Protein AF-0000000084647950 (afdb_homodimer)

Radius of gyration: 24.85 Å; Cα contacts (8 Å, |Δi|>4): 1256; chains: 2; bounding box: 51×73×58 Å

Structure (mmCIF, N/CA/C/O backbone):
data_AF-0000000084647950-model_v1
#
loop_
_entity.id
_entity.type
_entity.pdbx_description
1 polymer 'Dihydrodipicolinate synthase'
#
loop_
_atom_site.group_PDB
_atom_site.id
_atom_site.type_symbol
_atom_site.label_atom_id
_atom_site.label_alt_id
_atom_site.label_comp_id
_atom_site.label_asym_id
_atom_site.label_entity_id
_atom_site.label_seq_id
_atom_site.pdbx_PDB_ins_code
_atom_site.Cartn_x
_atom_site.Cartn_y
_atom_site.Cartn_z
_atom_site.occupancy
_atom_site.B_iso_or_equiv
_atom_site.auth_seq_id
_atom_site.auth_comp_id
_atom_site.auth_asym_id
_atom_site.auth_atom_id
_atom_site.pdbx_PDB_model_num
ATOM 1 N N . MET A 1 1 ? 10.531 35.344 -6.648 1 64.31 1 MET A N 1
ATOM 2 C CA . MET A 1 1 ? 11.289 34.781 -5.535 1 64.31 1 MET A CA 1
ATOM 3 C C . MET A 1 1 ? 12.359 33.812 -6.043 1 64.31 1 MET A C 1
ATOM 5 O O . MET A 1 1 ? 12.094 32.969 -6.898 1 64.31 1 MET A O 1
ATOM 9 N N . SER A 1 2 ? 13.625 33.969 -5.508 1 75.69 2 SER A N 1
ATOM 10 C CA . SER A 1 2 ? 14.695 33.062 -5.922 1 75.69 2 SER A CA 1
ATOM 11 C C . SER A 1 2 ? 14.438 31.641 -5.441 1 75.69 2 SER A C 1
ATOM 13 O O . SER A 1 2 ? 13.609 31.422 -4.551 1 75.69 2 SER A O 1
ATOM 15 N N . LYS A 1 3 ? 14.93 30.734 -6.191 1 78.94 3 LYS A N 1
ATOM 16 C CA . LYS A 1 3 ? 14.844 29.344 -5.777 1 78.94 3 LYS A CA 1
ATOM 17 C C . LYS A 1 3 ? 15.258 29.172 -4.316 1 78.94 3 LYS A C 1
ATOM 19 O O . LYS A 1 3 ? 14.656 28.375 -3.586 1 78.94 3 LYS A O 1
ATOM 24 N N . GLN A 1 4 ? 16.219 29.828 -3.92 1 80.75 4 GLN A N 1
ATOM 25 C CA . GLN A 1 4 ? 16.734 29.75 -2.562 1 80.75 4 GLN A CA 1
ATOM 26 C C . GLN A 1 4 ? 15.75 30.312 -1.55 1 80.75 4 GLN A C 1
ATOM 28 O O . GLN A 1 4 ? 15.586 29.766 -0.458 1 80.75 4 GLN A O 1
ATOM 33 N N . GLU A 1 5 ? 15.164 31.391 -1.847 1 82.75 5 GLU A N 1
ATOM 34 C CA . GLU A 1 5 ? 14.172 31.984 -0.961 1 82.75 5 GLU A CA 1
ATOM 35 C C . GLU A 1 5 ? 12.945 31.094 -0.82 1 82.75 5 GLU A C 1
ATOM 37 O O . GLU A 1 5 ? 12.391 30.953 0.274 1 82.75 5 GLU A O 1
ATOM 42 N N . SER A 1 6 ? 12.609 30.484 -1.904 1 85.06 6 SER A N 1
ATOM 43 C CA . SER A 1 6 ? 11.469 29.578 -1.886 1 85.06 6 SER A CA 1
ATOM 44 C C . SER A 1 6 ? 11.758 28.359 -1.025 1 85.06 6 SER A C 1
ATOM 46 O O . SER A 1 6 ? 10.906 27.938 -0.239 1 85.06 6 SER A O 1
ATOM 48 N N . ARG A 1 7 ? 12.93 27.859 -1.16 1 91.25 7 ARG A N 1
ATOM 49 C CA . ARG A 1 7 ? 13.336 26.719 -0.361 1 91.25 7 ARG A CA 1
ATOM 50 C C . ARG A 1 7 ? 13.352 27.062 1.125 1 91.25 7 ARG A C 1
ATOM 52 O O . ARG A 1 7 ? 12.875 26.266 1.95 1 91.25 7 ARG A O 1
ATOM 59 N N . SER A 1 8 ? 13.859 28.188 1.46 1 93.19 8 SER A N 1
ATOM 60 C CA . SER A 1 8 ? 13.914 28.625 2.852 1 93.19 8 SER A CA 1
ATOM 61 C C . SER A 1 8 ? 12.516 28.781 3.438 1 93.19 8 SER A C 1
ATOM 63 O O . SER A 1 8 ? 12.273 28.422 4.59 1 93.19 8 SER A O 1
ATOM 65 N N . ARG A 1 9 ? 11.672 29.344 2.656 1 96 9 ARG A N 1
ATOM 66 C CA . ARG A 1 9 ? 10.281 29.5 3.086 1 96 9 ARG A CA 1
ATOM 67 C C . ARG A 1 9 ? 9.641 28.156 3.375 1 96 9 ARG A C 1
ATOM 69 O O . ARG A 1 9 ? 8.938 28 4.375 1 96 9 ARG A O 1
ATOM 76 N N . VAL A 1 10 ? 9.898 27.203 2.488 1 98 10 VAL A N 1
ATOM 77 C CA . VAL A 1 10 ? 9.359 25.859 2.652 1 98 10 VAL A CA 1
ATOM 78 C C . VAL A 1 10 ? 9.938 25.203 3.908 1 98 10 VAL A C 1
ATOM 80 O O . VAL A 1 10 ? 9.203 24.641 4.723 1 98 10 VAL A O 1
ATOM 83 N N . GLU A 1 11 ? 11.227 25.328 4.109 1 97.25 11 GLU A N 1
ATOM 84 C CA . GLU A 1 11 ? 11.891 24.734 5.262 1 97.25 11 GLU A CA 1
ATOM 85 C C . GLU A 1 11 ? 11.367 25.312 6.566 1 97.25 11 GLU A C 1
ATOM 87 O O . GLU A 1 11 ? 11.156 24.594 7.543 1 97.25 11 GLU A O 1
ATOM 92 N N . GLN A 1 12 ? 11.148 26.656 6.57 1 97.62 12 GLN A N 1
ATOM 93 C CA . GLN A 1 12 ? 10.602 27.312 7.75 1 97.62 12 GLN A CA 1
ATOM 94 C C . GLN A 1 12 ? 9.188 26.828 8.055 1 97.62 12 GLN A C 1
ATOM 96 O O . GLN A 1 12 ? 8.844 26.578 9.211 1 97.62 12 GLN A O 1
ATOM 101 N N . ALA A 1 13 ? 8.406 26.703 7.035 1 98.62 13 ALA A N 1
ATOM 102 C CA . ALA A 1 13 ? 7.035 26.219 7.207 1 98.62 13 ALA A CA 1
ATOM 103 C C . ALA A 1 13 ? 7.02 24.781 7.715 1 98.62 13 ALA A C 1
ATOM 105 O O . ALA A 1 13 ? 6.203 24.438 8.57 1 98.62 13 ALA A O 1
ATOM 106 N N . LEU A 1 14 ? 7.953 23.906 7.199 1 98.69 14 LEU A N 1
ATOM 107 C CA . LEU A 1 14 ? 8.016 22.5 7.562 1 98.69 14 LEU A CA 1
ATOM 108 C C . LEU A 1 14 ? 8.422 22.328 9.023 1 98.69 14 LEU A C 1
ATOM 110 O O . LEU A 1 14 ? 8.117 21.312 9.641 1 98.69 14 LEU A O 1
ATOM 114 N N . ALA A 1 15 ? 9.078 23.359 9.602 1 98.25 15 ALA A N 1
ATOM 115 C CA . ALA A 1 15 ? 9.477 23.312 11.008 1 98.25 15 ALA A CA 1
ATOM 116 C C . ALA A 1 15 ? 8.297 23.641 11.922 1 98.25 15 ALA A C 1
ATOM 118 O O . ALA A 1 15 ? 8.422 23.609 13.148 1 98.25 15 ALA A O 1
ATOM 119 N N . GLY A 1 16 ? 7.156 23.969 11.359 1 98.69 16 GLY A N 1
ATOM 120 C CA . GLY A 1 16 ? 5.926 24.234 12.086 1 98.69 16 GLY A CA 1
ATOM 121 C C . GLY A 1 16 ? 4.895 23.141 11.953 1 98.69 16 GLY A C 1
ATOM 122 O O . GLY A 1 16 ? 5.23 21.953 12.031 1 98.69 16 GLY A O 1
ATOM 123 N N . VAL A 1 17 ? 3.615 23.547 11.859 1 98.88 17 VAL A N 1
ATOM 124 C CA . VAL A 1 17 ? 2.514 22.594 11.758 1 98.88 17 VAL A CA 1
ATOM 125 C C . VAL A 1 17 ? 2.201 22.328 10.289 1 98.88 17 VAL A C 1
ATOM 127 O O . VAL A 1 17 ? 1.938 23.25 9.516 1 98.88 17 VAL A O 1
ATOM 130 N N . SER A 1 18 ? 2.346 21.109 9.891 1 98.94 18 SER A N 1
ATOM 131 C CA . SER A 1 18 ? 1.881 20.656 8.586 1 98.94 18 SER A CA 1
ATOM 132 C C . SER A 1 18 ? 0.507 20 8.688 1 98.94 18 SER A C 1
ATOM 134 O O . SER A 1 18 ? 0.389 18.859 9.141 1 98.94 18 SER A O 1
ATOM 136 N N . GLY A 1 19 ? -0.489 20.766 8.289 1 98.88 19 GLY A N 1
ATOM 137 C CA . GLY A 1 19 ? -1.856 20.281 8.375 1 98.88 19 GLY A CA 1
ATOM 138 C C . GLY A 1 19 ? -2.295 19.516 7.137 1 98.88 19 GLY A C 1
ATOM 139 O O . GLY A 1 19 ? -2.203 20.031 6.02 1 98.88 19 GLY A O 1
ATOM 140 N N . VAL A 1 20 ? -2.746 18.297 7.285 1 98.88 20 VAL A N 1
ATOM 141 C CA . VAL A 1 20 ? -3.266 17.484 6.191 1 98.88 20 VAL A CA 1
ATOM 142 C C . VAL A 1 20 ? -4.789 17.578 6.145 1 98.88 20 VAL A C 1
ATOM 144 O O . VAL A 1 20 ? -5.477 17.141 7.066 1 98.88 20 VAL A O 1
ATOM 147 N N . HIS A 1 21 ? -5.316 18.109 5.117 1 98.94 21 HIS A N 1
ATOM 148 C CA . HIS A 1 21 ? -6.762 18.312 5.059 1 98.94 21 HIS A CA 1
ATOM 149 C C . HIS A 1 21 ? -7.477 17.031 4.629 1 98.94 21 HIS A C 1
ATOM 151 O O . HIS A 1 21 ? -6.906 16.203 3.912 1 98.94 21 HIS A O 1
ATOM 157 N N . VAL A 1 22 ? -8.734 16.875 5.07 1 98.88 22 VAL A N 1
ATOM 158 C CA . VAL A 1 22 ? -9.602 15.781 4.617 1 98.88 22 VAL A CA 1
ATOM 159 C C . VAL A 1 22 ? -10.102 16.078 3.205 1 98.88 22 VAL A C 1
ATOM 161 O O . VAL A 1 22 ? -9.977 17.203 2.715 1 98.88 22 VAL A O 1
ATOM 164 N N . THR A 1 23 ? -10.625 15.117 2.537 1 98.81 23 THR A N 1
ATOM 165 C CA . THR A 1 23 ? -11.328 15.25 1.264 1 98.81 23 THR A CA 1
ATOM 166 C C . THR A 1 23 ? -12.828 15.047 1.445 1 98.81 23 THR A C 1
ATOM 168 O O . THR A 1 23 ? -13.273 13.93 1.733 1 98.81 23 THR A O 1
ATOM 171 N N . PRO A 1 24 ? -13.578 16.109 1.24 1 98.81 24 PRO A N 1
ATOM 172 C CA . PRO A 1 24 ? -15.039 15.969 1.352 1 98.81 24 PRO A CA 1
ATOM 173 C C . PRO A 1 24 ? -15.656 15.281 0.138 1 98.81 24 PRO A C 1
ATOM 175 O O . PRO A 1 24 ? -15.219 15.5 -0.993 1 98.81 24 PRO A O 1
ATOM 178 N N . TYR A 1 25 ? -16.641 14.469 0.427 1 98.38 25 TYR A N 1
ATOM 179 C CA . TYR A 1 25 ? -17.359 13.766 -0.632 1 98.38 25 TYR A CA 1
ATOM 180 C C . TYR A 1 25 ? -18.859 14.102 -0.597 1 98.38 25 TYR A C 1
ATOM 182 O O . TYR A 1 25 ? -19.422 14.32 0.475 1 98.38 25 TYR A O 1
ATOM 190 N N . GLN A 1 26 ? -19.422 14.086 -1.773 1 96.88 26 GLN A N 1
ATOM 191 C CA . GLN A 1 26 ? -20.859 14.18 -1.906 1 96.88 26 GLN A CA 1
ATOM 192 C C . GLN A 1 26 ? -21.531 12.828 -1.675 1 96.88 26 GLN A C 1
ATOM 194 O O . GLN A 1 26 ? -20.844 11.812 -1.524 1 96.88 26 GLN A O 1
ATOM 199 N N . GLU A 1 27 ? -22.828 12.867 -1.624 1 91.69 27 GLU A N 1
ATOM 200 C CA . GLU A 1 27 ? -23.594 11.641 -1.4 1 91.69 27 GLU A CA 1
ATOM 201 C C . GLU A 1 27 ? -23.328 10.617 -2.498 1 91.69 27 GLU A C 1
ATOM 203 O O . GLU A 1 27 ? -23.328 9.414 -2.244 1 91.69 27 GLU A O 1
ATOM 208 N N . ASN A 1 28 ? -23.047 11.109 -3.627 1 91.81 28 ASN A N 1
ATOM 209 C CA . ASN A 1 28 ? -22.828 10.211 -4.754 1 91.81 28 ASN A CA 1
ATOM 210 C C . ASN A 1 28 ? -21.391 9.695 -4.797 1 91.81 28 ASN A C 1
ATOM 212 O O . ASN A 1 28 ? -21.016 8.977 -5.723 1 91.81 28 ASN A O 1
ATOM 216 N N . GLY A 1 29 ? -20.578 10.141 -3.879 1 92.06 29 GLY A N 1
ATOM 217 C CA . GLY A 1 29 ? -19.219 9.625 -3.779 1 92.06 29 GLY A CA 1
ATOM 218 C C . GLY A 1 29 ? -18.188 10.492 -4.477 1 92.06 29 GLY A C 1
ATOM 219 O O . GLY A 1 29 ? -16.984 10.273 -4.34 1 92.06 29 GLY A O 1
ATOM 220 N N . GLN A 1 30 ? -18.688 11.484 -5.191 1 96.44 30 GLN A N 1
ATOM 221 C CA . GLN A 1 30 ? -17.766 12.391 -5.855 1 96.44 30 GLN A CA 1
ATOM 222 C C . GLN A 1 30 ? -17.188 13.406 -4.875 1 96.44 30 GLN A C 1
ATOM 224 O O . GLN A 1 30 ? -17.812 13.703 -3.852 1 96.44 30 GLN A O 1
ATOM 229 N N . ILE A 1 31 ? -16.062 13.93 -5.215 1 98.31 31 ILE A N 1
ATOM 230 C CA . ILE A 1 31 ? -15.461 14.945 -4.363 1 98.31 31 ILE A CA 1
ATOM 231 C C . ILE A 1 31 ? -16.359 16.188 -4.309 1 98.31 31 ILE A C 1
ATOM 233 O O . ILE A 1 31 ? -16.906 16.609 -5.332 1 98.31 31 ILE A O 1
ATOM 237 N N . ASN A 1 32 ? -16.609 16.703 -3.146 1 98.69 32 ASN A N 1
ATOM 238 C CA . ASN A 1 32 ? -17.297 17.969 -2.949 1 98.69 32 ASN A CA 1
ATOM 239 C C . ASN A 1 32 ? -16.328 19.156 -3.053 1 98.69 32 ASN A C 1
ATOM 241 O O . ASN A 1 32 ? -15.789 19.609 -2.043 1 98.69 32 ASN A O 1
ATOM 245 N N . HIS A 1 33 ? -16.219 19.703 -4.285 1 98.56 33 HIS A N 1
ATOM 246 C CA . HIS A 1 33 ? -15.172 20.672 -4.586 1 98.56 33 HIS A CA 1
ATOM 247 C C . HIS A 1 33 ? -15.359 21.938 -3.762 1 98.56 33 HIS A C 1
ATOM 249 O O . HIS A 1 33 ? -14.414 22.422 -3.133 1 98.56 33 HIS A O 1
ATOM 255 N N . PRO A 1 34 ? -16.594 22.5 -3.672 1 98.5 34 PRO A N 1
ATOM 256 C CA . PRO A 1 34 ? -16.766 23.719 -2.865 1 98.5 34 PRO A CA 1
ATOM 257 C C . PRO A 1 34 ? -16.422 23.5 -1.393 1 98.5 34 PRO A C 1
ATOM 259 O O . PRO A 1 34 ? -15.789 24.344 -0.765 1 98.5 34 PRO A O 1
ATOM 262 N N . LEU A 1 35 ? -16.828 22.359 -0.912 1 98.62 35 LEU A N 1
ATOM 263 C CA . LEU A 1 35 ? -16.562 22.094 0.496 1 98.62 35 LEU A CA 1
ATOM 264 C C . LEU A 1 35 ? -15.07 21.844 0.737 1 98.62 35 LEU A C 1
ATOM 266 O O . LEU A 1 35 ? -14.547 22.203 1.794 1 98.62 35 LEU A O 1
ATOM 270 N N . LEU A 1 36 ? -14.391 21.234 -0.202 1 98.81 36 LEU A N 1
ATOM 271 C CA . LEU A 1 36 ? -12.945 21.078 -0.098 1 98.81 36 LEU A CA 1
ATOM 272 C C . LEU A 1 36 ? -12.25 22.422 -0.035 1 98.81 36 LEU A C 1
ATOM 274 O O . LEU A 1 36 ? -11.344 22.625 0.776 1 98.81 36 LEU A O 1
ATOM 278 N N . SER A 1 37 ? -12.688 23.328 -0.913 1 98.81 37 SER A N 1
ATOM 279 C CA . SER A 1 37 ? -12.133 24.688 -0.896 1 98.81 37 SER A CA 1
ATOM 280 C C . SER A 1 37 ? -12.32 25.344 0.466 1 98.81 37 SER A C 1
ATOM 282 O O . SER A 1 37 ? -11.414 26 0.978 1 98.81 37 SER A O 1
ATOM 284 N N . LYS A 1 38 ? -13.477 25.156 1.037 1 98.69 38 LYS A N 1
ATOM 285 C CA . LYS A 1 38 ? -13.766 25.734 2.348 1 98.69 38 LYS A CA 1
ATOM 286 C C . LYS A 1 38 ? -12.875 25.125 3.424 1 98.69 38 LYS A C 1
ATOM 288 O O . LYS A 1 38 ? -12.375 25.844 4.301 1 98.69 38 LYS A O 1
ATOM 293 N N . VAL A 1 39 ? -12.695 23.797 3.387 1 98.81 39 VAL A N 1
ATOM 294 C CA . VAL A 1 39 ? -11.859 23.094 4.359 1 98.81 39 VAL A CA 1
ATOM 295 C C . VAL A 1 39 ? -10.438 23.641 4.316 1 98.81 39 VAL A C 1
ATOM 297 O O . VAL A 1 39 ? -9.859 23.969 5.355 1 98.81 39 VAL A O 1
ATOM 300 N N . VAL A 1 40 ? -9.898 23.781 3.121 1 98.88 40 VAL A N 1
ATOM 301 C CA . VAL A 1 40 ? -8.539 24.281 2.949 1 98.88 40 VAL A CA 1
ATOM 302 C C . VAL A 1 40 ? -8.453 25.719 3.416 1 98.88 40 VAL A C 1
ATOM 304 O O . VAL A 1 40 ? -7.504 26.109 4.109 1 98.88 40 VAL A O 1
ATOM 307 N N . ASP A 1 41 ? -9.422 26.516 3.037 1 98.75 41 ASP A N 1
ATOM 308 C CA . ASP A 1 41 ? -9.469 27.922 3.445 1 98.75 41 ASP A CA 1
ATOM 309 C C . ASP A 1 41 ? -9.492 28.047 4.965 1 98.75 41 ASP A C 1
ATOM 311 O O . ASP A 1 41 ? -8.805 28.906 5.531 1 98.75 41 ASP A O 1
ATOM 315 N N . ASP A 1 42 ? -10.312 27.234 5.629 1 98.5 42 ASP A N 1
ATOM 316 C CA . ASP A 1 42 ? -10.422 27.266 7.086 1 98.5 42 ASP A CA 1
ATOM 317 C C . ASP A 1 42 ? -9.078 26.938 7.742 1 98.5 42 ASP A C 1
ATOM 319 O O . ASP A 1 42 ? -8.68 27.578 8.711 1 98.5 42 ASP A O 1
ATOM 323 N N . ILE A 1 43 ? -8.398 25.922 7.234 1 98.69 43 ILE A N 1
ATOM 324 C CA . ILE A 1 43 ? -7.109 25.531 7.785 1 98.69 43 ILE A CA 1
ATOM 325 C C . ILE A 1 43 ? -6.094 26.656 7.578 1 98.69 43 ILE A C 1
ATOM 327 O O . ILE A 1 43 ? -5.344 26.984 8.492 1 98.69 43 ILE A O 1
ATOM 331 N N . ALA A 1 44 ? -6.109 27.219 6.398 1 98.62 44 ALA A N 1
ATOM 332 C CA . ALA A 1 44 ? -5.191 28.312 6.105 1 98.62 44 ALA A CA 1
ATOM 333 C C . ALA A 1 44 ? -5.449 29.516 7.023 1 98.62 44 ALA A C 1
ATOM 335 O O . ALA A 1 44 ? -4.508 30.141 7.508 1 98.62 44 ALA A O 1
ATOM 336 N N . GLN A 1 45 ? -6.688 29.797 7.246 1 97.94 45 GLN A N 1
ATOM 337 C CA . GLN A 1 45 ? -7.082 30.922 8.078 1 97.94 45 GLN A CA 1
ATOM 338 C C . GLN A 1 45 ? -6.602 30.734 9.516 1 97.94 45 GLN A C 1
ATOM 340 O O . GLN A 1 45 ? -6.379 31.719 10.234 1 97.94 45 GLN A O 1
ATOM 345 N N . SER A 1 46 ? -6.43 29.516 9.938 1 97.5 46 SER A N 1
ATOM 346 C CA . SER A 1 46 ? -6.039 29.203 11.312 1 97.5 46 SER A CA 1
ATOM 347 C C . SER A 1 46 ? -4.555 29.484 11.539 1 97.5 46 SER A C 1
ATOM 349 O O . SER A 1 46 ? -4.074 29.438 12.672 1 97.5 46 SER A O 1
ATOM 351 N N . GLY A 1 47 ? -3.791 29.734 10.469 1 98 47 GLY A N 1
ATOM 352 C CA . GLY A 1 47 ? -2.381 30.078 10.594 1 98 47 GLY A CA 1
ATOM 353 C C . GLY A 1 47 ? -1.47 28.859 10.461 1 98 47 GLY A C 1
ATOM 354 O O . GLY A 1 47 ? -0.272 28.953 10.742 1 98 47 GLY A O 1
ATOM 355 N N . VAL A 1 48 ? -2 27.766 10.047 1 98.56 48 VAL A N 1
ATOM 356 C CA . VAL A 1 48 ? -1.195 26.578 9.812 1 98.56 48 VAL A CA 1
ATOM 357 C C . VAL A 1 48 ? -0.068 26.891 8.828 1 98.56 48 VAL A C 1
ATOM 359 O O . VAL A 1 48 ? -0.267 27.641 7.871 1 98.56 48 VAL A O 1
ATOM 362 N N . HIS A 1 49 ? 1.106 26.375 9.047 1 98.88 49 HIS A N 1
ATOM 363 C CA . HIS A 1 49 ? 2.312 26.812 8.344 1 98.88 49 HIS A CA 1
ATOM 364 C C . HIS A 1 49 ? 2.414 26.156 6.969 1 98.88 49 HIS A C 1
ATOM 366 O O . HIS A 1 49 ? 2.836 26.797 6.008 1 98.88 49 HIS A O 1
ATOM 372 N N . ASN A 1 50 ? 2.084 24.922 6.867 1 98.88 50 ASN A N 1
ATOM 373 C CA . ASN A 1 50 ? 2.133 24.094 5.664 1 98.88 50 ASN A CA 1
ATOM 374 C C . ASN A 1 50 ? 0.853 23.281 5.488 1 98.88 50 ASN A C 1
ATOM 376 O O . ASN A 1 50 ? 0.444 22.562 6.395 1 98.88 50 ASN A O 1
ATOM 380 N N . ILE A 1 51 ? 0.16 23.484 4.41 1 98.94 51 ILE A N 1
ATOM 381 C CA . ILE A 1 51 ? -1.01 22.672 4.094 1 98.94 51 ILE A CA 1
ATOM 382 C C . ILE A 1 51 ? -0.608 21.531 3.174 1 98.94 51 ILE A C 1
ATOM 384 O O . ILE A 1 51 ? -0.088 21.75 2.078 1 98.94 51 ILE A O 1
ATOM 388 N N . VAL A 1 52 ? -0.811 20.312 3.654 1 98.94 52 VAL A N 1
ATOM 389 C CA . VAL A 1 52 ? -0.504 19.125 2.867 1 98.94 52 VAL A CA 1
ATOM 390 C C . VAL A 1 52 ? -1.761 18.641 2.145 1 98.94 52 VAL A C 1
ATOM 392 O O . VAL A 1 52 ? -2.75 18.281 2.783 1 98.94 52 VAL A O 1
ATOM 395 N N . THR A 1 53 ? -1.757 18.688 0.84 1 98.88 53 THR A N 1
ATOM 396 C CA . THR A 1 53 ? -2.818 18.141 -0.003 1 98.88 53 THR A CA 1
ATOM 397 C C . THR A 1 53 ? -2.396 16.812 -0.625 1 98.88 53 THR A C 1
ATOM 399 O O . THR A 1 53 ? -1.23 16.641 -0.976 1 98.88 53 THR A O 1
ATOM 402 N N . GLY A 1 54 ? -3.35 15.898 -0.644 1 98.31 54 GLY A N 1
ATOM 403 C CA . GLY A 1 54 ? -2.992 14.562 -1.089 1 98.31 54 GLY A CA 1
ATOM 404 C C . GLY A 1 54 ? -2.221 13.773 -0.047 1 98.31 54 GLY A C 1
ATOM 405 O O . GLY A 1 54 ? -1.287 13.039 -0.382 1 98.31 54 GLY A O 1
ATOM 406 N N . GLY A 1 55 ? -2.4 14.023 1.219 1 98.31 55 GLY A N 1
ATOM 407 C CA . GLY A 1 55 ? -1.862 13.203 2.295 1 98.31 55 GLY A CA 1
ATOM 408 C C . GLY A 1 55 ? -2.76 12.039 2.664 1 98.31 55 GLY A C 1
ATOM 409 O O . GLY A 1 55 ? -3.824 11.859 2.072 1 98.31 55 GLY A O 1
ATOM 410 N N . ASN A 1 56 ? -2.375 11.25 3.676 1 97.31 56 ASN A N 1
ATOM 411 C CA . ASN A 1 56 ? -3.16 10.078 4.062 1 97.31 56 ASN A CA 1
ATOM 412 C C . ASN A 1 56 ? -4.484 10.484 4.703 1 97.31 56 ASN A C 1
ATOM 414 O O . ASN A 1 56 ? -5.504 9.82 4.5 1 97.31 56 ASN A O 1
ATOM 418 N N . THR A 1 57 ? -4.484 11.57 5.543 1 98.25 57 THR A N 1
ATOM 419 C CA . THR A 1 57 ? -5.738 12.078 6.09 1 98.25 57 THR A CA 1
ATOM 420 C C . THR A 1 57 ? -6.672 12.531 4.969 1 98.25 57 THR A C 1
ATOM 422 O O . THR A 1 57 ? -7.895 12.555 5.141 1 98.25 57 THR A O 1
ATOM 425 N N . GLY A 1 58 ? -6.109 12.898 3.857 1 98.5 58 GLY A N 1
ATOM 426 C CA . GLY A 1 58 ? -6.875 13.258 2.676 1 98.5 58 GLY A CA 1
ATOM 427 C C . GLY A 1 58 ? -7.281 12.062 1.838 1 98.5 58 GLY A C 1
ATOM 428 O O . GLY A 1 58 ? -7.836 12.219 0.749 1 98.5 58 GLY A O 1
ATOM 429 N N . GLU A 1 59 ? -6.941 10.898 2.277 1 98 59 GLU A N 1
ATOM 430 C CA . GLU A 1 59 ? -7.363 9.648 1.643 1 98 59 GLU A CA 1
ATOM 431 C C . GLU A 1 59 ? -6.691 9.469 0.283 1 98 59 GLU A C 1
ATOM 433 O O . GLU A 1 59 ? -7.336 9.055 -0.683 1 98 59 GLU A O 1
ATOM 438 N N . PHE A 1 60 ? -5.445 9.695 0.183 1 98.44 60 PHE A N 1
ATOM 439 C CA . PHE A 1 60 ? -4.633 9.703 -1.028 1 98.44 60 PHE A CA 1
ATOM 440 C C . PHE A 1 60 ? -4.828 8.422 -1.823 1 98.44 60 PHE A C 1
ATOM 442 O O . PHE A 1 60 ? -5.082 8.461 -3.029 1 98.44 60 PHE A O 1
ATOM 449 N N . TYR A 1 61 ? -4.844 7.246 -1.241 1 97.5 61 TYR A N 1
ATOM 450 C CA . TYR A 1 61 ? -4.82 5.965 -1.943 1 97.5 61 TYR A CA 1
ATOM 451 C C . TYR A 1 61 ? -6.223 5.547 -2.363 1 97.5 61 TYR A C 1
ATOM 453 O O . TYR A 1 61 ? -6.387 4.625 -3.168 1 97.5 61 TYR A O 1
ATOM 461 N N . ALA A 1 62 ? -7.23 6.242 -1.839 1 96.75 62 ALA A N 1
ATOM 462 C CA . ALA A 1 62 ? -8.602 5.973 -2.26 1 96.75 62 ALA A CA 1
ATOM 463 C C . ALA A 1 62 ? -8.977 6.816 -3.475 1 96.75 62 ALA A C 1
ATOM 465 O O . ALA A 1 62 ? -10.055 6.637 -4.055 1 96.75 62 ALA A O 1
ATOM 466 N N . LEU A 1 63 ? -8.094 7.707 -3.891 1 97.94 63 LEU A N 1
ATOM 467 C CA . LEU A 1 63 ? -8.383 8.656 -4.961 1 97.94 63 LEU A CA 1
ATOM 468 C C . LEU A 1 63 ? -7.789 8.18 -6.281 1 97.94 63 LEU A C 1
ATOM 470 O O . LEU A 1 63 ? -6.754 7.504 -6.297 1 97.94 63 LEU A O 1
ATOM 474 N N . THR A 1 64 ? -8.438 8.547 -7.387 1 97.62 64 THR A N 1
ATOM 475 C CA . THR A 1 64 ? -7.84 8.375 -8.711 1 97.62 64 THR A CA 1
ATOM 476 C C . THR A 1 64 ? -6.805 9.461 -8.984 1 97.62 64 THR A C 1
ATOM 478 O O . THR A 1 64 ? -6.762 10.477 -8.281 1 97.62 64 THR A O 1
ATOM 481 N N . LEU A 1 65 ? -5.988 9.25 -10.016 1 98.31 65 LEU A N 1
ATOM 482 C CA . LEU A 1 65 ? -4.996 10.266 -10.367 1 98.31 65 LEU A CA 1
ATOM 483 C C . LEU A 1 65 ? -5.672 11.586 -10.727 1 98.31 65 LEU A C 1
ATOM 485 O O . LEU A 1 65 ? -5.227 12.648 -10.289 1 98.31 65 LEU A O 1
ATOM 489 N N . ASP A 1 66 ? -6.766 11.516 -11.453 1 98.25 66 ASP A N 1
ATOM 490 C CA . ASP A 1 66 ? -7.488 12.719 -11.852 1 98.25 66 ASP A CA 1
ATOM 491 C C . ASP A 1 66 ? -8.023 13.469 -10.633 1 98.25 66 ASP A C 1
ATOM 493 O O . ASP A 1 66 ? -7.984 14.703 -10.586 1 98.25 66 ASP A O 1
ATOM 497 N N . GLU A 1 67 ? -8.523 12.734 -9.711 1 98.62 67 GLU A N 1
ATOM 498 C CA . GLU A 1 67 ? -9.039 13.344 -8.492 1 98.62 67 GLU A CA 1
ATOM 499 C C . GLU A 1 67 ? -7.93 14.047 -7.715 1 98.62 67 GLU A C 1
ATOM 501 O O . GLU A 1 67 ? -8.125 15.156 -7.215 1 98.62 67 GLU A O 1
ATOM 506 N N . ILE A 1 68 ? -6.789 13.406 -7.641 1 98.81 68 ILE A N 1
ATOM 507 C CA . ILE A 1 68 ? -5.664 13.961 -6.898 1 98.81 68 ILE A CA 1
ATOM 508 C C . ILE A 1 68 ? -5.215 15.266 -7.543 1 98.81 68 ILE A C 1
ATOM 510 O O . ILE A 1 68 ? -4.977 16.266 -6.852 1 98.81 68 ILE A O 1
ATOM 514 N N . GLU A 1 69 ? -5.133 15.273 -8.852 1 98.81 69 GLU A N 1
ATOM 515 C CA . GLU A 1 69 ? -4.742 16.484 -9.578 1 98.81 69 GLU A CA 1
ATOM 516 C C . GLU A 1 69 ? -5.711 17.625 -9.305 1 98.81 69 GLU A C 1
ATOM 518 O O . GLU A 1 69 ? -5.289 18.766 -9.109 1 98.81 69 GLU A O 1
ATOM 523 N N . THR A 1 70 ? -6.965 17.281 -9.297 1 98.69 70 THR A N 1
ATOM 524 C CA . THR A 1 70 ? -7.996 18.281 -9.023 1 98.69 70 THR A CA 1
ATOM 525 C C . THR A 1 70 ? -7.84 18.844 -7.617 1 98.69 70 THR A C 1
ATOM 527 O O . THR A 1 70 ? -7.961 20.047 -7.414 1 98.69 70 THR A O 1
ATOM 530 N N . ILE A 1 71 ? -7.527 18.016 -6.695 1 98.81 71 ILE A N 1
ATOM 531 C CA . ILE A 1 71 ? -7.391 18.391 -5.293 1 98.81 71 ILE A CA 1
ATOM 532 C C . ILE A 1 71 ? -6.191 19.328 -5.129 1 98.81 71 ILE A C 1
ATOM 534 O O . ILE A 1 71 ? -6.238 20.281 -4.34 1 98.81 71 ILE A O 1
ATOM 538 N N . TYR A 1 72 ? -5.086 19.078 -5.879 1 98.88 72 TYR A N 1
ATOM 539 C CA . TYR A 1 72 ? -3.93 19.969 -5.84 1 98.88 72 TYR A CA 1
ATOM 540 C C . TYR A 1 72 ? -4.32 21.391 -6.223 1 98.88 72 TYR A C 1
ATOM 542 O O . TYR A 1 72 ? -4.004 22.344 -5.504 1 98.88 72 TYR A O 1
ATOM 550 N N . ARG A 1 73 ? -5.035 21.484 -7.355 1 98.88 73 ARG A N 1
ATOM 551 C CA . ARG A 1 73 ? -5.426 22.797 -7.875 1 98.88 73 ARG A CA 1
ATOM 552 C C . ARG A 1 73 ? -6.332 23.516 -6.887 1 98.88 73 ARG A C 1
ATOM 554 O O . ARG A 1 73 ? -6.129 24.703 -6.609 1 98.88 73 ARG A O 1
ATOM 561 N N . LEU A 1 74 ? -7.293 22.828 -6.332 1 98.88 74 LEU A N 1
ATOM 562 C CA . LEU A 1 74 ? -8.234 23.422 -5.391 1 98.88 74 LEU A CA 1
ATOM 563 C C . LEU A 1 74 ? -7.52 23.891 -4.125 1 98.88 74 LEU A C 1
ATOM 565 O O . LEU A 1 74 ? -7.852 24.938 -3.568 1 98.88 74 LEU A O 1
ATOM 569 N N . ALA A 1 75 ? -6.559 23.062 -3.672 1 98.88 75 ALA A N 1
ATOM 570 C CA . ALA A 1 75 ? -5.824 23.406 -2.459 1 98.88 75 ALA A CA 1
ATOM 571 C C . ALA A 1 75 ? -5.023 24.703 -2.648 1 98.88 75 ALA A C 1
ATOM 573 O O . ALA A 1 75 ? -5.055 25.594 -1.796 1 98.88 75 ALA A O 1
ATOM 574 N N . VAL A 1 76 ? -4.309 24.812 -3.771 1 98.88 76 VAL A N 1
ATOM 575 C CA . VAL A 1 76 ? -3.496 26 -4.051 1 98.88 76 VAL A CA 1
ATOM 576 C C . VAL A 1 76 ? -4.395 27.219 -4.18 1 98.88 76 VAL A C 1
ATOM 578 O O . VAL A 1 76 ? -4.129 28.266 -3.576 1 98.88 76 VAL A O 1
ATOM 581 N N . ASP A 1 77 ? -5.488 27.047 -4.926 1 98.75 77 ASP A N 1
ATOM 582 C CA . ASP A 1 77 ? -6.402 28.172 -5.176 1 98.75 77 ASP A CA 1
ATOM 583 C C . ASP A 1 77 ? -7.039 28.656 -3.875 1 98.75 77 ASP A C 1
ATOM 585 O O . ASP A 1 77 ? -7.188 29.859 -3.666 1 98.75 77 ASP A O 1
ATOM 589 N N . SER A 1 78 ? -7.438 27.75 -3.014 1 98.75 78 SER A N 1
ATOM 590 C CA . SER A 1 78 ? -8.172 28.078 -1.796 1 98.75 78 SER A CA 1
ATOM 591 C C . SER A 1 78 ? -7.246 28.656 -0.729 1 98.75 78 SER A C 1
ATOM 593 O O . SER A 1 78 ? -7.684 29.422 0.136 1 98.75 78 SER A O 1
ATOM 595 N N . ASN A 1 79 ? -6.02 28.219 -0.734 1 98.31 79 ASN A N 1
ATOM 596 C CA . ASN A 1 79 ? -5 28.672 0.209 1 98.31 79 ASN A CA 1
ATOM 597 C C . ASN A 1 79 ? -4.727 30.156 0.07 1 98.31 79 ASN A C 1
ATOM 599 O O . ASN A 1 79 ? -4.438 30.844 1.059 1 98.31 79 ASN A O 1
ATOM 603 N N . LYS A 1 80 ? -4.766 30.766 -1.171 1 96.5 80 LYS A N 1
ATOM 604 C CA . LYS A 1 80 ? -4.582 32.156 -1.512 1 96.5 80 LYS A CA 1
ATOM 605 C C . LYS A 1 80 ? -3.24 32.688 -1.004 1 96.5 80 LYS A C 1
ATOM 607 O O . LYS A 1 80 ? -3.156 33.812 -0.491 1 96.5 80 LYS A O 1
ATOM 612 N N . GLY A 1 81 ? -2.266 31.812 -0.94 1 96.94 81 GLY A N 1
ATOM 613 C CA . GLY A 1 81 ? -0.901 32.219 -0.645 1 96.94 81 GLY A CA 1
ATOM 614 C C . GLY A 1 81 ? -0.635 32.375 0.839 1 96.94 81 GLY A C 1
ATOM 615 O O . GLY A 1 81 ? 0.435 32.844 1.235 1 96.94 81 GLY A O 1
ATOM 616 N N . ARG A 1 82 ? -1.528 31.938 1.696 1 97.94 82 ARG A N 1
ATOM 617 C CA . ARG A 1 82 ? -1.41 32.156 3.133 1 97.94 82 ARG A CA 1
ATOM 618 C C . ARG A 1 82 ? -0.425 31.188 3.764 1 97.94 82 ARG A C 1
ATOM 620 O O . ARG A 1 82 ? 0.312 31.562 4.684 1 97.94 82 ARG A O 1
ATOM 627 N N . SER A 1 83 ? -0.435 29.969 3.375 1 98.56 83 SER A N 1
ATOM 628 C CA . SER A 1 83 ? 0.457 28.906 3.844 1 98.56 83 SER A CA 1
ATOM 629 C C . SER A 1 83 ? 1.261 28.312 2.695 1 98.56 83 SER A C 1
ATOM 631 O O . SER A 1 83 ? 0.911 28.5 1.526 1 98.56 83 SER A O 1
ATOM 633 N N . VAL A 1 84 ? 2.381 27.719 3.018 1 98.56 84 VAL A N 1
ATOM 634 C CA . VAL A 1 84 ? 3.016 26.812 2.064 1 98.56 84 VAL A CA 1
ATOM 635 C C . VAL A 1 84 ? 2.078 25.641 1.756 1 98.56 84 VAL A C 1
ATOM 637 O O . VAL A 1 84 ? 1.303 25.219 2.615 1 98.56 84 VAL A O 1
ATOM 640 N N . VAL A 1 85 ? 2.053 25.25 0.521 1 98.94 85 VAL A N 1
ATOM 641 C CA . VAL A 1 85 ? 1.259 24.094 0.137 1 98.94 85 VAL A CA 1
ATOM 642 C C . VAL A 1 85 ? 2.178 22.969 -0.351 1 98.94 85 VAL A C 1
ATOM 644 O O . VAL A 1 85 ? 3.01 23.188 -1.236 1 98.94 85 VAL A O 1
ATOM 647 N N . THR A 1 86 ? 2.135 21.812 0.246 1 98.94 86 THR A N 1
ATOM 648 C CA . THR A 1 86 ? 2.861 20.609 -0.138 1 98.94 86 THR A CA 1
ATOM 649 C C . THR A 1 86 ? 1.913 19.562 -0.732 1 98.94 86 THR A C 1
ATOM 651 O O . THR A 1 86 ? 0.873 19.266 -0.145 1 98.94 86 THR A O 1
ATOM 654 N N . ALA A 1 87 ? 2.25 19.016 -1.883 1 98.94 87 ALA A N 1
ATOM 655 C CA . ALA A 1 87 ? 1.449 17.984 -2.525 1 98.94 87 ALA A CA 1
ATOM 656 C C . ALA A 1 87 ? 2.043 16.609 -2.279 1 98.94 87 ALA A C 1
ATOM 658 O O . ALA A 1 87 ? 3.238 16.391 -2.492 1 98.94 87 ALA A O 1
ATOM 659 N N . GLY A 1 88 ? 1.175 15.688 -1.797 1 98.88 88 GLY A N 1
ATOM 660 C CA . GLY A 1 88 ? 1.592 14.289 -1.724 1 98.88 88 GLY A CA 1
ATOM 661 C C . GLY A 1 88 ? 1.62 13.609 -3.076 1 98.88 88 GLY A C 1
ATOM 662 O O . GLY A 1 88 ? 0.683 13.742 -3.865 1 98.88 88 GLY A O 1
ATOM 663 N N . VAL A 1 89 ? 2.686 12.938 -3.355 1 98.88 89 VAL A N 1
ATOM 664 C CA . VAL A 1 89 ? 2.814 12.133 -4.566 1 98.88 89 VAL A CA 1
ATOM 665 C C . VAL A 1 89 ? 3.271 10.719 -4.207 1 98.88 89 VAL A C 1
ATOM 667 O O . VAL A 1 89 ? 3.814 10.492 -3.123 1 98.88 89 VAL A O 1
ATOM 670 N N . GLY A 1 90 ? 3.01 9.758 -5.16 1 97.75 90 GLY A N 1
ATOM 671 C CA . GLY A 1 90 ? 3.432 8.414 -4.809 1 97.75 90 GLY A CA 1
ATOM 672 C C . GLY A 1 90 ? 2.879 7.352 -5.742 1 97.75 90 GLY A C 1
ATOM 673 O O . GLY A 1 90 ? 2.75 7.582 -6.945 1 97.75 90 GLY A O 1
ATOM 674 N N . ARG A 1 91 ? 2.611 6.145 -5.156 1 96.44 91 ARG A N 1
ATOM 675 C CA . ARG A 1 91 ? 2.215 4.977 -5.934 1 96.44 91 ARG A CA 1
ATOM 676 C C . ARG A 1 91 ? 3.367 4.477 -6.797 1 96.44 91 ARG A C 1
ATOM 678 O O . ARG A 1 91 ? 4.5 4.355 -6.324 1 96.44 91 ARG A O 1
ATOM 685 N N . SER A 1 92 ? 3.096 4.012 -8.062 1 95.38 92 SER A N 1
ATOM 686 C CA . SER A 1 92 ? 4.219 3.637 -8.914 1 95.38 92 SER A CA 1
ATOM 687 C C . SER A 1 92 ? 5.121 4.832 -9.203 1 95.38 92 SER A C 1
ATOM 689 O O . SER A 1 92 ? 4.699 5.98 -9.062 1 95.38 92 SER A O 1
ATOM 691 N N . GLN A 1 93 ? 6.367 4.531 -9.531 1 95.62 93 GLN A N 1
ATOM 692 C CA . GLN A 1 93 ? 7.262 5.641 -9.859 1 95.62 93 GLN A CA 1
ATOM 693 C C . GLN A 1 93 ? 6.699 6.477 -11.008 1 95.62 93 GLN A C 1
ATOM 695 O O . GLN A 1 93 ? 6.781 7.707 -10.984 1 95.62 93 GLN A O 1
ATOM 700 N N . ALA A 1 94 ? 6.137 5.805 -12.016 1 96.62 94 ALA A N 1
ATOM 701 C CA . ALA A 1 94 ? 5.535 6.52 -13.141 1 96.62 94 ALA A CA 1
ATOM 702 C C . ALA A 1 94 ? 4.391 7.414 -12.672 1 96.62 94 ALA A C 1
ATOM 704 O O . ALA A 1 94 ? 4.277 8.562 -13.102 1 96.62 94 ALA A O 1
ATOM 705 N N . ASP A 1 95 ? 3.529 6.887 -11.828 1 97.75 95 ASP A N 1
ATOM 706 C CA . ASP A 1 95 ? 2.422 7.672 -11.289 1 97.75 95 ASP A CA 1
ATOM 707 C C . ASP A 1 95 ? 2.934 8.828 -10.438 1 97.75 95 ASP A C 1
ATOM 709 O O . ASP A 1 95 ? 2.387 9.93 -10.484 1 97.75 95 ASP A O 1
ATOM 713 N N . ALA A 1 96 ? 3.965 8.555 -9.656 1 98.38 96 ALA A N 1
ATOM 714 C CA . ALA A 1 96 ? 4.547 9.594 -8.805 1 98.38 96 ALA A CA 1
ATOM 715 C C . ALA A 1 96 ? 5.109 10.734 -9.648 1 98.38 96 ALA A C 1
ATOM 717 O O . ALA A 1 96 ? 4.949 11.906 -9.297 1 98.38 96 ALA A O 1
ATOM 718 N N . ILE A 1 97 ? 5.797 10.352 -10.703 1 98.38 97 ILE A N 1
ATOM 719 C CA . ILE A 1 97 ? 6.363 11.352 -11.602 1 98.38 97 ILE A CA 1
ATOM 720 C C . ILE A 1 97 ? 5.238 12.156 -12.25 1 98.38 97 ILE A C 1
ATOM 722 O O . ILE A 1 97 ? 5.301 13.383 -12.305 1 98.38 97 ILE A O 1
ATOM 726 N N . HIS A 1 98 ? 4.203 11.461 -12.672 1 98.69 98 HIS A N 1
ATOM 727 C CA . HIS A 1 98 ? 3.037 12.125 -13.242 1 98.69 98 HIS A CA 1
ATOM 728 C C . HIS A 1 98 ? 2.432 13.117 -12.258 1 98.69 98 HIS A C 1
ATOM 730 O O . HIS A 1 98 ? 2.18 14.273 -12.609 1 98.69 98 HIS A O 1
ATOM 736 N N . LEU A 1 99 ? 2.258 12.711 -11.047 1 98.88 99 LEU A N 1
ATOM 737 C CA . LEU A 1 99 ? 1.657 13.555 -10.023 1 98.88 99 LEU A CA 1
ATOM 738 C C . LEU A 1 99 ? 2.59 14.703 -9.648 1 98.88 99 LEU A C 1
ATOM 740 O O . LEU A 1 99 ? 2.133 15.797 -9.32 1 98.88 99 LEU A O 1
ATOM 744 N N . THR A 1 100 ? 3.867 14.422 -9.719 1 98.88 100 THR A N 1
ATOM 745 C CA . THR A 1 100 ? 4.844 15.477 -9.469 1 98.88 100 THR A CA 1
ATOM 746 C C . THR A 1 100 ? 4.695 16.594 -10.484 1 98.88 100 THR A C 1
ATOM 748 O O . THR A 1 100 ? 4.664 17.781 -10.117 1 98.88 100 THR A O 1
ATOM 751 N N . HIS A 1 101 ? 4.574 16.219 -11.742 1 98.88 101 HIS A N 1
ATOM 752 C CA . HIS A 1 101 ? 4.383 17.219 -12.789 1 98.88 101 HIS A CA 1
ATOM 753 C C . HIS A 1 101 ? 3.061 17.969 -12.609 1 98.88 101 HIS A C 1
ATOM 755 O O . HIS A 1 101 ? 3.002 19.188 -12.781 1 98.88 101 HIS A O 1
ATOM 761 N N . ALA A 1 102 ? 2.025 17.25 -12.266 1 98.88 102 ALA A N 1
ATOM 762 C CA . ALA A 1 102 ? 0.719 17.859 -12.031 1 98.88 102 ALA A CA 1
ATOM 763 C C . ALA A 1 102 ? 0.769 18.828 -10.852 1 98.88 102 ALA A C 1
ATOM 765 O O . ALA A 1 102 ? 0.169 19.906 -10.891 1 98.88 102 ALA A O 1
ATOM 766 N N . ALA A 1 103 ? 1.468 18.422 -9.789 1 98.88 103 ALA A N 1
ATOM 767 C CA . ALA A 1 103 ? 1.619 19.25 -8.602 1 98.88 103 ALA A CA 1
ATOM 768 C C . ALA A 1 103 ? 2.352 20.547 -8.938 1 98.88 103 ALA A C 1
ATOM 770 O O . ALA A 1 103 ? 1.933 21.625 -8.516 1 98.88 103 ALA A O 1
ATOM 771 N N . GLN A 1 104 ? 3.414 20.391 -9.688 1 98.5 104 GLN A N 1
ATOM 772 C CA . GLN A 1 104 ? 4.176 21.562 -10.109 1 98.5 104 GLN A CA 1
ATOM 773 C C . GLN A 1 104 ? 3.312 22.516 -10.945 1 98.5 104 GLN A C 1
ATOM 775 O O . GLN A 1 104 ? 3.355 23.719 -10.75 1 98.5 104 GLN A O 1
ATOM 780 N N . ALA A 1 105 ? 2.562 21.953 -11.875 1 98.56 105 ALA A N 1
ATOM 781 C CA . ALA A 1 105 ? 1.681 22.734 -12.734 1 98.56 105 ALA A CA 1
ATOM 782 C C . ALA A 1 105 ? 0.61 23.453 -11.906 1 98.56 105 ALA A C 1
ATOM 784 O O . ALA A 1 105 ? 0.197 24.562 -12.242 1 98.56 105 ALA A O 1
ATOM 785 N N . ALA A 1 106 ? 0.181 22.844 -10.797 1 98.69 106 ALA A N 1
ATOM 786 C CA . ALA A 1 106 ? -0.852 23.406 -9.93 1 98.69 106 ALA A CA 1
ATOM 787 C C . ALA A 1 106 ? -0.293 24.547 -9.094 1 98.69 106 ALA A C 1
ATOM 789 O O . ALA A 1 106 ? -1.053 25.328 -8.516 1 98.69 106 ALA A O 1
ATOM 790 N N . GLY A 1 107 ? 1.069 24.625 -8.93 1 98.5 107 GLY A N 1
ATOM 791 C CA . GLY A 1 107 ? 1.704 25.734 -8.242 1 98.5 107 GLY A CA 1
ATOM 792 C C . GLY A 1 107 ? 1.98 25.453 -6.777 1 98.5 107 GLY A C 1
ATOM 793 O O . GLY A 1 107 ? 2.029 26.375 -5.953 1 98.5 107 GLY A O 1
ATOM 794 N N . VAL A 1 108 ? 2.178 24.203 -6.418 1 98.75 108 VAL A N 1
ATOM 795 C CA . VAL A 1 108 ? 2.502 23.891 -5.031 1 98.75 108 VAL A CA 1
ATOM 796 C C . VAL A 1 108 ? 3.926 24.344 -4.715 1 98.75 108 VAL A C 1
ATOM 798 O O . VAL A 1 108 ? 4.707 24.625 -5.625 1 98.75 108 VAL A O 1
ATOM 801 N N . ASP A 1 109 ? 4.234 24.422 -3.424 1 98.69 109 ASP A N 1
ATOM 802 C CA . ASP A 1 109 ? 5.535 24.906 -2.982 1 98.69 109 ASP A CA 1
ATOM 803 C C . ASP A 1 109 ? 6.52 23.75 -2.785 1 98.69 109 ASP A C 1
ATOM 805 O O . ASP A 1 109 ? 7.734 23.953 -2.805 1 98.69 109 ASP A O 1
ATOM 809 N N . ALA A 1 110 ? 6.027 22.531 -2.598 1 98.88 110 ALA A N 1
ATOM 810 C CA . ALA A 1 110 ? 6.836 21.344 -2.326 1 98.88 110 ALA A CA 1
ATOM 811 C C . ALA A 1 110 ? 6.051 20.078 -2.621 1 98.88 110 ALA A C 1
ATOM 813 O O . ALA A 1 110 ? 4.84 20.125 -2.846 1 98.88 110 ALA A O 1
ATOM 814 N N . ILE A 1 111 ? 6.77 18.984 -2.688 1 98.88 111 ILE A N 1
ATOM 815 C CA . ILE A 1 111 ? 6.094 17.688 -2.781 1 98.88 111 ILE A CA 1
ATOM 816 C C . ILE A 1 111 ? 6.543 16.781 -1.638 1 98.88 111 ILE A C 1
ATOM 818 O O . ILE A 1 111 ? 7.672 16.906 -1.154 1 98.88 111 ILE A O 1
ATOM 822 N N . MET A 1 112 ? 5.648 16.031 -1.16 1 98.94 112 MET A N 1
ATOM 823 C CA . MET A 1 112 ? 5.918 14.938 -0.229 1 98.94 112 MET A CA 1
ATOM 824 C C . MET A 1 112 ? 5.785 13.586 -0.923 1 98.94 112 MET A C 1
ATOM 826 O O . MET A 1 112 ? 4.723 13.258 -1.451 1 98.94 112 MET A O 1
ATOM 830 N N . VAL A 1 113 ? 6.82 12.844 -0.962 1 98.69 113 VAL A N 1
ATOM 831 C CA . VAL A 1 113 ? 6.797 11.539 -1.616 1 98.69 113 VAL A CA 1
ATOM 832 C C . VAL A 1 113 ? 6.371 10.461 -0.616 1 98.69 113 VAL A C 1
ATOM 834 O O . VAL A 1 113 ? 7.117 10.133 0.307 1 98.69 113 VAL A O 1
ATOM 837 N N . HIS A 1 114 ? 5.176 9.922 -0.84 1 98.12 114 HIS A N 1
ATOM 838 C CA . HIS A 1 114 ? 4.668 8.844 -0.004 1 98.12 114 HIS A CA 1
ATOM 839 C C . HIS A 1 114 ? 5.582 7.625 -0.062 1 98.12 114 HIS A C 1
ATOM 841 O O . HIS A 1 114 ? 6.141 7.312 -1.116 1 98.12 114 HIS A O 1
ATOM 847 N N . GLN A 1 115 ? 5.676 6.961 1.096 1 93.81 115 GLN A N 1
ATOM 848 C CA . GLN A 1 115 ? 6.27 5.633 1.037 1 93.81 115 GLN A CA 1
ATOM 849 C C . GLN A 1 115 ? 5.48 4.715 0.107 1 93.81 115 GLN A C 1
ATOM 851 O O . GLN A 1 115 ? 4.254 4.637 0.198 1 93.81 115 GLN A O 1
ATOM 856 N N . PRO A 1 116 ? 6.172 4.059 -0.772 1 91.69 116 PRO A N 1
ATOM 857 C CA . PRO A 1 116 ? 5.449 3.219 -1.733 1 91.69 116 PRO A CA 1
ATOM 858 C C . PRO A 1 116 ? 4.656 2.1 -1.062 1 91.69 116 PRO A C 1
ATOM 860 O O . PRO A 1 116 ? 5.137 1.485 -0.106 1 91.69 116 PRO A O 1
ATOM 863 N N . PRO A 1 117 ? 3.426 1.776 -1.593 1 84.44 117 PRO A N 1
ATOM 864 C CA . PRO A 1 117 ? 2.527 0.771 -1.021 1 84.44 117 PRO A CA 1
ATOM 865 C C . PRO A 1 117 ? 2.898 -0.652 -1.428 1 84.44 117 PRO A C 1
ATOM 867 O O . PRO A 1 117 ? 2.195 -1.603 -1.073 1 84.44 117 PRO A O 1
ATOM 870 N N . ASP A 1 118 ? 3.918 -0.83 -2.072 1 90.75 118 ASP A N 1
ATOM 871 C CA . ASP A 1 118 ? 4.34 -2.107 -2.639 1 90.75 118 ASP A CA 1
ATOM 872 C C . ASP A 1 118 ? 4.738 -3.09 -1.541 1 90.75 118 ASP A C 1
ATOM 874 O O . ASP A 1 118 ? 5.539 -2.76 -0.664 1 90.75 118 ASP A O 1
ATOM 878 N N . PRO A 1 119 ? 4.137 -4.324 -1.6 1 90.88 119 PRO A N 1
ATOM 879 C CA . PRO A 1 119 ? 4.48 -5.305 -0.569 1 90.88 119 PRO A CA 1
ATOM 880 C C . PRO A 1 119 ? 5.945 -5.738 -0.631 1 90.88 119 PRO A C 1
ATOM 882 O O . PRO A 1 119 ? 6.461 -6.328 0.322 1 90.88 119 PRO A O 1
ATOM 885 N N . PHE A 1 120 ? 6.586 -5.473 -1.761 1 92.81 120 PHE A N 1
ATOM 886 C CA . PHE A 1 120 ? 7.973 -5.898 -1.914 1 92.81 120 PHE A CA 1
ATOM 887 C C . PHE A 1 120 ? 8.906 -4.695 -1.944 1 92.81 120 PHE A C 1
ATOM 889 O O . PHE A 1 120 ? 10.008 -4.77 -2.49 1 92.81 120 PHE A O 1
ATOM 896 N N . ALA A 1 121 ? 8.383 -3.635 -1.35 1 92.81 121 ALA A N 1
ATOM 897 C CA . ALA A 1 121 ? 9.242 -2.455 -1.241 1 92.81 121 ALA A CA 1
ATOM 898 C C . ALA A 1 121 ? 10.406 -2.709 -0.29 1 92.81 121 ALA A C 1
ATOM 900 O O . ALA A 1 121 ? 10.211 -3.193 0.827 1 92.81 121 ALA A O 1
ATOM 901 N N . SER A 1 122 ? 11.562 -2.428 -0.756 1 92.62 122 SER A N 1
ATOM 902 C CA . SER A 1 122 ? 12.766 -2.582 0.051 1 92.62 122 SER A CA 1
ATOM 903 C C . SER A 1 122 ? 13.25 -1.238 0.591 1 92.62 122 SER A C 1
ATOM 905 O O . SER A 1 122 ? 13.195 -0.227 -0.113 1 92.62 122 SER A O 1
ATOM 907 N N . PRO A 1 123 ? 13.789 -1.27 1.847 1 88.94 123 PRO A N 1
ATOM 908 C CA . PRO A 1 123 ? 14.336 -0.022 2.379 1 88.94 123 PRO A CA 1
ATOM 909 C C . PRO A 1 123 ? 15.438 0.56 1.493 1 88.94 123 PRO A C 1
ATOM 911 O O . PRO A 1 123 ? 15.484 1.774 1.28 1 88.94 123 PRO A O 1
ATOM 914 N N . ARG A 1 124 ? 16.203 -0.37 0.937 1 84.31 124 ARG A N 1
ATOM 915 C CA . ARG A 1 124 ? 17.359 0.132 0.184 1 84.31 124 ARG A CA 1
ATOM 916 C C . ARG A 1 124 ? 16.906 0.8 -1.111 1 84.31 124 ARG A C 1
ATOM 918 O O . ARG A 1 124 ? 17.609 1.646 -1.657 1 84.31 124 ARG A O 1
ATOM 925 N N . MET A 1 125 ? 15.68 0.456 -1.557 1 88.88 125 MET A N 1
ATOM 926 C CA . MET A 1 125 ? 15.266 0.971 -2.857 1 88.88 125 MET A CA 1
ATOM 927 C C . MET A 1 125 ? 14.453 2.254 -2.701 1 88.88 125 MET A C 1
ATOM 929 O O . MET A 1 125 ? 14.109 2.898 -3.691 1 88.88 125 MET A O 1
ATOM 933 N N . LEU A 1 126 ? 14.203 2.637 -1.49 1 89.94 126 LEU A N 1
ATOM 934 C CA . LEU A 1 126 ? 13.5 3.895 -1.246 1 89.94 126 LEU A CA 1
ATOM 935 C C . LEU A 1 126 ? 14.266 5.066 -1.854 1 89.94 126 LEU A C 1
ATOM 937 O O . LEU A 1 126 ? 13.664 5.961 -2.455 1 89.94 126 LEU A O 1
ATOM 941 N N . THR A 1 127 ? 15.594 5.059 -1.734 1 91.31 127 THR A N 1
ATOM 942 C CA . THR A 1 127 ? 16.422 6.141 -2.25 1 91.31 127 THR A CA 1
ATOM 943 C C . THR A 1 127 ? 16.312 6.227 -3.77 1 91.31 127 THR A C 1
ATOM 945 O O . THR A 1 127 ? 16.172 7.32 -4.324 1 91.31 127 THR A O 1
ATOM 948 N N . SER A 1 128 ? 16.375 5.02 -4.406 1 92.69 128 SER A N 1
ATOM 949 C CA . SER A 1 128 ? 16.25 5.016 -5.863 1 92.69 128 SER A CA 1
ATOM 950 C C . SER A 1 128 ? 14.883 5.516 -6.305 1 92.69 128 SER A C 1
ATOM 952 O O . SER A 1 128 ? 14.766 6.234 -7.297 1 92.69 128 SER A O 1
ATOM 954 N N . TYR A 1 129 ? 13.875 5.125 -5.617 1 96.44 129 TYR A N 1
ATOM 955 C CA . TYR A 1 129 ? 12.516 5.57 -5.887 1 96.44 129 TYR A CA 1
ATOM 956 C C . TYR A 1 129 ? 12.398 7.086 -5.773 1 96.44 129 TYR A C 1
ATOM 958 O O . TYR A 1 129 ? 11.914 7.75 -6.691 1 96.44 129 TYR A O 1
ATOM 966 N N . ILE A 1 130 ? 12.953 7.688 -4.742 1 97.56 130 ILE A N 1
ATOM 967 C CA . ILE A 1 130 ? 12.859 9.117 -4.48 1 97.56 130 ILE A CA 1
ATOM 968 C C . ILE A 1 130 ? 13.758 9.883 -5.449 1 97.56 130 ILE A C 1
ATOM 970 O O . ILE A 1 130 ? 13.383 10.945 -5.953 1 97.56 130 ILE A O 1
ATOM 974 N N . ARG A 1 131 ? 14.938 9.312 -5.723 1 96.56 131 ARG A N 1
ATOM 975 C CA . ARG A 1 131 ? 15.844 9.953 -6.672 1 96.56 131 ARG A CA 1
ATOM 976 C C . ARG A 1 131 ? 15.188 10.094 -8.039 1 96.56 131 ARG A C 1
ATOM 978 O O . ARG A 1 131 ? 15.297 11.141 -8.68 1 96.56 131 ARG A O 1
ATOM 985 N N . GLY A 1 132 ? 14.531 8.984 -8.516 1 96.5 132 GLY A N 1
ATOM 986 C CA . GLY A 1 132 ? 13.844 9.031 -9.789 1 96.5 132 GLY A CA 1
ATOM 987 C C . GLY A 1 132 ? 12.797 10.133 -9.867 1 96.5 132 GLY A C 1
ATOM 988 O O . GLY A 1 132 ? 12.602 10.742 -10.922 1 96.5 132 GLY A O 1
ATOM 989 N N . ILE A 1 133 ? 12.125 10.398 -8.781 1 98.19 133 ILE A N 1
ATOM 990 C CA . ILE A 1 133 ? 11.117 11.453 -8.703 1 98.19 133 ILE A CA 1
ATOM 991 C C . ILE A 1 133 ? 11.797 12.812 -8.602 1 98.19 133 ILE A C 1
ATOM 993 O O . ILE A 1 133 ? 11.391 13.773 -9.266 1 98.19 133 ILE A O 1
ATOM 997 N N . ALA A 1 134 ? 12.891 12.891 -7.828 1 98.06 134 ALA A N 1
ATOM 998 C CA . ALA A 1 134 ? 13.617 14.125 -7.578 1 98.06 134 ALA A CA 1
ATOM 999 C C . ALA A 1 134 ? 14.195 14.695 -8.875 1 98.06 134 ALA A C 1
ATOM 1001 O O . ALA A 1 134 ? 14.281 15.914 -9.047 1 98.06 134 ALA A O 1
ATOM 1002 N N . ASP A 1 135 ? 14.555 13.836 -9.766 1 97.81 135 ASP A N 1
ATOM 1003 C CA . ASP A 1 135 ? 15.148 14.227 -11.039 1 97.81 135 ASP A CA 1
ATOM 1004 C C . ASP A 1 135 ? 14.125 14.938 -11.93 1 97.81 135 ASP A C 1
ATOM 1006 O O . ASP A 1 135 ? 14.492 15.586 -12.914 1 97.81 135 ASP A O 1
ATOM 1010 N N . GLU A 1 136 ? 12.844 14.922 -11.562 1 98.12 136 GLU A N 1
ATOM 1011 C CA . GLU A 1 136 ? 11.781 15.406 -12.438 1 98.12 136 GLU A CA 1
ATOM 1012 C C . GLU A 1 136 ? 11.289 16.781 -12 1 98.12 136 GLU A C 1
ATOM 1014 O O . GLU A 1 136 ? 10.367 17.328 -12.602 1 98.12 136 GLU A O 1
ATOM 1019 N N . THR A 1 137 ? 11.914 17.391 -10.953 1 98.12 137 THR A N 1
ATOM 1020 C CA . THR A 1 137 ? 11.422 18.672 -10.438 1 98.12 137 THR A CA 1
ATOM 1021 C C . THR A 1 137 ? 12.508 19.391 -9.641 1 98.12 137 THR A C 1
ATOM 1023 O O . THR A 1 137 ? 13.477 18.766 -9.203 1 98.12 137 THR A O 1
ATOM 1026 N N . ASP A 1 138 ? 12.336 20.641 -9.5 1 96.75 138 ASP A N 1
ATOM 1027 C CA . ASP A 1 138 ? 13.227 21.438 -8.648 1 96.75 138 ASP A CA 1
ATOM 1028 C C . ASP A 1 138 ? 12.547 21.781 -7.324 1 96.75 138 ASP A C 1
ATOM 1030 O O . ASP A 1 138 ? 13.156 22.406 -6.457 1 96.75 138 ASP A O 1
ATOM 1034 N N . LEU A 1 139 ? 11.328 21.359 -7.195 1 98.19 139 LEU A N 1
ATOM 1035 C CA . LEU A 1 139 ? 10.617 21.656 -5.953 1 98.19 139 LEU A CA 1
ATOM 1036 C C . LEU A 1 139 ? 11.297 20.953 -4.773 1 98.19 139 LEU A C 1
ATOM 1038 O O . LEU A 1 139 ? 11.836 19.859 -4.922 1 98.19 139 LEU A O 1
ATOM 1042 N N . PRO A 1 140 ? 11.25 21.625 -3.611 1 98.62 140 PRO A N 1
ATOM 1043 C CA . PRO A 1 140 ? 11.672 20.906 -2.404 1 98.62 140 PRO A CA 1
ATOM 1044 C C . PRO A 1 140 ? 10.891 19.625 -2.186 1 98.62 140 PRO A C 1
ATOM 1046 O O . PRO A 1 140 ? 9.688 19.562 -2.447 1 98.62 140 PRO A O 1
ATOM 1049 N N . ILE A 1 141 ? 11.609 18.562 -1.694 1 98.62 141 ILE A N 1
ATOM 1050 C CA . ILE A 1 141 ? 11 17.25 -1.517 1 98.62 141 ILE A CA 1
ATOM 1051 C C . ILE A 1 141 ? 11.078 16.844 -0.048 1 98.62 141 ILE A C 1
ATOM 1053 O O . ILE A 1 141 ? 12.133 16.969 0.583 1 98.62 141 ILE A O 1
ATOM 1057 N N . ILE A 1 142 ? 9.93 16.484 0.487 1 98.81 142 ILE A N 1
ATOM 1058 C CA . ILE A 1 142 ? 9.836 15.812 1.775 1 98.81 142 ILE A CA 1
ATOM 1059 C C . ILE A 1 142 ? 9.703 14.305 1.558 1 98.81 142 ILE A C 1
ATOM 1061 O O . ILE A 1 142 ? 8.797 13.844 0.864 1 98.81 142 ILE A O 1
ATOM 1065 N N . ALA A 1 143 ? 10.609 13.523 2.084 1 98.25 143 ALA A N 1
ATOM 1066 C CA . ALA A 1 143 ? 10.523 12.062 2.002 1 98.25 143 ALA A CA 1
ATOM 1067 C C . ALA A 1 143 ? 9.727 11.492 3.172 1 98.25 143 ALA A C 1
ATOM 1069 O O . ALA A 1 143 ? 10.094 11.688 4.332 1 98.25 143 ALA A O 1
ATOM 1070 N N . TYR A 1 144 ? 8.664 10.891 2.891 1 97.94 144 TYR A N 1
ATOM 1071 C CA . TYR A 1 144 ? 7.84 10.242 3.904 1 97.94 144 TYR A CA 1
ATOM 1072 C C . TYR A 1 144 ? 8.391 8.859 4.254 1 97.94 144 TYR A C 1
ATOM 1074 O O . TYR A 1 144 ? 8.336 7.941 3.434 1 97.94 144 TYR A O 1
ATOM 1082 N N . ALA A 1 145 ? 8.938 8.711 5.473 1 96.62 145 ALA A N 1
ATOM 1083 C CA . ALA A 1 145 ? 9.57 7.48 5.922 1 96.62 145 ALA A CA 1
ATOM 1084 C C . ALA A 1 145 ? 8.742 6.797 7.004 1 96.62 145 ALA A C 1
ATOM 1086 O O . ALA A 1 145 ? 8.602 7.32 8.109 1 96.62 145 ALA A O 1
ATOM 1087 N N . ARG A 1 146 ? 8.273 5.605 6.68 1 94.94 146 ARG A N 1
ATOM 1088 C CA . ARG A 1 146 ? 7.414 4.922 7.641 1 94.94 146 ARG A CA 1
ATOM 1089 C C . ARG A 1 146 ? 7.82 3.459 7.797 1 94.94 146 ARG A C 1
ATOM 1091 O O . ARG A 1 146 ? 7.262 2.74 8.625 1 94.94 146 ARG A O 1
ATOM 1098 N N . ASN A 1 147 ? 8.805 2.969 7.016 1 94.44 147 ASN A N 1
ATOM 1099 C CA . ASN A 1 147 ? 9.297 1.6 7.109 1 94.44 147 ASN A CA 1
ATOM 1100 C C . ASN A 1 147 ? 10.289 1.437 8.258 1 94.44 147 ASN A C 1
ATOM 1102 O O . ASN A 1 147 ? 11.352 2.059 8.266 1 94.44 147 ASN A O 1
ATOM 1106 N N . PRO A 1 148 ? 10.008 0.575 9.203 1 93.69 148 PRO A N 1
ATOM 1107 C CA . PRO A 1 148 ? 10.898 0.429 10.352 1 93.69 148 PRO A CA 1
ATOM 1108 C C . PRO A 1 148 ? 12.25 -0.179 9.984 1 93.69 148 PRO A C 1
ATOM 1110 O O . PRO A 1 148 ? 13.172 -0.176 10.797 1 93.69 148 PRO A O 1
ATOM 1113 N N . GLY A 1 149 ? 12.383 -0.656 8.734 1 93.5 149 GLY A N 1
ATOM 1114 C CA . GLY A 1 149 ? 13.633 -1.252 8.289 1 93.5 149 GLY A CA 1
ATOM 1115 C C . GLY A 1 149 ? 14.641 -0.23 7.789 1 93.5 149 GLY A C 1
ATOM 1116 O O . GLY A 1 149 ? 15.789 -0.568 7.516 1 93.5 149 GLY A O 1
ATOM 1117 N N . LEU A 1 150 ? 14.211 0.967 7.68 1 95.06 150 LEU A N 1
ATOM 1118 C CA . LEU A 1 150 ? 15.109 2.023 7.234 1 95.06 150 LEU A CA 1
ATOM 1119 C C . LEU A 1 150 ? 16.219 2.268 8.258 1 95.06 150 LEU A C 1
ATOM 1121 O O . LEU A 1 150 ? 15.961 2.252 9.469 1 95.06 150 LEU A O 1
ATOM 1125 N N . THR A 1 151 ? 17.453 2.486 7.781 1 93.81 151 THR A N 1
ATOM 1126 C CA . THR A 1 151 ? 18.641 2.668 8.609 1 93.81 151 THR A CA 1
ATOM 1127 C C . THR A 1 151 ? 19.25 4.051 8.391 1 93.81 151 THR A C 1
ATOM 1129 O O . THR A 1 151 ? 18.891 4.75 7.441 1 93.81 151 THR A O 1
ATOM 1132 N N . PRO A 1 152 ? 20.188 4.441 9.258 1 95.5 152 PRO A N 1
ATOM 1133 C CA . PRO A 1 152 ? 20.875 5.723 9.078 1 95.5 152 PRO A CA 1
ATOM 1134 C C . PRO A 1 152 ? 21.531 5.863 7.703 1 95.5 152 PRO A C 1
ATOM 1136 O O . PRO A 1 152 ? 21.516 6.949 7.121 1 95.5 152 PRO A O 1
ATOM 1139 N N . ASP A 1 153 ? 21.969 4.773 7.156 1 94.56 153 ASP A N 1
ATOM 1140 C CA . ASP A 1 153 ? 22.625 4.809 5.852 1 94.56 153 ASP A CA 1
ATOM 1141 C C . ASP A 1 153 ? 21.641 5.211 4.758 1 94.56 153 ASP A C 1
ATOM 1143 O O . ASP A 1 153 ? 22 5.91 3.811 1 94.56 153 ASP A O 1
ATOM 1147 N N . ASP A 1 154 ? 20.406 4.73 4.84 1 94.75 154 ASP A N 1
ATOM 1148 C CA . ASP A 1 154 ? 19.375 5.105 3.875 1 94.75 154 ASP A CA 1
ATOM 1149 C C . ASP A 1 154 ? 19.141 6.617 3.879 1 94.75 154 ASP A C 1
ATOM 1151 O O . ASP A 1 154 ? 19.031 7.234 2.818 1 94.75 154 ASP A O 1
ATOM 1155 N N . PHE A 1 155 ? 19.141 7.215 5.008 1 96.56 155 PHE A N 1
ATOM 1156 C CA . PHE A 1 155 ? 18.859 8.641 5.137 1 96.56 155 PHE A CA 1
ATOM 1157 C C . PHE A 1 155 ? 20.078 9.469 4.742 1 96.56 155 PHE A C 1
ATOM 1159 O O . PHE A 1 155 ? 19.938 10.57 4.207 1 96.56 155 PHE A O 1
ATOM 1166 N N . ALA A 1 156 ? 21.297 8.922 5.016 1 95.31 156 ALA A N 1
ATOM 1167 C CA . ALA A 1 156 ? 22.5 9.578 4.52 1 95.31 156 ALA A CA 1
ATOM 1168 C C . ALA A 1 156 ? 22.484 9.688 2.996 1 95.31 156 ALA A C 1
ATOM 1170 O O . ALA A 1 156 ? 22.859 10.719 2.434 1 95.31 156 ALA A O 1
ATOM 1171 N N . THR A 1 157 ? 22.016 8.641 2.363 1 94.75 157 THR A N 1
ATOM 1172 C CA . THR A 1 157 ? 21.891 8.641 0.91 1 94.75 157 THR A CA 1
ATOM 1173 C C . THR A 1 157 ? 20.844 9.648 0.457 1 94.75 157 THR A C 1
ATOM 1175 O O . THR A 1 157 ? 21.031 10.352 -0.534 1 94.75 157 THR A O 1
ATOM 1178 N N . LEU A 1 158 ? 19.719 9.703 1.132 1 95.88 158 LEU A N 1
ATOM 1179 C CA . LEU A 1 158 ? 18.672 10.656 0.801 1 95.88 158 LEU A CA 1
ATOM 1180 C C . LEU A 1 158 ? 19.172 12.086 0.939 1 95.88 158 LEU A C 1
ATOM 1182 O O . LEU A 1 158 ? 18.766 12.969 0.168 1 95.88 158 LEU A O 1
ATOM 1186 N N . ALA A 1 159 ? 20.047 12.336 1.903 1 95.69 159 ALA A N 1
ATOM 1187 C CA . ALA A 1 159 ? 20.578 13.672 2.18 1 95.69 159 ALA A CA 1
ATOM 1188 C C . ALA A 1 159 ? 21.422 14.18 1.009 1 95.69 159 ALA A C 1
ATOM 1190 O O . ALA A 1 159 ? 21.625 15.383 0.867 1 95.69 159 ALA A O 1
ATOM 1191 N N . ASP A 1 160 ? 21.859 13.234 0.177 1 94.31 160 ASP A N 1
ATOM 1192 C CA . ASP A 1 160 ? 22.719 13.594 -0.954 1 94.31 160 ASP A CA 1
ATOM 1193 C C . ASP A 1 160 ? 21.875 14.055 -2.146 1 94.31 160 ASP A C 1
ATOM 1195 O O . ASP A 1 160 ? 22.422 14.57 -3.127 1 94.31 160 ASP A O 1
ATOM 1199 N N . ILE A 1 161 ? 20.594 13.859 -2.086 1 95.62 161 ILE A N 1
ATOM 1200 C CA . ILE A 1 161 ? 19.719 14.352 -3.145 1 95.62 161 ILE A CA 1
ATOM 1201 C C . ILE A 1 161 ? 19.391 15.82 -2.904 1 95.62 161 ILE A C 1
ATOM 1203 O O . ILE A 1 161 ? 18.719 16.172 -1.922 1 95.62 161 ILE A O 1
ATOM 1207 N N . ASP A 1 162 ? 19.703 16.719 -3.736 1 93.62 162 ASP A N 1
ATOM 1208 C CA . ASP A 1 162 ? 19.766 18.156 -3.529 1 93.62 162 ASP A CA 1
ATOM 1209 C C . ASP A 1 162 ? 18.406 18.703 -3.117 1 93.62 162 ASP A C 1
ATOM 1211 O O . ASP A 1 162 ? 18.312 19.562 -2.227 1 93.62 162 ASP A O 1
ATOM 1215 N N . ASN A 1 163 ? 17.391 18.188 -3.707 1 96.44 163 ASN A N 1
ATOM 1216 C CA . ASN A 1 163 ? 16.109 18.828 -3.449 1 96.44 163 ASN A CA 1
ATOM 1217 C C . ASN A 1 163 ? 15.297 18.078 -2.396 1 96.44 163 ASN A C 1
ATOM 1219 O O . ASN A 1 163 ? 14.156 18.438 -2.102 1 96.44 163 ASN A O 1
ATOM 1223 N N . VAL A 1 164 ? 15.867 17.047 -1.794 1 97.62 164 VAL A N 1
ATOM 1224 C CA . VAL A 1 164 ? 15.281 16.484 -0.587 1 97.62 164 VAL A CA 1
ATOM 1225 C C . VAL A 1 164 ? 15.633 17.344 0.621 1 97.62 164 VAL A C 1
ATOM 1227 O O . VAL A 1 164 ? 16.797 17.422 1.008 1 97.62 164 VAL A O 1
ATOM 1230 N N . VAL A 1 165 ? 14.609 17.953 1.234 1 98.06 165 VAL A N 1
ATOM 1231 C CA . VAL A 1 165 ? 14.914 18.984 2.232 1 98.06 165 VAL A CA 1
ATOM 1232 C C . VAL A 1 165 ? 14.461 18.5 3.611 1 98.06 165 VAL A C 1
ATOM 1234 O O . VAL A 1 165 ? 14.852 19.078 4.633 1 98.06 165 VAL A O 1
ATOM 1237 N N . ALA A 1 166 ? 13.633 17.484 3.65 1 98.62 166 ALA A N 1
ATOM 1238 C CA . ALA A 1 166 ? 13.102 17.031 4.938 1 98.62 166 ALA A CA 1
ATOM 1239 C C . ALA A 1 166 ? 12.695 15.562 4.879 1 98.62 166 ALA A C 1
ATOM 1241 O O . ALA A 1 166 ? 12.477 15.016 3.797 1 98.62 166 ALA A O 1
ATOM 1242 N N . ILE A 1 167 ? 12.648 14.977 6.074 1 98.44 167 ILE A N 1
ATOM 1243 C CA . ILE A 1 167 ? 12.109 13.641 6.293 1 98.44 167 ILE A CA 1
ATOM 1244 C C . ILE A 1 167 ? 10.859 13.734 7.168 1 98.44 167 ILE A C 1
ATOM 1246 O O . ILE A 1 167 ? 10.906 14.25 8.281 1 98.44 167 ILE A O 1
ATOM 1250 N N . LYS A 1 168 ? 9.719 13.398 6.633 1 98.62 168 LYS A N 1
ATOM 1251 C CA . LYS A 1 168 ? 8.594 13.055 7.496 1 98.62 168 LYS A CA 1
ATOM 1252 C C . LYS A 1 168 ? 8.773 11.664 8.102 1 98.62 168 LYS A C 1
ATOM 1254 O O . LYS A 1 168 ? 8.531 10.656 7.434 1 98.62 168 LYS A O 1
ATOM 1259 N N . TYR A 1 169 ? 9.242 11.641 9.312 1 98.44 169 TYR A N 1
ATOM 1260 C CA . TYR A 1 169 ? 9.57 10.391 9.984 1 98.44 169 TYR A CA 1
ATOM 1261 C C . TYR A 1 169 ? 8.367 9.844 10.742 1 98.44 169 TYR A C 1
ATOM 1263 O O . TYR A 1 169 ? 7.895 10.461 11.695 1 98.44 169 TYR A O 1
ATOM 1271 N N . ALA A 1 170 ? 7.883 8.711 10.312 1 97.62 170 ALA A N 1
ATOM 1272 C CA . ALA A 1 170 ? 6.633 8.188 10.859 1 97.62 170 ALA A CA 1
ATOM 1273 C C . ALA A 1 170 ? 6.816 6.766 11.391 1 97.62 170 ALA A C 1
ATOM 1275 O O . ALA A 1 170 ? 5.938 5.918 11.234 1 97.62 170 ALA A O 1
ATOM 1276 N N . VAL A 1 171 ? 7.992 6.441 11.898 1 96.56 171 VAL A N 1
ATOM 1277 C CA . VAL A 1 171 ? 8.266 5.23 12.656 1 96.56 171 VAL A CA 1
ATOM 1278 C C . VAL A 1 171 ? 8.211 5.535 14.156 1 96.56 171 VAL A C 1
ATOM 1280 O O . VAL A 1 171 ? 8.883 6.453 14.633 1 96.56 171 VAL A O 1
ATOM 1283 N N . PRO A 1 172 ? 7.406 4.852 14.898 1 96.5 172 PRO A N 1
ATOM 1284 C CA . PRO A 1 172 ? 7.297 5.133 16.328 1 96.5 172 PRO A CA 1
ATOM 1285 C C . PRO A 1 172 ? 8.508 4.645 17.125 1 96.5 172 PRO A C 1
ATOM 1287 O O . PRO A 1 172 ? 8.375 3.801 18.016 1 96.5 172 PRO A O 1
ATOM 1290 N N . ASP A 1 173 ? 9.641 5.172 16.828 1 96.69 173 ASP A N 1
ATOM 1291 C CA . ASP A 1 173 ? 10.922 4.828 17.422 1 96.69 173 ASP A CA 1
ATOM 1292 C C . ASP A 1 173 ? 11.836 6.051 17.516 1 96.69 173 ASP A C 1
ATOM 1294 O O . ASP A 1 173 ? 12.719 6.234 16.688 1 96.69 173 ASP A O 1
ATOM 1298 N N . PRO A 1 174 ? 11.625 6.809 18.594 1 96 174 PRO A N 1
ATOM 1299 C CA . PRO A 1 174 ? 12.414 8.039 18.734 1 96 174 PRO A CA 1
ATOM 1300 C C . PRO A 1 174 ? 13.914 7.773 18.812 1 96 174 PRO A C 1
ATOM 1302 O O . PRO A 1 174 ? 14.719 8.609 18.391 1 96 174 PRO A O 1
ATOM 1305 N N . LEU A 1 175 ? 14.336 6.605 19.406 1 95.56 175 LEU A N 1
ATOM 1306 C CA . LEU A 1 175 ? 15.758 6.289 19.5 1 95.56 175 LEU A CA 1
ATOM 1307 C C . LEU A 1 175 ? 16.359 6.07 18.109 1 95.56 175 LEU A C 1
ATOM 1309 O O . LEU A 1 175 ? 17.453 6.539 17.828 1 95.56 175 LEU A O 1
ATOM 1313 N N . ARG A 1 176 ? 15.578 5.359 17.281 1 96.69 176 ARG A N 1
ATOM 1314 C CA . ARG A 1 176 ? 16.031 5.176 15.906 1 96.69 176 ARG A CA 1
ATOM 1315 C C . ARG A 1 176 ? 16.094 6.512 15.164 1 96.69 176 ARG A C 1
ATOM 1317 O O . ARG A 1 176 ? 17.031 6.758 14.406 1 96.69 176 ARG A O 1
ATOM 1324 N N . MET A 1 177 ? 15.141 7.363 15.328 1 97.31 177 MET A N 1
ATOM 1325 C CA . MET A 1 177 ? 15.18 8.688 14.711 1 97.31 177 MET A CA 1
ATOM 1326 C C . MET A 1 177 ? 16.438 9.438 15.125 1 97.31 177 MET A C 1
ATOM 1328 O O . MET A 1 177 ? 17.109 10.047 14.289 1 97.31 177 MET A O 1
ATOM 1332 N N . ALA A 1 178 ? 16.766 9.336 16.438 1 96.75 178 ALA A N 1
ATOM 1333 C CA . ALA A 1 178 ? 17.953 10.016 16.953 1 96.75 178 ALA A CA 1
ATOM 1334 C C . ALA A 1 178 ? 19.219 9.516 16.266 1 96.75 178 ALA A C 1
ATOM 1336 O O . ALA A 1 178 ? 20.109 10.297 15.938 1 96.75 178 ALA A O 1
ATOM 1337 N N . GLU A 1 179 ? 19.312 8.211 16.125 1 96.81 179 GLU A N 1
ATOM 1338 C CA . GLU A 1 179 ? 20.438 7.617 15.406 1 96.81 179 GLU A CA 1
ATOM 1339 C C . GLU A 1 179 ? 20.547 8.156 13.984 1 96.81 179 GLU A C 1
ATOM 1341 O O . GLU A 1 179 ? 21.641 8.469 13.508 1 96.81 179 GLU A O 1
ATOM 1346 N N . CYS A 1 180 ? 19.391 8.266 13.336 1 96.81 180 CYS A N 1
ATOM 1347 C CA . CYS A 1 180 ? 19.344 8.75 11.969 1 96.81 180 CYS A CA 1
ATOM 1348 C C . CYS A 1 180 ? 19.734 10.219 11.898 1 96.81 180 CYS A C 1
ATOM 1350 O O . CYS A 1 180 ? 20.469 10.625 10.984 1 96.81 180 CYS A O 1
ATOM 1352 N N . ILE A 1 181 ? 19.297 11.039 12.797 1 96.81 181 ILE A N 1
ATOM 1353 C CA . ILE A 1 181 ? 19.641 12.453 12.859 1 96.81 181 ILE A CA 1
ATOM 1354 C C . ILE A 1 181 ? 21.156 12.602 13.039 1 96.81 181 ILE A C 1
ATOM 1356 O O . ILE A 1 181 ? 21.797 13.391 12.344 1 96.81 181 ILE A O 1
ATOM 1360 N N . ARG A 1 182 ? 21.719 11.781 13.953 1 95.31 182 ARG A N 1
ATOM 1361 C CA . ARG A 1 182 ? 23.156 11.828 14.188 1 95.31 182 ARG A CA 1
ATOM 1362 C C . ARG A 1 182 ? 23.938 11.492 12.914 1 95.31 182 ARG A C 1
ATOM 1364 O O . ARG A 1 182 ? 24.938 12.133 12.602 1 95.31 182 ARG A O 1
ATOM 1371 N N . ALA A 1 183 ? 23.438 10.547 12.164 1 95.12 183 ALA A N 1
ATOM 1372 C CA . ALA A 1 183 ? 24.125 10.062 10.969 1 95.12 183 ALA A CA 1
ATOM 1373 C C . ALA A 1 183 ? 24.047 11.086 9.844 1 95.12 183 ALA A C 1
ATOM 1375 O O . ALA A 1 183 ? 24.828 11.023 8.883 1 95.12 183 ALA A O 1
ATOM 1376 N N . THR A 1 184 ? 23.094 12.031 9.938 1 95.56 184 THR A N 1
ATOM 1377 C CA . THR A 1 184 ? 22.906 13 8.875 1 95.56 184 THR A CA 1
ATOM 1378 C C . THR A 1 184 ? 23.234 14.414 9.359 1 95.56 184 THR A C 1
ATOM 1380 O O . THR A 1 184 ? 22.812 15.398 8.75 1 95.56 184 THR A O 1
ATOM 1383 N N . GLN A 1 185 ? 23.828 14.672 10.484 1 92 185 GLN A N 1
ATOM 1384 C CA . GLN A 1 185 ? 24.141 15.953 11.109 1 92 185 GLN A CA 1
ATOM 1385 C C . GLN A 1 185 ? 24.859 16.875 10.141 1 92 185 GLN A C 1
ATOM 1387 O O . GLN A 1 185 ? 24.719 18.094 10.203 1 92 185 GLN A O 1
ATOM 1392 N N . GLY A 1 186 ? 25.516 16.5 9.172 1 90.06 186 GLY A N 1
ATOM 1393 C CA . GLY A 1 186 ? 26.234 17.328 8.203 1 90.06 186 GLY A CA 1
ATOM 1394 C C . GLY A 1 186 ? 25.359 17.75 7.035 1 90.06 186 GLY A C 1
ATOM 1395 O O . GLY A 1 186 ? 25.766 18.594 6.238 1 90.06 186 GLY A O 1
ATOM 1396 N N . SER A 1 187 ? 24.125 17.312 7.105 1 91.81 187 SER A N 1
ATOM 1397 C CA . SER A 1 187 ? 23.219 17.672 6.016 1 91.81 187 SER A CA 1
ATOM 1398 C C . SER A 1 187 ? 22.219 18.719 6.453 1 91.81 187 SER A C 1
ATOM 1400 O O . SER A 1 187 ? 22.219 19.141 7.613 1 91.81 187 SER A O 1
ATOM 1402 N N . SER A 1 188 ? 21.469 19.25 5.562 1 90.62 188 SER A N 1
ATOM 1403 C CA . SER A 1 188 ? 20.453 20.266 5.844 1 90.62 188 SER A CA 1
ATOM 1404 C C . SER A 1 188 ? 19.078 19.625 6 1 90.62 188 SER A C 1
ATOM 1406 O O . SER A 1 188 ? 18.047 20.312 6 1 90.62 188 SER A O 1
ATOM 1408 N N . LEU A 1 189 ? 19.031 18.312 6.152 1 96 189 LEU A N 1
ATOM 1409 C CA . LEU A 1 189 ? 17.766 17.609 6.234 1 96 189 LEU A CA 1
ATOM 1410 C C . LEU A 1 189 ? 17 18 7.5 1 96 189 LEU A C 1
ATOM 1412 O O . LEU A 1 189 ? 17.547 17.938 8.602 1 96 189 LEU A O 1
ATOM 1416 N N . LEU A 1 190 ? 15.812 18.469 7.344 1 97.75 190 LEU A N 1
ATOM 1417 C CA . LEU A 1 190 ? 14.898 18.672 8.461 1 97.75 190 LEU A CA 1
ATOM 1418 C C . LEU A 1 190 ? 14.156 17.391 8.812 1 97.75 190 LEU A C 1
ATOM 1420 O O . LEU A 1 190 ? 13.719 16.656 7.918 1 97.75 190 LEU A O 1
ATOM 1424 N N . TRP A 1 191 ? 14.062 17.078 10.094 1 98.25 191 TRP A N 1
ATOM 1425 C CA . TRP A 1 191 ? 13.336 15.898 10.57 1 98.25 191 TRP A CA 1
ATOM 1426 C C . TRP A 1 191 ? 12 16.312 11.18 1 98.25 191 TRP A C 1
ATOM 1428 O O . TRP A 1 191 ? 11.961 17.047 12.164 1 98.25 191 TRP A O 1
ATOM 1438 N N . ILE A 1 192 ? 10.945 15.859 10.562 1 98.69 192 ILE A N 1
ATOM 1439 C CA . ILE A 1 192 ? 9.586 16.219 10.938 1 98.69 192 ILE A CA 1
ATOM 1440 C C . ILE A 1 192 ? 8.891 15.016 11.578 1 98.69 192 ILE A C 1
ATOM 1442 O O . ILE A 1 192 ? 9 13.891 11.078 1 98.69 192 ILE A O 1
ATOM 1446 N N . CYS A 1 193 ? 8.164 15.25 12.719 1 98.69 193 CYS A N 1
ATOM 1447 C CA . CYS A 1 193 ? 7.34 14.195 13.297 1 98.69 193 CYS A CA 1
ATOM 1448 C C . CYS A 1 193 ? 6.152 13.875 12.398 1 98.69 193 CYS A C 1
ATOM 1450 O O . CYS A 1 193 ? 5.27 14.711 12.203 1 98.69 193 CYS A O 1
ATOM 1452 N N . GLY A 1 194 ? 6.176 12.68 11.891 1 98.38 194 GLY A N 1
ATOM 1453 C CA . GLY A 1 194 ? 5.121 12.273 10.977 1 98.38 194 GLY A CA 1
ATOM 1454 C C . GLY A 1 194 ? 4.016 11.484 11.648 1 98.38 194 GLY A C 1
ATOM 1455 O O . GLY A 1 194 ? 3.193 10.859 10.977 1 98.38 194 GLY A O 1
ATOM 1456 N N . LEU A 1 195 ? 3.936 11.477 13.008 1 97.31 195 LEU A N 1
ATOM 1457 C CA . LEU A 1 195 ? 3.006 10.625 13.742 1 97.31 195 LEU A CA 1
ATOM 1458 C C . LEU A 1 195 ? 1.997 11.469 14.516 1 97.31 195 LEU A C 1
ATOM 1460 O O . LEU A 1 195 ? 1.432 11.008 15.508 1 97.31 195 LEU A O 1
ATOM 1464 N N . ALA A 1 196 ? 1.854 12.766 14.133 1 96.94 196 ALA A N 1
ATOM 1465 C CA . ALA A 1 196 ? 0.868 13.68 14.703 1 96.94 196 ALA A CA 1
ATOM 1466 C C . ALA A 1 196 ? 1.313 14.18 16.078 1 96.94 196 ALA A C 1
ATOM 1468 O O . ALA A 1 196 ? 2.484 14.039 16.438 1 96.94 196 ALA A O 1
ATOM 1469 N N . GLU A 1 197 ? 0.442 14.828 16.781 1 97.56 197 GLU A N 1
ATOM 1470 C CA . GLU A 1 197 ? 0.743 15.57 18 1 97.56 197 GLU A CA 1
ATOM 1471 C C . GLU A 1 197 ? 1.295 14.648 19.078 1 97.56 197 GLU A C 1
ATOM 1473 O O . GLU A 1 197 ? 2.264 14.992 19.766 1 97.56 197 GLU A O 1
ATOM 1478 N N . SER A 1 198 ? 0.811 13.453 19.203 1 95.5 198 SER A N 1
ATOM 1479 C CA . SER A 1 198 ? 1.094 12.578 20.328 1 95.5 198 SER A CA 1
ATOM 1480 C C . SER A 1 198 ? 2.562 12.172 20.359 1 95.5 198 SER A C 1
ATOM 1482 O O . SER A 1 198 ? 3.127 11.938 21.422 1 95.5 198 SER A O 1
ATOM 1484 N N . TRP A 1 199 ? 3.203 12.141 19.203 1 97 199 TRP A N 1
ATOM 1485 C CA . TRP A 1 199 ? 4.582 11.672 19.125 1 97 199 TRP A CA 1
ATOM 1486 C C . TRP A 1 199 ? 5.555 12.844 19.016 1 97 199 TRP A C 1
ATOM 1488 O O . TRP A 1 199 ? 6.77 12.648 19.047 1 97 199 TRP A O 1
ATOM 1498 N N . ALA A 1 200 ? 5.023 14.062 18.969 1 97.75 200 ALA A N 1
ATOM 1499 C CA . ALA A 1 200 ? 5.891 15.219 18.75 1 97.75 200 ALA A CA 1
ATOM 1500 C C . ALA A 1 200 ? 6.809 15.445 19.953 1 97.75 200 ALA A C 1
ATOM 1502 O O . ALA A 1 200 ? 7.977 15.805 19.781 1 97.75 200 ALA A O 1
ATOM 1503 N N . LEU A 1 201 ? 6.359 15.133 21.203 1 96.19 201 LEU A N 1
ATOM 1504 C CA . LEU A 1 201 ? 7.148 15.398 22.406 1 96.19 201 LEU A CA 1
ATOM 1505 C C . LEU A 1 201 ? 8.461 14.617 22.375 1 96.19 201 LEU A C 1
ATOM 1507 O O . LEU A 1 201 ? 9.539 15.211 22.422 1 96.19 201 LEU A O 1
ATOM 1511 N N . PRO A 1 202 ? 8.391 13.312 22.219 1 95.69 202 PRO A N 1
ATOM 1512 C CA . PRO A 1 202 ? 9.656 12.57 22.203 1 95.69 202 PRO A CA 1
ATOM 1513 C C . PRO A 1 202 ? 10.5 12.852 20.969 1 95.69 202 PRO A C 1
ATOM 1515 O O . PRO A 1 202 ? 11.734 12.812 21.031 1 95.69 202 PRO A O 1
ATOM 1518 N N . PHE A 1 203 ? 9.922 13.164 19.828 1 97.81 203 PHE A N 1
ATOM 1519 C CA . PHE A 1 203 ? 10.672 13.445 18.625 1 97.81 203 PHE A CA 1
ATOM 1520 C C . PHE A 1 203 ? 11.375 14.797 18.719 1 97.81 203 PHE A C 1
ATOM 1522 O O . PHE A 1 203 ? 12.539 14.93 18.328 1 97.81 203 PHE A O 1
ATOM 1529 N N . TYR A 1 204 ? 10.688 15.812 19.359 1 96.81 204 TYR A N 1
ATOM 1530 C CA . TYR A 1 204 ? 11.297 17.125 19.578 1 96.81 204 TYR A CA 1
ATOM 1531 C C . TYR A 1 204 ? 12.484 17.016 20.531 1 96.81 204 TYR A C 1
ATOM 1533 O O . TYR A 1 204 ? 13.477 17.734 20.359 1 96.81 204 TYR A O 1
ATOM 1541 N N . ALA A 1 205 ? 12.336 16.141 21.484 1 94.62 205 ALA A N 1
ATOM 1542 C CA . ALA A 1 205 ? 13.414 15.961 22.453 1 94.62 205 ALA A CA 1
ATOM 1543 C C . ALA A 1 205 ? 14.711 15.539 21.766 1 94.62 205 ALA A C 1
ATOM 1545 O O . ALA A 1 205 ? 15.797 15.875 22.219 1 94.62 205 ALA A O 1
ATOM 1546 N N . TYR A 1 206 ? 14.562 14.844 20.609 1 94.88 206 TYR A N 1
ATOM 1547 C CA . TYR A 1 206 ? 15.75 14.336 19.938 1 94.88 206 TYR A CA 1
ATOM 1548 C C . TYR A 1 206 ? 16.109 15.195 18.734 1 94.88 206 TYR A C 1
ATOM 1550 O O . TYR A 1 206 ? 17 14.852 17.953 1 94.88 206 TYR A O 1
ATOM 1558 N N . GLY A 1 207 ? 15.344 16.266 18.531 1 94.12 207 GLY A N 1
ATOM 1559 C CA . GLY A 1 207 ? 15.836 17.234 17.578 1 94.12 207 GLY A CA 1
ATOM 1560 C C . GLY A 1 207 ? 14.914 17.422 16.391 1 94.12 207 GLY A C 1
ATOM 1561 O O . GLY A 1 207 ? 15.133 18.297 15.555 1 94.12 207 GLY A O 1
ATOM 1562 N N . ALA A 1 208 ? 13.852 16.672 16.281 1 96.81 208 ALA A N 1
ATOM 1563 C CA . ALA A 1 208 ? 12.867 16.938 15.242 1 96.81 208 ALA A CA 1
ATOM 1564 C C . ALA A 1 208 ? 12.219 18.312 15.438 1 96.81 208 ALA A C 1
ATOM 1566 O O . ALA A 1 208 ? 12.18 18.828 16.547 1 96.81 208 ALA A O 1
ATOM 1567 N N . ARG A 1 209 ? 11.836 18.906 14.344 1 97.06 209 ARG A N 1
ATOM 1568 C CA . ARG A 1 209 ? 11.055 20.141 14.352 1 97.06 209 ARG A CA 1
ATOM 1569 C C . ARG A 1 209 ? 9.867 20.031 13.406 1 97.06 209 ARG A C 1
ATOM 1571 O O . ARG A 1 209 ? 9.984 19.5 12.297 1 97.06 209 ARG A O 1
ATOM 1578 N N . GLY A 1 210 ? 8.742 20.547 13.867 1 98.38 210 GLY A N 1
ATOM 1579 C CA . GLY A 1 210 ? 7.496 20.422 13.125 1 98.38 210 GLY A CA 1
ATOM 1580 C C . GLY A 1 210 ? 6.848 19.062 13.266 1 98.38 210 GLY A C 1
ATOM 1581 O O . GLY A 1 210 ? 7.473 18.109 13.75 1 98.38 210 GLY A O 1
ATOM 1582 N N . PHE A 1 211 ? 5.621 18.969 12.977 1 98.81 211 PHE A N 1
ATOM 1583 C CA . PHE A 1 211 ? 4.867 17.734 12.984 1 98.81 211 PHE A CA 1
ATOM 1584 C C . PHE A 1 211 ? 3.648 17.828 12.078 1 98.81 211 PHE A C 1
ATOM 1586 O O . PHE A 1 211 ? 3.227 18.922 11.711 1 98.81 211 PHE A O 1
ATOM 1593 N N . THR A 1 212 ? 3.189 16.719 11.602 1 98.69 212 THR A N 1
ATOM 1594 C CA . THR A 1 212 ? 1.979 16.656 10.797 1 98.69 212 THR A CA 1
ATOM 1595 C C . THR A 1 212 ? 0.74 16.547 11.68 1 98.69 212 THR A C 1
ATOM 1597 O O . THR A 1 212 ? 0.802 15.984 12.773 1 98.69 212 THR A O 1
ATOM 1600 N N . SER A 1 213 ? -0.385 17.062 11.18 1 98.75 213 SER A N 1
ATOM 1601 C CA . SER A 1 213 ? -1.589 17.062 12.008 1 98.75 213 SER A CA 1
ATOM 1602 C C . SER A 1 213 ? -2.838 16.828 11.164 1 98.75 213 SER A C 1
ATOM 1604 O O . SER A 1 213 ? -3.039 17.5 10.148 1 98.75 213 SER A O 1
ATOM 1606 N N . GLY A 1 214 ? -3.611 15.844 11.539 1 98.5 214 GLY A N 1
ATOM 1607 C CA . GLY A 1 214 ? -4.988 15.727 11.086 1 98.5 214 GLY A CA 1
ATOM 1608 C C . GLY A 1 214 ? -5.969 16.469 11.977 1 98.5 214 GLY A C 1
ATOM 1609 O O . GLY A 1 214 ? -7.059 16.844 11.531 1 98.5 214 GLY A O 1
ATOM 1610 N N . LEU A 1 215 ? -5.598 16.75 13.195 1 98.56 215 LEU A N 1
ATOM 1611 C CA . LEU A 1 215 ? -6.426 17.422 14.188 1 98.56 215 LEU A CA 1
ATOM 1612 C C . LEU A 1 215 ? -6.77 18.844 13.742 1 98.56 215 LEU A C 1
ATOM 1614 O O . LEU A 1 215 ? -7.809 19.375 14.125 1 98.56 215 LEU A O 1
ATOM 1618 N N . VAL A 1 216 ? -5.984 19.422 12.875 1 98.44 216 VAL A N 1
ATOM 1619 C CA . VAL A 1 216 ? -6.172 20.797 12.43 1 98.44 216 VAL A CA 1
ATOM 1620 C C . VAL A 1 216 ? -7.523 20.938 11.742 1 98.44 216 VAL A C 1
ATOM 1622 O O . VAL A 1 216 ? -8.078 22.031 11.664 1 98.44 216 VAL A O 1
ATOM 1625 N N . ASN A 1 217 ? -8.055 19.828 11.141 1 98.75 217 ASN A N 1
ATOM 1626 C CA . ASN A 1 217 ? -9.367 19.859 10.5 1 98.75 217 ASN A CA 1
ATOM 1627 C C . ASN A 1 217 ? -10.477 20.109 11.516 1 98.75 217 ASN A C 1
ATOM 1629 O O . ASN A 1 217 ? -11.531 20.656 11.172 1 98.75 217 ASN A O 1
ATOM 1633 N N . VAL A 1 218 ? -10.242 19.688 12.766 1 98.5 218 VAL A N 1
ATOM 1634 C CA . VAL A 1 218 ? -11.242 19.688 13.828 1 98.5 218 VAL A CA 1
ATOM 1635 C C . VAL A 1 218 ? -11 20.844 14.789 1 98.5 218 VAL A C 1
ATOM 1637 O O . VAL A 1 218 ? -11.93 21.562 15.164 1 98.5 218 VAL A O 1
ATOM 1640 N N . ASN A 1 219 ? -9.766 21.016 15.164 1 97.88 219 ASN A N 1
ATOM 1641 C CA . ASN A 1 219 ? -9.383 22.031 16.141 1 97.88 219 ASN A CA 1
ATOM 1642 C C . ASN A 1 219 ? -7.961 22.516 15.914 1 97.88 219 ASN A C 1
ATOM 1644 O O . ASN A 1 219 ? -7.043 22.172 16.656 1 97.88 219 ASN A O 1
ATOM 1648 N N . ALA A 1 220 ? -7.84 23.438 14.992 1 97.88 220 ALA A N 1
ATOM 1649 C CA . ALA A 1 220 ? -6.531 24 14.656 1 97.88 220 ALA A CA 1
ATOM 1650 C C . ALA A 1 220 ? -5.965 24.797 15.82 1 97.88 220 ALA A C 1
ATOM 1652 O O . ALA A 1 220 ? -4.75 24.859 16.016 1 97.88 220 ALA A O 1
ATOM 1653 N N . GLY A 1 221 ? -6.848 25.375 16.562 1 96.62 221 GLY A N 1
ATOM 1654 C CA . GLY A 1 221 ? -6.41 26.141 17.719 1 96.62 221 GLY A CA 1
ATOM 1655 C C . GLY A 1 221 ? -5.598 25.328 18.703 1 96.62 221 GLY A C 1
ATOM 1656 O O . GLY A 1 221 ? -4.539 25.781 19.156 1 96.62 221 GLY A O 1
ATOM 1657 N N . LEU A 1 222 ? -6.086 24.156 19.047 1 97.06 222 LEU A N 1
ATOM 1658 C CA . LEU A 1 222 ? -5.375 23.266 19.969 1 97.06 222 LEU A CA 1
ATOM 1659 C C . LEU A 1 222 ? -4.02 22.875 19.406 1 97.06 222 LEU A C 1
ATOM 1661 O O . LEU A 1 222 ? -3.02 22.844 20.125 1 97.06 222 LEU A O 1
ATOM 1665 N N . THR A 1 223 ? -3.994 22.562 18.125 1 98.19 223 THR A N 1
ATOM 1666 C CA . THR A 1 223 ? -2.758 22.156 17.469 1 98.19 223 THR A CA 1
ATOM 1667 C C . THR A 1 223 ? -1.74 23.297 17.484 1 98.19 223 THR A C 1
ATOM 1669 O O . THR A 1 223 ? -0.566 23.078 17.781 1 98.19 223 THR A O 1
ATOM 1672 N N . MET A 1 224 ? -2.203 24.5 17.172 1 98.06 224 MET A N 1
ATOM 1673 C CA . MET A 1 224 ? -1.312 25.656 17.125 1 98.06 224 MET A CA 1
ATOM 1674 C C . MET A 1 224 ? -0.811 26.016 18.516 1 98.06 224 MET A C 1
ATOM 1676 O O . MET A 1 224 ? 0.343 26.422 18.688 1 98.06 224 MET A O 1
ATOM 1680 N N . GLN A 1 225 ? -1.684 25.875 19.5 1 97.69 225 GLN A N 1
ATOM 1681 C CA . GLN A 1 225 ? -1.262 26.094 20.875 1 97.69 225 GLN A CA 1
ATOM 1682 C C . GLN A 1 225 ? -0.182 25.094 21.297 1 97.69 225 GLN A C 1
ATOM 1684 O O . GLN A 1 225 ? 0.799 25.469 21.938 1 97.69 225 GLN A O 1
ATOM 1689 N N . PHE A 1 226 ? -0.385 23.875 20.938 1 98.31 226 PHE A N 1
ATOM 1690 C CA . PHE A 1 226 ? 0.587 22.828 21.234 1 98.31 226 PHE A CA 1
ATOM 1691 C C . PHE A 1 226 ? 1.927 23.141 20.562 1 98.31 226 PHE A C 1
ATOM 1693 O O . PHE A 1 226 ? 2.977 23.031 21.203 1 98.31 226 PHE A O 1
ATOM 1700 N N . HIS A 1 227 ? 1.888 23.531 19.297 1 98.44 227 HIS A N 1
ATOM 1701 C CA . HIS A 1 227 ? 3.113 23.875 18.594 1 98.44 227 HIS A CA 1
ATOM 1702 C C . HIS A 1 227 ? 3.85 25.016 19.281 1 98.44 227 HIS A C 1
ATOM 1704 O O . HIS A 1 227 ? 5.07 24.953 19.453 1 98.44 227 HIS A O 1
ATOM 1710 N N . ARG A 1 228 ? 3.104 26.031 19.719 1 97.88 228 ARG A N 1
ATOM 1711 C CA . ARG A 1 228 ? 3.713 27.156 20.422 1 97.88 228 ARG A CA 1
ATOM 1712 C C . ARG A 1 228 ? 4.371 26.703 21.719 1 97.88 228 ARG A C 1
ATOM 1714 O O . ARG A 1 228 ? 5.461 27.172 22.062 1 97.88 228 ARG A O 1
ATOM 1721 N N . ALA A 1 229 ? 3.654 25.812 22.406 1 97.75 229 ALA A N 1
ATOM 1722 C CA . ALA A 1 229 ? 4.211 25.281 23.656 1 97.75 229 ALA A CA 1
ATOM 1723 C C . ALA A 1 229 ? 5.523 24.547 23.391 1 97.75 229 ALA A C 1
ATOM 1725 O O . ALA A 1 229 ? 6.484 24.688 24.156 1 97.75 229 ALA A O 1
ATOM 1726 N N . LEU A 1 230 ? 5.613 23.75 22.312 1 97.31 230 LEU A N 1
ATOM 1727 C CA . LEU A 1 230 ? 6.82 23 21.953 1 97.31 230 LEU A CA 1
ATOM 1728 C C . LEU A 1 230 ? 7.961 23.969 21.609 1 97.31 230 LEU A C 1
ATOM 1730 O O . LEU A 1 230 ? 9.078 23.797 22.109 1 97.31 230 LEU A O 1
ATOM 1734 N N . GLU A 1 231 ? 7.641 24.984 20.812 1 96.69 231 GLU A N 1
ATOM 1735 C CA . GLU A 1 231 ? 8.664 25.922 20.328 1 96.69 231 GLU A CA 1
ATOM 1736 C C . GLU A 1 231 ? 9.211 26.766 21.469 1 96.69 231 GLU A C 1
ATOM 1738 O O . GLU A 1 231 ? 10.391 27.125 21.469 1 96.69 231 GLU A O 1
ATOM 1743 N N . SER A 1 232 ? 8.359 27.016 22.422 1 96.44 232 SER A N 1
ATOM 1744 C CA . SER A 1 232 ? 8.758 27.828 23.578 1 96.44 232 SER A CA 1
ATOM 1745 C C . SER A 1 232 ? 9.273 26.953 24.719 1 96.44 232 SER A C 1
ATOM 1747 O O . SER A 1 232 ? 9.5 27.453 25.828 1 96.44 232 SER A O 1
ATOM 1749 N N . GLN A 1 233 ? 9.289 25.656 24.5 1 95 233 GLN A N 1
ATOM 1750 C CA . GLN A 1 233 ? 9.805 24.672 25.453 1 95 233 GLN A CA 1
ATOM 1751 C C . GLN A 1 233 ? 8.984 24.672 26.75 1 95 233 GLN A C 1
ATOM 1753 O O . GLN A 1 233 ? 9.531 24.531 27.844 1 95 233 GLN A O 1
ATOM 1758 N N . ARG A 1 234 ? 7.797 25.047 26.641 1 97 234 ARG A N 1
ATOM 1759 C CA . ARG A 1 234 ? 6.863 24.922 27.75 1 97 234 ARG A CA 1
ATOM 1760 C C . ARG A 1 234 ? 6.332 23.484 27.844 1 97 234 ARG A C 1
ATOM 1762 O O . ARG A 1 234 ? 5.156 23.234 27.562 1 97 234 ARG A O 1
ATOM 1769 N N . TRP A 1 235 ? 7.102 22.594 28.344 1 95 235 TRP A N 1
ATOM 1770 C CA . TRP A 1 235 ? 6.895 21.156 28.266 1 95 235 TRP A CA 1
ATOM 1771 C C . TRP A 1 235 ? 5.68 20.734 29.094 1 95 235 TRP A C 1
ATOM 1773 O O . TRP A 1 235 ? 4.945 19.828 28.719 1 95 235 TRP A O 1
ATOM 1783 N N . GLU A 1 236 ? 5.492 21.375 30.25 1 96.44 236 GLU A N 1
ATOM 1784 C CA . GLU A 1 236 ? 4.324 21.047 31.062 1 96.44 236 GLU A CA 1
ATOM 1785 C C . GLU A 1 236 ? 3.029 21.375 30.328 1 96.44 236 GLU A C 1
ATOM 1787 O O . GLU A 1 236 ? 2.102 20.562 30.312 1 96.44 236 GLU A O 1
ATOM 1792 N N . GLU A 1 237 ? 3.002 22.531 29.75 1 96.81 237 GLU A N 1
ATOM 1793 C CA . GLU A 1 237 ? 1.842 22.922 28.953 1 96.81 237 GLU A CA 1
ATOM 1794 C C . GLU A 1 237 ? 1.639 21.953 27.781 1 96.81 237 GLU A C 1
ATOM 1796 O O . GLU A 1 237 ? 0.511 21.547 27.5 1 96.81 237 GLU A O 1
ATOM 1801 N N . ALA A 1 238 ? 2.711 21.609 27.109 1 97.44 238 ALA A N 1
ATOM 1802 C CA . ALA A 1 238 ? 2.639 20.672 25.984 1 97.44 238 ALA A CA 1
ATOM 1803 C C . ALA A 1 238 ? 2.051 19.328 26.422 1 97.44 238 ALA A C 1
ATOM 1805 O O . ALA A 1 238 ? 1.195 18.781 25.734 1 97.44 238 ALA A O 1
ATOM 1806 N N . ARG A 1 239 ? 2.494 18.859 27.625 1 97.44 239 ARG A N 1
ATOM 1807 C CA . ARG A 1 239 ? 1.984 17.578 28.125 1 97.44 239 ARG A CA 1
ATOM 1808 C C . ARG A 1 239 ? 0.494 17.672 28.438 1 97.44 239 ARG A C 1
ATOM 1810 O O . ARG A 1 239 ? -0.262 16.75 28.172 1 97.44 239 ARG A O 1
ATOM 1817 N N . GLN A 1 240 ? 0.061 18.75 28.953 1 96.44 240 GLN A N 1
ATOM 1818 C CA . GLN A 1 240 ? -1.349 18.953 29.266 1 96.44 240 GLN A CA 1
ATOM 1819 C C . GLN A 1 240 ? -2.205 18.953 28.016 1 96.44 240 GLN A C 1
ATOM 1821 O O . GLN A 1 240 ? -3.303 18.391 28 1 96.44 240 GLN A O 1
ATOM 1826 N N . LEU A 1 241 ? -1.7 19.594 27.031 1 97 241 LEU A N 1
ATOM 1827 C CA . LEU A 1 241 ? -2.428 19.641 25.766 1 97 241 LEU A CA 1
ATOM 1828 C C . LEU A 1 241 ? -2.518 18.25 25.125 1 97 241 LEU A C 1
ATOM 1830 O O . LEU A 1 241 ? -3.553 17.891 24.562 1 97 241 LEU A O 1
ATOM 1834 N N . ILE A 1 242 ? -1.434 17.453 25.219 1 97.19 242 ILE A N 1
ATOM 1835 C CA . ILE A 1 242 ? -1.445 16.078 24.719 1 97.19 242 ILE A CA 1
ATOM 1836 C C . ILE A 1 242 ? -2.459 15.25 25.5 1 97.19 242 ILE A C 1
ATOM 1838 O O . ILE A 1 242 ? -3.197 14.453 24.906 1 97.19 242 ILE A O 1
ATOM 1842 N N . ASP A 1 243 ? -2.504 15.477 26.828 1 96.38 243 ASP A N 1
ATOM 1843 C CA . ASP A 1 243 ? -3.482 14.773 27.656 1 96.38 243 ASP A CA 1
ATOM 1844 C C . ASP A 1 243 ? -4.906 15.125 27.234 1 96.38 243 ASP A C 1
ATOM 1846 O O . ASP A 1 243 ? -5.789 14.266 27.219 1 96.38 243 ASP A O 1
ATOM 1850 N N . LEU A 1 244 ? -5.105 16.328 26.891 1 96.12 244 LEU A N 1
ATOM 1851 C CA . LEU A 1 244 ? -6.418 16.828 26.5 1 96.12 244 LEU A CA 1
ATOM 1852 C C . LEU A 1 244 ? -6.898 16.156 25.219 1 96.12 244 LEU A C 1
ATOM 1854 O O . LEU A 1 244 ? -8.094 15.875 25.062 1 96.12 244 LEU A O 1
ATOM 1858 N N . ILE A 1 245 ? -5.945 15.82 24.297 1 97.44 245 ILE A N 1
ATOM 1859 C CA . ILE A 1 245 ? -6.367 15.289 23.016 1 97.44 245 ILE A CA 1
ATOM 1860 C C . ILE A 1 245 ? -6.168 13.773 23 1 97.44 245 ILE A C 1
ATOM 1862 O O . ILE A 1 245 ? -6.418 13.125 21.984 1 97.44 245 ILE A O 1
ATOM 1866 N N . ALA A 1 246 ? -5.781 13.148 24.078 1 97.62 246 ALA A N 1
ATOM 1867 C CA . ALA A 1 246 ? -5.328 11.758 24.125 1 97.62 246 ALA A CA 1
ATOM 1868 C C . ALA A 1 246 ? -6.438 10.805 23.688 1 97.62 246 ALA A C 1
ATOM 1870 O O . ALA A 1 246 ? -6.199 9.883 22.906 1 97.62 246 ALA A O 1
ATOM 1871 N N . GLU A 1 247 ? -7.637 11 24.141 1 97.5 247 GLU A N 1
ATOM 1872 C CA . GLU A 1 247 ? -8.742 10.094 23.828 1 97.5 247 GLU A CA 1
ATOM 1873 C C . GLU A 1 247 ? -9.109 10.188 22.344 1 97.5 247 GLU A C 1
ATOM 1875 O O . GLU A 1 247 ? -9.469 9.18 21.734 1 97.5 247 GLU A O 1
ATOM 1880 N N . PHE A 1 248 ? -9.094 11.398 21.859 1 98.12 248 PHE A N 1
ATOM 1881 C CA . PHE A 1 248 ? -9.336 11.602 20.422 1 98.12 248 PHE A CA 1
ATOM 1882 C C . PHE A 1 248 ? -8.328 10.836 19.594 1 98.12 248 PHE A C 1
ATOM 1884 O O . PHE A 1 248 ? -8.695 10.125 18.656 1 98.12 248 PHE A O 1
ATOM 1891 N N . GLU A 1 249 ? -7.043 10.945 19.953 1 97.5 249 GLU A N 1
ATOM 1892 C CA . GLU A 1 249 ? -5.973 10.266 19.234 1 97.5 249 GLU A CA 1
ATOM 1893 C C . GLU A 1 249 ? -6.082 8.75 19.375 1 97.5 249 GLU A C 1
ATOM 1895 O O . GLU A 1 249 ? -5.77 8.008 18.438 1 97.5 249 GLU A O 1
ATOM 1900 N N . GLU A 1 250 ? -6.484 8.297 20.516 1 96.88 250 GLU A N 1
ATOM 1901 C CA . GLU A 1 250 ? -6.691 6.867 20.734 1 96.88 250 GLU A CA 1
ATOM 1902 C C . GLU A 1 250 ? -7.77 6.324 19.797 1 96.88 250 GLU A C 1
ATOM 1904 O O . GLU A 1 250 ? -7.609 5.25 19.219 1 96.88 250 GLU A O 1
ATOM 1909 N N . MET A 1 251 ? -8.859 7.059 19.625 1 97.75 251 MET A N 1
ATOM 1910 C CA . MET A 1 251 ? -9.945 6.637 18.734 1 97.75 251 MET A CA 1
ATOM 1911 C C . MET A 1 251 ? -9.461 6.527 17.297 1 97.75 251 MET A C 1
ATOM 1913 O O . MET A 1 251 ? -9.914 5.664 16.547 1 97.75 251 MET A O 1
ATOM 1917 N N . ARG A 1 252 ? -8.531 7.383 16.938 1 97.38 252 ARG A N 1
ATOM 1918 C CA . ARG A 1 252 ? -8.008 7.406 15.57 1 97.38 252 ARG A CA 1
ATOM 1919 C C . ARG A 1 252 ? -7.168 6.168 15.289 1 97.38 252 ARG A C 1
ATOM 1921 O O . ARG A 1 252 ? -6.867 5.871 14.125 1 97.38 252 ARG A O 1
ATOM 1928 N N . THR A 1 253 ? -6.773 5.375 16.312 1 96.12 253 THR A N 1
ATOM 1929 C CA . THR A 1 253 ? -5.906 4.219 16.109 1 96.12 253 THR A CA 1
ATOM 1930 C C . THR A 1 253 ? -6.723 2.93 16.094 1 96.12 253 THR A C 1
ATOM 1932 O O . THR A 1 253 ? -6.18 1.847 15.867 1 96.12 253 THR A O 1
ATOM 1935 N N . LEU A 1 254 ? -8.031 3.043 16.359 1 94.75 254 LEU A N 1
ATOM 1936 C CA . LEU A 1 254 ? -8.859 1.844 16.391 1 94.75 254 LEU A CA 1
ATOM 1937 C C . LEU A 1 254 ? -8.891 1.154 15.039 1 94.75 254 LEU A C 1
ATOM 1939 O O . LEU A 1 254 ? -8.703 1.803 14 1 94.75 254 LEU A O 1
ATOM 1943 N N . GLU A 1 255 ? -9.109 -0.197 15.07 1 93.56 255 GLU A N 1
ATOM 1944 C CA . GLU A 1 255 ? -9.219 -1.044 13.883 1 93.56 255 GLU A CA 1
ATOM 1945 C C . GLU A 1 255 ? -8 -0.902 12.984 1 93.56 255 GLU A C 1
ATOM 1947 O O . GLU A 1 255 ? -8.133 -0.687 11.781 1 93.56 255 GLU A O 1
ATOM 1952 N N . GLN A 1 256 ? -6.805 -1.002 13.594 1 92.44 256 GLN A N 1
ATOM 1953 C CA . GLN A 1 256 ? -5.535 -0.892 12.883 1 92.44 256 GLN A CA 1
ATOM 1954 C C . GLN A 1 256 ? -5.441 0.428 12.125 1 92.44 256 GLN A C 1
ATOM 1956 O O . GLN A 1 256 ? -5.102 0.447 10.938 1 92.44 256 GLN A O 1
ATOM 1961 N N . ASN A 1 257 ? -5.844 1.553 12.797 1 94.31 257 ASN A N 1
ATOM 1962 C CA . ASN A 1 257 ? -5.859 2.916 12.281 1 94.31 257 ASN A CA 1
ATOM 1963 C C . ASN A 1 257 ? -6.949 3.102 11.227 1 94.31 257 ASN A C 1
ATOM 1965 O O . ASN A 1 257 ? -6.969 4.109 10.516 1 94.31 257 ASN A O 1
ATOM 1969 N N . GLY A 1 258 ? -7.809 2.109 11.125 1 95.38 258 GLY A N 1
ATOM 1970 C CA . GLY A 1 258 ? -8.883 2.18 10.156 1 95.38 258 GLY A CA 1
ATOM 1971 C C . GLY A 1 258 ? -9.836 3.338 10.398 1 95.38 258 GLY A C 1
ATOM 1972 O O . GLY A 1 258 ? -10.508 3.799 9.469 1 95.38 258 GLY A O 1
ATOM 1973 N N . THR A 1 259 ? -9.898 3.824 11.625 1 97.25 259 THR A N 1
ATOM 1974 C CA . THR A 1 259 ? -10.812 4.902 11.977 1 97.25 259 THR A CA 1
ATOM 1975 C C . THR A 1 259 ? -10.102 6.25 11.938 1 97.25 259 THR A C 1
ATOM 1977 O O . THR A 1 259 ? -10.664 7.27 12.344 1 97.25 259 THR A O 1
ATOM 1980 N N . ASN A 1 260 ? -8.852 6.285 11.461 1 97.94 260 ASN A N 1
ATOM 1981 C CA . ASN A 1 260 ? -8.023 7.484 11.555 1 97.94 260 ASN A CA 1
ATOM 1982 C C . ASN A 1 260 ? -8.711 8.688 10.922 1 97.94 260 ASN A C 1
ATOM 1984 O O . ASN A 1 260 ? -8.914 9.711 11.578 1 97.94 260 ASN A O 1
ATOM 1988 N N . VAL A 1 261 ? -9.18 8.516 9.703 1 98.44 261 VAL A N 1
ATOM 1989 C CA . VAL A 1 261 ? -9.82 9.609 8.977 1 98.44 261 VAL A CA 1
ATOM 1990 C C . VAL A 1 261 ? -11.281 9.734 9.414 1 98.44 261 VAL A C 1
ATOM 1992 O O . VAL A 1 261 ? -11.82 10.844 9.492 1 98.44 261 VAL A O 1
ATOM 1995 N N . THR A 1 262 ? -11.859 8.617 9.773 1 98.44 262 THR A N 1
ATOM 1996 C CA . THR A 1 262 ? -13.266 8.555 10.156 1 98.44 262 THR A CA 1
ATOM 1997 C C . THR A 1 262 ? -13.531 9.43 11.383 1 98.44 262 THR A C 1
ATOM 1999 O O . THR A 1 262 ? -14.523 10.164 11.422 1 98.44 262 THR A O 1
ATOM 2002 N N . VAL A 1 263 ? -12.656 9.328 12.344 1 98.75 263 VAL A N 1
ATOM 2003 C CA . VAL A 1 263 ? -12.805 10.094 13.578 1 98.75 263 VAL A CA 1
ATOM 2004 C C . VAL A 1 263 ? -12.734 11.586 13.266 1 98.75 263 VAL A C 1
ATOM 2006 O O . VAL A 1 263 ? -13.516 12.383 13.797 1 98.75 263 VAL A O 1
ATOM 2009 N N . VAL A 1 264 ? -11.844 12 12.406 1 98.81 264 VAL A N 1
ATOM 2010 C CA . VAL A 1 264 ? -11.688 13.398 12.016 1 98.81 264 VAL A CA 1
ATOM 2011 C C . VAL A 1 264 ? -12.961 13.883 11.32 1 98.81 264 VAL A C 1
ATOM 2013 O O . VAL A 1 264 ? -13.531 14.906 11.703 1 98.81 264 VAL A O 1
ATOM 2016 N N . LYS A 1 265 ? -13.43 13.117 10.328 1 98.62 265 LYS A N 1
ATOM 2017 C CA . LYS A 1 265 ? -14.602 13.523 9.547 1 98.62 265 LYS A CA 1
ATOM 2018 C C . LYS A 1 265 ? -15.859 13.523 10.406 1 98.62 265 LYS A C 1
ATOM 2020 O O . LYS A 1 265 ? -16.719 14.391 10.266 1 98.62 265 LYS A O 1
ATOM 2025 N N . GLU A 1 266 ? -15.969 12.539 11.305 1 98.56 266 GLU A N 1
ATOM 2026 C CA . GLU A 1 266 ? -17.125 12.5 12.203 1 98.56 266 GLU A CA 1
ATOM 2027 C C . GLU A 1 266 ? -17.094 13.672 13.18 1 98.56 266 GLU A C 1
ATOM 2029 O O . GLU A 1 266 ? -18.141 14.219 13.523 1 98.56 266 GLU A O 1
ATOM 2034 N N . ALA A 1 267 ? -15.93 13.984 13.672 1 98.75 267 ALA A N 1
ATOM 2035 C CA . ALA A 1 267 ? -15.805 15.156 14.539 1 98.75 267 ALA A CA 1
ATOM 2036 C C . ALA A 1 267 ? -16.266 16.422 13.812 1 98.75 267 ALA A C 1
ATOM 2038 O O . ALA A 1 267 ? -16.984 17.234 14.383 1 98.75 267 ALA A O 1
ATOM 2039 N N . MET A 1 268 ? -15.828 16.578 12.555 1 98.56 268 MET A N 1
ATOM 2040 C CA . MET A 1 268 ? -16.234 17.734 11.758 1 98.56 268 MET A CA 1
ATOM 2041 C C . MET A 1 268 ? -17.75 17.75 11.586 1 98.56 268 MET A C 1
ATOM 2043 O O . MET A 1 268 ? -18.375 18.812 11.711 1 98.56 268 MET A O 1
ATOM 2047 N N . ARG A 1 269 ? -18.312 16.594 11.328 1 97.75 269 ARG A N 1
ATOM 2048 C CA . ARG A 1 269 ? -19.75 16.5 11.188 1 97.75 269 ARG A CA 1
ATOM 2049 C C . ARG A 1 269 ? -20.453 16.938 12.469 1 97.75 269 ARG A C 1
ATOM 2051 O O . ARG A 1 269 ? -21.406 17.719 12.43 1 97.75 269 ARG A O 1
ATOM 2058 N N . LEU A 1 270 ? -20 16.438 13.578 1 97.19 270 LEU A N 1
ATOM 2059 C CA . LEU A 1 270 ? -20.594 16.75 14.883 1 97.19 270 LEU A CA 1
ATOM 2060 C C . LEU A 1 270 ? -20.469 18.234 15.195 1 97.19 270 LEU A C 1
ATOM 2062 O O . LEU A 1 270 ? -21.266 18.781 15.961 1 97.19 270 LEU A O 1
ATOM 2066 N N . GLN A 1 271 ? -19.484 18.891 14.539 1 96.75 271 GLN A N 1
ATOM 2067 C CA . GLN A 1 271 ? -19.281 20.312 14.758 1 96.75 271 GLN A CA 1
ATOM 2068 C C . GLN A 1 271 ? -19.984 21.141 13.688 1 96.75 271 GLN A C 1
ATOM 2070 O O . GLN A 1 271 ? -19.812 22.359 13.617 1 96.75 271 GLN A O 1
ATOM 2075 N N . GLY A 1 272 ? -20.719 20.484 12.828 1 96.31 272 GLY A N 1
ATOM 2076 C CA . GLY A 1 272 ? -21.594 21.203 11.914 1 96.31 272 GLY A CA 1
ATOM 2077 C C . GLY A 1 272 ? -21.062 21.234 10.484 1 96.31 272 GLY A C 1
ATOM 2078 O O . GLY A 1 272 ? -21.641 21.891 9.617 1 96.31 272 GLY A O 1
ATOM 2079 N N . SER A 1 273 ? -19.984 20.562 10.219 1 97 273 SER A N 1
ATOM 2080 C CA . SER A 1 273 ? -19.422 20.469 8.875 1 97 273 SER A CA 1
ATOM 2081 C C . SER A 1 273 ? -19.375 19.031 8.383 1 97 273 SER A C 1
ATOM 2083 O O . SER A 1 273 ? -18.344 18.375 8.508 1 97 273 SER A O 1
ATOM 2085 N N . ASP A 1 274 ? -20.453 18.641 7.738 1 97.31 274 ASP A N 1
ATOM 2086 C CA . ASP A 1 274 ? -20.516 17.266 7.227 1 97.31 274 ASP A CA 1
ATOM 2087 C C . ASP A 1 274 ? -19.719 17.125 5.93 1 97.31 274 ASP A C 1
ATOM 2089 O O . ASP A 1 274 ? -20.188 17.531 4.863 1 97.31 274 ASP A O 1
ATOM 2093 N N . VAL A 1 275 ? -18.578 16.484 6.012 1 98.5 275 VAL A N 1
ATOM 2094 C CA . VAL A 1 275 ? -17.672 16.375 4.871 1 98.5 275 VAL A CA 1
ATOM 2095 C C . VAL A 1 275 ? -17.844 15.008 4.211 1 98.5 275 VAL A C 1
ATOM 2097 O O . VAL A 1 275 ? -17.016 14.594 3.4 1 98.5 275 VAL A O 1
ATOM 2100 N N . GLY A 1 276 ? -18.906 14.266 4.562 1 97.69 276 GLY A N 1
ATOM 2101 C CA . GLY A 1 276 ? -19.188 12.984 3.941 1 97.69 276 GLY A CA 1
ATOM 2102 C C . GLY A 1 276 ? -18.406 11.836 4.547 1 97.69 276 GLY A C 1
ATOM 2103 O O . GLY A 1 276 ? -17.562 12.055 5.426 1 97.69 276 GLY A O 1
ATOM 2104 N N . PRO A 1 277 ? -18.672 10.602 4.133 1 96.19 277 PRO A N 1
ATOM 2105 C CA . PRO A 1 277 ? -18.016 9.414 4.691 1 96.19 277 PRO A CA 1
ATOM 2106 C C . PRO A 1 277 ? -16.594 9.211 4.176 1 96.19 277 PRO A C 1
ATOM 2108 O O . PRO A 1 277 ? -16.172 9.906 3.25 1 96.19 277 PRO A O 1
ATOM 2111 N N . VAL A 1 278 ? -15.867 8.352 4.883 1 96.75 278 VAL A N 1
ATOM 2112 C CA . VAL A 1 278 ? -14.578 7.887 4.383 1 96.75 278 VAL A CA 1
ATOM 2113 C C . VAL A 1 278 ? -14.789 6.852 3.283 1 96.75 278 VAL A C 1
ATOM 2115 O O . VAL A 1 278 ? -15.656 5.984 3.395 1 96.75 278 VAL A O 1
ATOM 2118 N N . ARG A 1 279 ? -14.047 6.922 2.186 1 95.38 279 ARG A N 1
ATOM 2119 C CA . ARG A 1 279 ? -14.117 5.938 1.11 1 95.38 279 ARG A CA 1
ATOM 2120 C C . ARG A 1 279 ? -13.484 4.613 1.538 1 95.38 279 ARG A C 1
ATOM 2122 O O . ARG A 1 279 ? -12.539 4.598 2.326 1 95.38 279 ARG A O 1
ATOM 2129 N N . PRO A 1 280 ? -14.031 3.518 0.987 1 92.12 280 PRO A N 1
ATOM 2130 C CA . PRO A 1 280 ? -13.289 2.268 1.167 1 92.12 280 PRO A CA 1
ATOM 2131 C C . PRO A 1 280 ? -11.859 2.342 0.626 1 92.12 280 PRO A C 1
ATOM 2133 O O . PRO A 1 280 ? -11.609 3.047 -0.354 1 92.12 280 PRO A O 1
ATOM 2136 N N . PRO A 1 281 ? -10.945 1.743 1.482 1 91.75 281 PRO A N 1
ATOM 2137 C CA . PRO A 1 281 ? -11.133 0.691 2.484 1 91.75 281 PRO A CA 1
ATOM 2138 C C . PRO A 1 281 ? -11.109 1.228 3.914 1 91.75 281 PRO A C 1
ATOM 2140 O O . PRO A 1 281 ? -10.977 0.452 4.863 1 91.75 281 PRO A O 1
ATOM 2143 N N . GLY A 1 282 ? -11.133 2.572 4.121 1 92.75 282 GLY A N 1
ATOM 2144 C CA . GLY A 1 282 ? -11.281 3.111 5.461 1 92.75 282 GLY A CA 1
ATOM 2145 C C . GLY A 1 282 ? -12.664 2.902 6.039 1 92.75 282 GLY A C 1
ATOM 2146 O O . GLY A 1 282 ? -13.617 2.652 5.297 1 92.75 282 GLY A O 1
ATOM 2147 N N . VAL A 1 283 ? -12.758 3.004 7.355 1 94.69 283 VAL A N 1
ATOM 2148 C CA . VAL A 1 283 ? -14.055 2.891 8.008 1 94.69 283 VAL A CA 1
ATOM 2149 C C . VAL A 1 283 ? -14.945 4.059 7.59 1 94.69 283 VAL A C 1
ATOM 2151 O O . VAL A 1 283 ? -14.578 5.223 7.766 1 94.69 283 VAL A O 1
ATOM 2154 N N . ASP A 1 284 ? -16.078 3.729 7.07 1 93.81 284 ASP A N 1
ATOM 2155 C CA . ASP A 1 284 ? -16.938 4.758 6.484 1 93.81 284 ASP A CA 1
ATOM 2156 C C . ASP A 1 284 ? -17.5 5.684 7.559 1 93.81 284 ASP A C 1
ATOM 2158 O O . ASP A 1 284 ? -17.438 6.906 7.426 1 93.81 284 ASP A O 1
ATOM 2162 N N . ARG A 1 285 ? -18.047 5.062 8.633 1 94.31 285 ARG A N 1
ATOM 2163 C CA . ARG A 1 285 ? -18.625 5.805 9.742 1 94.31 285 ARG A CA 1
ATOM 2164 C C . ARG A 1 285 ? -18.359 5.102 11.07 1 94.31 285 ARG A C 1
ATOM 2166 O O . ARG A 1 285 ? -18.188 3.881 11.109 1 94.31 285 ARG A O 1
ATOM 2173 N N . LEU A 1 286 ? -18.312 5.859 12.117 1 95.88 286 LEU A N 1
ATOM 2174 C CA . LEU A 1 286 ? -18.172 5.301 13.461 1 95.88 286 LEU A CA 1
ATOM 2175 C C . LEU A 1 286 ? -19.469 4.625 13.898 1 95.88 286 LEU A C 1
ATOM 2177 O O . LEU A 1 286 ? -20.562 5.012 13.469 1 95.88 286 LEU A O 1
ATOM 2181 N N . HIS A 1 287 ? -19.281 3.633 14.727 1 93.56 287 HIS A N 1
ATOM 2182 C CA . HIS A 1 287 ? -20.469 3.09 15.391 1 93.56 287 HIS A CA 1
ATOM 2183 C C . HIS A 1 287 ? -21.078 4.105 16.359 1 93.56 287 HIS A C 1
ATOM 2185 O O . HIS A 1 287 ? -20.391 5.047 16.781 1 93.56 287 HIS A O 1
ATOM 2191 N N . ALA A 1 288 ? -22.312 3.902 16.75 1 94.94 288 ALA A N 1
ATOM 2192 C CA . ALA A 1 288 ? -23.062 4.855 17.562 1 94.94 288 ALA A CA 1
ATOM 2193 C C . ALA A 1 288 ? -22.328 5.117 18.891 1 94.94 288 ALA A C 1
ATOM 2195 O O . ALA A 1 288 ? -22.234 6.262 19.328 1 94.94 288 ALA A O 1
ATOM 2196 N N . SER A 1 289 ? -21.828 4.102 19.516 1 96 289 SER A N 1
ATOM 2197 C CA . SER A 1 289 ? -21.141 4.246 20.781 1 96 289 SER A CA 1
ATOM 2198 C C . SER A 1 289 ? -19.859 5.066 20.625 1 96 289 SER A C 1
ATOM 2200 O O . SER A 1 289 ? -19.547 5.898 21.484 1 96 289 SER A O 1
ATOM 2202 N N . GLN A 1 290 ? -19.141 4.832 19.547 1 96.12 290 GLN A N 1
ATOM 2203 C CA . GLN A 1 290 ? -17.922 5.59 19.281 1 96.12 290 GLN A CA 1
ATOM 2204 C C . GLN A 1 290 ? -18.25 7.051 18.969 1 96.12 290 GLN A C 1
ATOM 2206 O O . GLN A 1 290 ? -17.531 7.949 19.406 1 96.12 290 GLN A O 1
ATOM 2211 N N . ALA A 1 291 ? -19.328 7.25 18.234 1 96.81 291 ALA A N 1
ATOM 2212 C CA . ALA A 1 291 ? -19.75 8.609 17.922 1 96.81 291 ALA A CA 1
ATOM 2213 C C . ALA A 1 291 ? -20.109 9.375 19.203 1 96.81 291 ALA A C 1
ATOM 2215 O O . ALA A 1 291 ? -19.828 10.57 19.328 1 96.81 291 ALA A O 1
ATOM 2216 N N . GLN A 1 292 ? -20.734 8.695 20.109 1 97.56 292 GLN A N 1
ATOM 2217 C CA . GLN A 1 292 ? -21.094 9.312 21.375 1 97.56 292 GLN A CA 1
ATOM 2218 C C . GLN A 1 292 ? -19.844 9.68 22.172 1 97.56 292 GLN A C 1
ATOM 2220 O O . GLN A 1 292 ? -19.766 10.758 22.766 1 97.56 292 GLN A O 1
ATOM 2225 N N . SER A 1 293 ? -18.953 8.758 22.188 1 97.69 293 SER A N 1
ATOM 2226 C CA . SER A 1 293 ? -17.688 9.039 22.859 1 97.69 293 SER A CA 1
ATOM 2227 C C . SER A 1 293 ? -17 10.25 22.25 1 97.69 293 SER A C 1
ATOM 2229 O O . SER A 1 293 ? -16.469 11.094 22.969 1 97.69 293 SER A O 1
ATOM 2231 N N . LEU A 1 294 ? -16.984 10.305 20.969 1 98.38 294 LEU A N 1
ATOM 2232 C CA . LEU A 1 294 ? -16.375 11.414 20.25 1 98.38 294 LEU A CA 1
ATOM 2233 C C . LEU A 1 294 ? -17.062 12.734 20.609 1 98.38 294 LEU A C 1
ATOM 2235 O O . LEU A 1 294 ? -16.406 13.75 20.812 1 98.38 294 LEU A O 1
ATOM 2239 N N . ASN A 1 295 ? -18.359 12.695 20.656 1 97.81 295 ASN A N 1
ATOM 2240 C CA . ASN A 1 295 ? -19.125 13.883 21.016 1 97.81 295 ASN A CA 1
ATOM 2241 C C . ASN A 1 295 ? -18.75 14.383 22.406 1 97.81 295 ASN A C 1
ATOM 2243 O O . ASN A 1 295 ? -18.641 15.594 22.625 1 97.81 295 ASN A O 1
ATOM 2247 N N . ASN A 1 296 ? -18.547 13.484 23.328 1 97.31 296 ASN A N 1
ATOM 2248 C CA . ASN A 1 296 ? -18.141 13.852 24.688 1 97.31 296 ASN A CA 1
ATOM 2249 C C . ASN A 1 296 ? -16.766 14.508 24.688 1 97.31 296 ASN A C 1
ATOM 2251 O O . ASN A 1 296 ? -16.531 15.461 25.438 1 97.31 296 ASN A O 1
ATOM 2255 N N . ILE A 1 297 ? -15.867 13.984 23.891 1 97.31 297 ILE A N 1
ATOM 2256 C CA . ILE A 1 297 ? -14.523 14.547 23.781 1 97.31 297 ILE A CA 1
ATOM 2257 C C . ILE A 1 297 ? -14.609 15.984 23.266 1 97.31 297 ILE A C 1
ATOM 2259 O O . ILE A 1 297 ? -14.008 16.891 23.859 1 97.31 297 ILE A O 1
ATOM 2263 N N . LEU A 1 298 ? -15.406 16.219 22.234 1 97.56 298 LEU A N 1
ATOM 2264 C CA . LEU A 1 298 ? -15.539 17.531 21.609 1 97.56 298 LEU A CA 1
ATOM 2265 C C . LEU A 1 298 ? -16.156 18.547 22.578 1 97.56 298 LEU A C 1
ATOM 2267 O O . LEU A 1 298 ? -15.734 19.703 22.641 1 97.56 298 LEU A O 1
ATOM 2271 N N . LYS A 1 299 ? -17.141 18.094 23.359 1 95.94 299 LYS A N 1
ATOM 2272 C CA . LYS A 1 299 ? -17.75 18.953 24.359 1 95.94 299 LYS A CA 1
ATOM 2273 C C . LYS A 1 299 ? -16.75 19.344 25.453 1 95.94 299 LYS A C 1
ATOM 2275 O O . LYS A 1 299 ? -16.781 20.469 25.953 1 95.94 299 LYS A O 1
ATOM 2280 N N . GLY A 1 300 ? -15.945 18.375 25.75 1 94.19 300 GLY A N 1
ATOM 2281 C CA . GLY A 1 300 ? -14.891 18.641 26.719 1 94.19 300 GLY A CA 1
ATOM 2282 C C . GLY A 1 300 ? -13.922 19.719 26.25 1 94.19 300 GLY A C 1
ATOM 2283 O O . GLY A 1 300 ? -13.484 20.562 27.047 1 94.19 300 GLY A O 1
ATOM 2284 N N . TRP A 1 301 ? -13.539 19.719 24.969 1 94.44 301 TRP A N 1
ATOM 2285 C CA . TRP A 1 301 ? -12.641 20.734 24.422 1 94.44 301 TRP A CA 1
ATOM 2286 C C . TRP A 1 301 ? -13.281 22.109 24.469 1 94.44 301 TRP A C 1
ATOM 2288 O O . TRP A 1 301 ? -12.594 23.109 24.703 1 94.44 301 TRP A O 1
ATOM 2298 N N . ALA A 1 302 ? -14.578 22.188 24.266 1 88.12 302 ALA A N 1
ATOM 2299 C CA . ALA A 1 302 ? -15.297 23.453 24.219 1 88.12 302 ALA A CA 1
ATOM 2300 C C . ALA A 1 302 ? -15.375 24.094 25.594 1 88.12 302 ALA A C 1
ATOM 2302 O O . ALA A 1 302 ? -15.43 25.312 25.719 1 88.12 302 ALA A O 1
ATOM 2303 N N . SER A 1 303 ? -15.359 23.266 26.594 1 82.94 303 SER A N 1
ATOM 2304 C CA . SER A 1 303 ? -15.508 23.734 27.969 1 82.94 303 SER A CA 1
ATOM 2305 C C . SER A 1 303 ? -14.164 24.141 28.562 1 82.94 303 SER A C 1
ATOM 2307 O O . SER A 1 303 ? -14.109 24.75 29.625 1 82.94 303 SER A O 1
ATOM 2309 N N . THR A 1 304 ? -13.133 23.672 27.922 1 70.19 304 THR A N 1
ATOM 2310 C CA . THR A 1 304 ? -11.805 24.016 28.438 1 70.19 304 THR A CA 1
ATOM 2311 C C . THR A 1 304 ? -11.375 25.391 27.953 1 70.19 304 THR A C 1
ATOM 2313 O O . THR A 1 304 ? -11.344 25.672 26.75 1 70.19 304 THR A O 1
ATOM 2316 N N . PRO A 1 305 ? -11.328 26.422 28.844 1 56.75 305 PRO A N 1
ATOM 2317 C CA . PRO A 1 305 ? -10.914 27.781 28.484 1 56.75 305 PRO A CA 1
ATOM 2318 C C . PRO A 1 305 ? -9.57 27.812 27.75 1 56.75 305 PRO A C 1
ATOM 2320 O O . PRO A 1 305 ? -8.688 27.016 28.047 1 56.75 305 PRO A O 1
ATOM 2323 N N . ALA A 1 306 ? -9.562 28.5 26.438 1 51.06 306 ALA A N 1
ATOM 2324 C CA . ALA A 1 306 ? -8.328 28.734 25.688 1 51.06 306 ALA A CA 1
ATOM 2325 C C . ALA A 1 306 ? -7.277 29.422 26.547 1 51.06 306 ALA A C 1
ATOM 2327 O O . ALA A 1 306 ? -7.613 30.203 27.438 1 51.06 306 ALA A O 1
ATOM 2328 N N . MET B 1 1 ? -20.219 -21.781 -23.109 1 63.66 1 MET B N 1
ATOM 2329 C CA . MET B 1 1 ? -20.125 -22.359 -21.766 1 63.66 1 MET B CA 1
ATOM 2330 C C . MET B 1 1 ? -21.047 -21.625 -20.797 1 63.66 1 MET B C 1
ATOM 2332 O O . MET B 1 1 ? -21.062 -20.391 -20.766 1 63.66 1 MET B O 1
ATOM 2336 N N . SER B 1 2 ? -21.859 -22.391 -20 1 75.31 2 SER B N 1
ATOM 2337 C CA . SER B 1 2 ? -22.75 -21.75 -19.031 1 75.31 2 SER B CA 1
ATOM 2338 C C . SER B 1 2 ? -21.938 -21.078 -17.922 1 75.31 2 SER B C 1
ATOM 2340 O O . SER B 1 2 ? -20.75 -21.344 -17.75 1 75.31 2 SER B O 1
ATOM 2342 N N . LYS B 1 3 ? -22.531 -20.047 -17.406 1 78.12 3 LYS B N 1
ATOM 2343 C CA . LYS B 1 3 ? -21.922 -19.391 -16.25 1 78.12 3 LYS B CA 1
ATOM 2344 C C . LYS B 1 3 ? -21.484 -20.391 -15.203 1 78.12 3 LYS B C 1
ATOM 2346 O O . LYS B 1 3 ? -20.422 -20.25 -14.586 1 78.12 3 LYS B O 1
ATOM 2351 N N . GLN B 1 4 ? -22.219 -21.344 -15 1 80.75 4 GLN B N 1
ATOM 2352 C CA . GLN B 1 4 ? -21.953 -22.375 -13.992 1 80.75 4 GLN B CA 1
ATOM 2353 C C . GLN B 1 4 ? -20.75 -23.234 -14.391 1 80.75 4 GLN B C 1
ATOM 2355 O O . GLN B 1 4 ? -19.938 -23.594 -13.547 1 80.75 4 GLN B O 1
ATOM 2360 N N . GLU B 1 5 ? -20.672 -23.609 -15.586 1 82.69 5 GLU B N 1
ATOM 2361 C CA . GLU B 1 5 ? -19.547 -24.406 -16.078 1 82.69 5 GLU B CA 1
ATOM 2362 C C . GLU B 1 5 ? -18.25 -23.609 -16 1 82.69 5 GLU B C 1
ATOM 2364 O O . GLU B 1 5 ? -17.203 -24.156 -15.633 1 82.69 5 GLU B O 1
ATOM 2369 N N . SER B 1 6 ? -18.375 -22.359 -16.281 1 84.75 6 SER B N 1
ATOM 2370 C CA . SER B 1 6 ? -17.203 -21.5 -16.203 1 84.75 6 SER B CA 1
ATOM 2371 C C . SER B 1 6 ? -16.719 -21.344 -14.773 1 84.75 6 SER B C 1
ATOM 2373 O O . SER B 1 6 ? -15.508 -21.422 -14.508 1 84.75 6 SER B O 1
ATOM 2375 N N . ARG B 1 7 ? -17.641 -21.219 -13.898 1 91.12 7 ARG B N 1
ATOM 2376 C CA . ARG B 1 7 ? -17.297 -21.109 -12.484 1 91.12 7 ARG B CA 1
ATOM 2377 C C . ARG B 1 7 ? -16.641 -22.375 -11.977 1 91.12 7 ARG B C 1
ATOM 2379 O O . ARG B 1 7 ? -15.641 -22.328 -11.258 1 91.12 7 ARG B O 1
ATOM 2386 N N . SER B 1 8 ? -17.156 -23.5 -12.352 1 93.19 8 SER B N 1
ATOM 2387 C CA . SER B 1 8 ? -16.594 -24.781 -11.93 1 93.19 8 SER B CA 1
ATOM 2388 C C . SER B 1 8 ? -15.18 -24.969 -12.461 1 93.19 8 SER B C 1
ATOM 2390 O O . SER B 1 8 ? -14.312 -25.469 -11.75 1 93.19 8 SER B O 1
ATOM 2392 N N . ARG B 1 9 ? -15.008 -24.594 -13.672 1 96 9 ARG B N 1
ATOM 2393 C CA . ARG B 1 9 ? -13.68 -24.672 -14.273 1 96 9 ARG B CA 1
ATOM 2394 C C . ARG B 1 9 ? -12.68 -23.828 -13.508 1 96 9 ARG B C 1
ATOM 2396 O O . ARG B 1 9 ? -11.555 -24.25 -13.25 1 96 9 ARG B O 1
ATOM 2403 N N . VAL B 1 10 ? -13.109 -22.609 -13.141 1 98 10 VAL B N 1
ATOM 2404 C CA . VAL B 1 10 ? -12.258 -21.703 -12.391 1 98 10 VAL B CA 1
ATOM 2405 C C . VAL B 1 10 ? -11.953 -22.297 -11.016 1 98 10 VAL B C 1
ATOM 2407 O O . VAL B 1 10 ? -10.797 -22.312 -10.586 1 98 10 VAL B O 1
ATOM 2410 N N . GLU B 1 11 ? -12.945 -22.812 -10.352 1 97.25 11 GLU B N 1
ATOM 2411 C CA . GLU B 1 11 ? -12.773 -23.391 -9.016 1 97.25 11 GLU B CA 1
ATOM 2412 C C . GLU B 1 11 ? -11.82 -24.578 -9.047 1 97.25 11 GLU B C 1
ATOM 2414 O O . GLU B 1 11 ? -10.977 -24.734 -8.156 1 97.25 11 GLU B O 1
ATOM 2419 N N . GLN B 1 12 ? -11.953 -25.422 -10.094 1 97.62 12 GLN B N 1
ATOM 2420 C CA . GLN B 1 12 ? -11.055 -26.562 -10.25 1 97.62 12 GLN B CA 1
ATOM 2421 C C . GLN B 1 12 ? -9.617 -26.109 -10.469 1 97.62 12 GLN B C 1
ATOM 2423 O O . GLN B 1 12 ? -8.688 -26.672 -9.891 1 97.62 12 GLN B O 1
ATOM 2428 N N . ALA B 1 13 ? -9.453 -25.125 -11.289 1 98.62 13 ALA B N 1
ATOM 2429 C CA . ALA B 1 13 ? -8.117 -24.594 -11.555 1 98.62 13 ALA B CA 1
ATOM 2430 C C . ALA B 1 13 ? -7.508 -23.984 -10.289 1 98.62 13 ALA B C 1
ATOM 2432 O O . ALA B 1 13 ? -6.312 -24.156 -10.031 1 98.62 13 ALA B O 1
ATOM 2433 N N . LEU B 1 14 ? -8.336 -23.266 -9.453 1 98.69 14 LEU B N 1
ATOM 2434 C CA . LEU B 1 14 ? -7.863 -22.594 -8.25 1 98.69 14 LEU B CA 1
ATOM 2435 C C . LEU B 1 14 ? -7.422 -23.609 -7.195 1 98.69 14 LEU B C 1
ATOM 2437 O O . LEU B 1 14 ? -6.609 -23.281 -6.324 1 98.69 14 LEU B O 1
ATOM 2441 N N . ALA B 1 15 ? -7.914 -24.859 -7.301 1 98.25 15 ALA B N 1
ATOM 2442 C CA . ALA B 1 15 ? -7.516 -25.906 -6.371 1 98.25 15 ALA B CA 1
ATOM 2443 C C . ALA B 1 15 ? -6.156 -26.484 -6.75 1 98.25 15 ALA B C 1
ATOM 2445 O O . ALA B 1 15 ? -5.621 -27.344 -6.043 1 98.25 15 ALA B O 1
ATOM 2446 N N . GLY B 1 16 ? -5.578 -26.047 -7.836 1 98.69 16 GLY B N 1
ATOM 2447 C CA . GLY B 1 16 ? -4.258 -26.438 -8.289 1 98.69 16 GLY B CA 1
ATOM 2448 C C . GLY B 1 16 ? -3.211 -25.359 -8.102 1 98.69 16 GLY B C 1
ATOM 2449 O O . GLY B 1 16 ? -3.166 -24.703 -7.059 1 98.69 16 GLY B O 1
ATOM 2450 N N . VAL B 1 17 ? -2.295 -25.266 -9.086 1 98.88 17 VAL B N 1
ATOM 2451 C CA . VAL B 1 17 ? -1.208 -24.297 -9.031 1 98.88 17 VAL B CA 1
ATOM 2452 C C . VAL B 1 17 ? -1.63 -23 -9.727 1 98.88 17 VAL B C 1
ATOM 2454 O O . VAL B 1 17 ? -2.027 -23.031 -10.891 1 98.88 17 VAL B O 1
ATOM 2457 N N . SER B 1 18 ? -1.658 -21.953 -9 1 98.94 18 SER B N 1
ATOM 2458 C CA . SER B 1 18 ? -1.824 -20.609 -9.562 1 98.94 18 SER B CA 1
ATOM 2459 C C . SER B 1 18 ? -0.478 -19.922 -9.742 1 98.94 18 SER B C 1
ATOM 2461 O O . SER B 1 18 ? 0.123 -19.453 -8.773 1 98.94 18 SER B O 1
ATOM 2463 N N . GLY B 1 19 ? -0.034 -19.922 -10.992 1 98.88 19 GLY B N 1
ATOM 2464 C CA . GLY B 1 19 ? 1.257 -19.328 -11.305 1 98.88 19 GLY B CA 1
ATOM 2465 C C . GLY B 1 19 ? 1.175 -17.844 -11.609 1 98.88 19 GLY B C 1
ATOM 2466 O O . GLY B 1 19 ? 0.416 -17.422 -12.484 1 98.88 19 GLY B O 1
ATOM 2467 N N . VAL B 1 20 ? 1.912 -17.016 -10.891 1 98.88 20 VAL B N 1
ATOM 2468 C CA . VAL B 1 20 ? 1.98 -15.578 -11.133 1 98.88 20 VAL B CA 1
ATOM 2469 C C . VAL B 1 20 ? 3.191 -15.25 -12 1 98.88 20 VAL B C 1
ATOM 2471 O O . VAL B 1 20 ? 4.336 -15.445 -11.578 1 98.88 20 VAL B O 1
ATOM 2474 N N . HIS B 1 21 ? 2.992 -14.758 -13.141 1 98.94 21 HIS B N 1
ATOM 2475 C CA . HIS B 1 21 ? 4.109 -14.508 -14.039 1 98.94 21 HIS B CA 1
ATOM 2476 C C . HIS B 1 21 ? 4.789 -13.18 -13.719 1 98.94 21 HIS B C 1
ATOM 2478 O O . HIS B 1 21 ? 4.152 -12.258 -13.203 1 98.94 21 HIS B O 1
ATOM 2484 N N . VAL B 1 22 ? 6.094 -13.078 -14.023 1 98.88 22 VAL B N 1
ATOM 2485 C CA . VAL B 1 22 ? 6.836 -11.828 -13.922 1 98.88 22 VAL B CA 1
ATOM 2486 C C . VAL B 1 22 ? 6.465 -10.906 -15.086 1 98.88 22 VAL B C 1
ATOM 2488 O O . VAL B 1 22 ? 5.836 -11.344 -16.047 1 98.88 22 VAL B O 1
ATOM 2491 N N . THR B 1 23 ? 6.785 -9.672 -15.008 1 98.81 23 THR B N 1
ATOM 2492 C CA . THR B 1 23 ? 6.688 -8.695 -16.094 1 98.81 23 THR B CA 1
ATOM 2493 C C . THR B 1 23 ? 8.078 -8.336 -16.625 1 98.81 23 THR B C 1
ATOM 2495 O O . THR B 1 23 ? 8.859 -7.684 -15.922 1 98.81 23 THR B O 1
ATOM 2498 N N . PRO B 1 24 ? 8.352 -8.719 -17.844 1 98.81 24 PRO B N 1
ATOM 2499 C CA . PRO B 1 24 ? 9.641 -8.359 -18.438 1 98.81 24 PRO B CA 1
ATOM 2500 C C . PRO B 1 24 ? 9.711 -6.898 -18.875 1 98.81 24 PRO B C 1
ATOM 2502 O O . PRO B 1 24 ? 8.719 -6.355 -19.359 1 98.81 24 PRO B O 1
ATOM 2505 N N . TYR B 1 25 ? 10.867 -6.328 -18.656 1 98.38 25 TYR B N 1
ATOM 2506 C CA . TYR B 1 25 ? 11.086 -4.941 -19.047 1 98.38 25 TYR B CA 1
ATOM 2507 C C . TYR B 1 25 ? 12.258 -4.832 -20.016 1 98.38 25 TYR B C 1
ATOM 2509 O O . TYR B 1 25 ? 13.219 -5.598 -19.922 1 98.38 25 TYR B O 1
ATOM 2517 N N . GLN B 1 26 ? 12.133 -3.85 -20.875 1 96.75 26 GLN B N 1
ATOM 2518 C CA . GLN B 1 26 ? 13.25 -3.471 -21.734 1 96.75 26 GLN B CA 1
ATOM 2519 C C . GLN B 1 26 ? 14.234 -2.568 -21 1 96.75 26 GLN B C 1
ATOM 2521 O O . GLN B 1 26 ? 13.977 -2.158 -19.859 1 96.75 26 GLN B O 1
ATOM 2526 N N . GLU B 1 27 ? 15.32 -2.32 -21.672 1 91.44 27 GLU B N 1
ATOM 2527 C CA . GLU B 1 27 ? 16.359 -1.472 -21.078 1 91.44 27 GLU B CA 1
ATOM 2528 C C . GLU B 1 27 ? 15.812 -0.079 -20.766 1 91.44 27 GLU B C 1
ATOM 2530 O O . GLU B 1 27 ? 16.234 0.552 -19.797 1 91.44 27 GLU B O 1
ATOM 2535 N N . ASN B 1 28 ? 14.898 0.316 -21.531 1 91.56 28 ASN B N 1
ATOM 2536 C CA . ASN B 1 28 ? 14.352 1.658 -21.359 1 91.56 28 ASN B CA 1
ATOM 2537 C C . ASN B 1 28 ? 13.266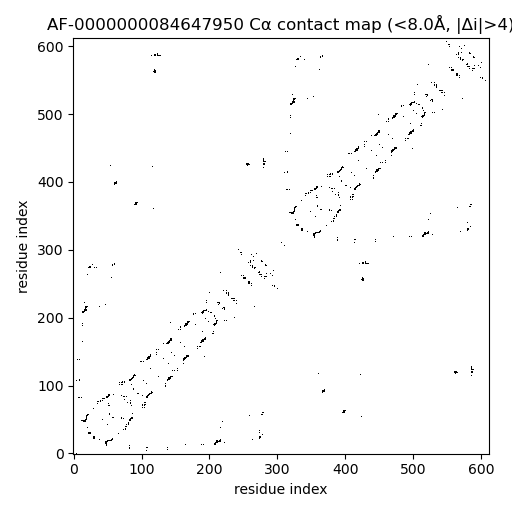 1.687 -20.297 1 91.56 28 ASN B C 1
ATOM 2539 O O . ASN B 1 28 ? 12.648 2.727 -20.047 1 91.56 28 ASN B O 1
ATOM 2543 N N . GLY B 1 29 ? 12.953 0.549 -19.734 1 91.81 29 GLY B N 1
ATOM 2544 C CA . GLY B 1 29 ? 12 0.499 -18.625 1 91.81 29 GLY B CA 1
ATOM 2545 C C . GLY B 1 29 ? 10.586 0.158 -19.078 1 91.81 29 GLY B C 1
ATOM 2546 O O . GLY B 1 29 ? 9.711 -0.08 -18.25 1 91.81 29 GLY B O 1
ATOM 2547 N N . GLN B 1 30 ? 10.406 0.11 -20.375 1 96.38 30 GLN B N 1
ATOM 2548 C CA . GLN B 1 30 ? 9.078 -0.25 -20.875 1 96.38 30 GLN B CA 1
ATOM 2549 C C . GLN B 1 30 ? 8.867 -1.76 -20.812 1 96.38 30 GLN B C 1
ATOM 2551 O O . GLN B 1 30 ? 9.828 -2.531 -20.828 1 96.38 30 GLN B O 1
ATOM 2556 N N . ILE B 1 31 ? 7.641 -2.139 -20.797 1 98.31 31 ILE B N 1
ATOM 2557 C CA . ILE B 1 31 ? 7.328 -3.562 -20.781 1 98.31 31 ILE B CA 1
ATOM 2558 C C . ILE B 1 31 ? 7.812 -4.207 -22.078 1 98.31 31 ILE B C 1
ATOM 2560 O O . ILE B 1 31 ? 7.645 -3.645 -23.156 1 98.31 31 ILE B O 1
ATOM 2564 N N . ASN B 1 32 ? 8.477 -5.316 -22 1 98.69 32 ASN B N 1
ATOM 2565 C CA . ASN B 1 32 ? 8.844 -6.141 -23.141 1 98.69 32 ASN B CA 1
ATOM 2566 C C . ASN B 1 32 ? 7.715 -7.086 -23.531 1 98.69 32 ASN B C 1
ATOM 2568 O O . ASN B 1 32 ? 7.668 -8.227 -23.078 1 98.69 32 ASN B O 1
ATOM 2572 N N . HIS B 1 33 ? 6.883 -6.617 -24.469 1 98.56 33 HIS B N 1
ATOM 2573 C CA . HIS B 1 33 ? 5.633 -7.309 -24.781 1 98.56 33 HIS B CA 1
ATOM 2574 C C . HIS B 1 33 ? 5.898 -8.695 -25.359 1 98.56 33 HIS B C 1
ATOM 2576 O O . HIS B 1 33 ? 5.316 -9.68 -24.891 1 98.56 33 HIS B O 1
ATOM 2582 N N . PRO B 1 34 ? 6.832 -8.836 -26.328 1 98.44 34 PRO B N 1
ATOM 2583 C CA . PRO B 1 34 ? 7.09 -10.172 -26.859 1 98.44 34 PRO B CA 1
ATOM 2584 C C . PRO B 1 34 ? 7.609 -11.141 -25.797 1 98.44 34 PRO B C 1
ATOM 2586 O O . PRO B 1 34 ? 7.203 -12.305 -25.766 1 98.44 34 PRO B O 1
ATOM 2589 N N . LEU B 1 35 ? 8.453 -10.633 -24.969 1 98.62 35 LEU B N 1
ATOM 2590 C CA . LEU B 1 35 ? 9.016 -11.492 -23.938 1 98.62 35 LEU B CA 1
ATOM 2591 C C . LEU B 1 35 ? 7.961 -11.859 -22.891 1 98.62 35 LEU B C 1
ATOM 2593 O O . LEU B 1 35 ? 7.977 -12.969 -22.344 1 98.62 35 LEU B O 1
ATOM 2597 N N . LEU B 1 36 ? 7.062 -10.945 -22.578 1 98.81 36 LEU B N 1
ATOM 2598 C CA . LEU B 1 36 ? 5.957 -11.258 -21.688 1 98.81 36 LEU B CA 1
ATOM 2599 C C . LEU B 1 36 ? 5.086 -12.375 -22.25 1 98.81 36 LEU B C 1
ATOM 2601 O O . LEU B 1 36 ? 4.699 -13.297 -21.531 1 98.81 36 LEU B O 1
ATOM 2605 N N . SER B 1 37 ? 4.789 -12.25 -23.547 1 98.81 37 SER B N 1
ATOM 2606 C CA . SER B 1 37 ? 4.016 -13.297 -24.203 1 98.81 37 SER B CA 1
ATOM 2607 C C . SER B 1 37 ? 4.711 -14.656 -24.094 1 98.81 37 SER B C 1
ATOM 2609 O O . SER B 1 37 ? 4.059 -15.672 -23.844 1 98.81 37 SER B O 1
ATOM 2611 N N . LYS B 1 38 ? 6 -14.664 -24.266 1 98.69 38 LYS B N 1
ATOM 2612 C CA . LYS B 1 38 ? 6.766 -15.906 -24.172 1 98.69 38 LYS B CA 1
ATOM 2613 C C . LYS B 1 38 ? 6.719 -16.469 -22.75 1 98.69 38 LYS B C 1
ATOM 2615 O O . LYS B 1 38 ? 6.578 -17.672 -22.562 1 98.69 38 LYS B O 1
ATOM 2620 N N . VAL B 1 39 ? 6.871 -15.586 -21.734 1 98.81 39 VAL B N 1
ATOM 2621 C CA . VAL B 1 39 ? 6.84 -16 -20.344 1 98.81 39 VAL B CA 1
ATOM 2622 C C . VAL B 1 39 ? 5.508 -16.688 -20.031 1 98.81 39 VAL B C 1
ATOM 2624 O O . VAL B 1 39 ? 5.477 -17.766 -19.453 1 98.81 39 VAL B O 1
ATOM 2627 N N . VAL B 1 40 ? 4.418 -16.062 -20.453 1 98.88 40 VAL B N 1
ATOM 2628 C CA . VAL B 1 40 ? 3.084 -16.594 -20.188 1 98.88 40 VAL B CA 1
ATOM 2629 C C . VAL B 1 40 ? 2.902 -17.922 -20.938 1 98.88 40 VAL B C 1
ATOM 2631 O O . VAL B 1 40 ? 2.381 -18.891 -20.375 1 98.88 40 VAL B O 1
ATOM 2634 N N . ASP B 1 41 ? 3.332 -17.953 -22.172 1 98.75 41 ASP B N 1
ATOM 2635 C CA . ASP B 1 41 ? 3.246 -19.172 -22.984 1 98.75 41 ASP B CA 1
ATOM 2636 C C . ASP B 1 41 ? 4.004 -20.328 -22.328 1 98.75 41 ASP B C 1
ATOM 2638 O O . ASP B 1 41 ? 3.518 -21.453 -22.297 1 98.75 41 ASP B O 1
ATOM 2642 N N . ASP B 1 42 ? 5.207 -20.047 -21.828 1 98.5 42 ASP B N 1
ATOM 2643 C CA . ASP B 1 42 ? 6.027 -21.062 -21.188 1 98.5 42 ASP B CA 1
ATOM 2644 C C . ASP B 1 42 ? 5.332 -21.625 -19.938 1 98.5 42 ASP B C 1
ATOM 2646 O O . ASP B 1 42 ? 5.336 -22.828 -19.719 1 98.5 42 ASP B O 1
ATOM 2650 N N . ILE B 1 43 ? 4.758 -20.75 -19.141 1 98.69 43 ILE B N 1
ATOM 2651 C CA . ILE B 1 43 ? 4.059 -21.188 -17.938 1 98.69 43 ILE B CA 1
ATOM 2652 C C . ILE B 1 43 ? 2.848 -22.031 -18.312 1 98.69 43 ILE B C 1
ATOM 2654 O O . ILE B 1 43 ? 2.609 -23.094 -17.719 1 98.69 43 ILE B O 1
ATOM 2658 N N . ALA B 1 44 ? 2.117 -21.578 -19.312 1 98.62 44 ALA B N 1
ATOM 2659 C CA . ALA B 1 44 ? 0.945 -22.328 -19.766 1 98.62 44 ALA B CA 1
ATOM 2660 C C . ALA B 1 44 ? 1.34 -23.703 -20.281 1 98.62 44 ALA B C 1
ATOM 2662 O O . ALA B 1 44 ? 0.655 -24.688 -20 1 98.62 44 ALA B O 1
ATOM 2663 N N . GLN B 1 45 ? 2.418 -23.75 -21 1 97.94 45 GLN B N 1
ATOM 2664 C CA . GLN B 1 45 ? 2.898 -25 -21.578 1 97.94 45 GLN B CA 1
ATOM 2665 C C . GLN B 1 45 ? 3.273 -26 -20.484 1 97.94 45 GLN B C 1
ATOM 2667 O O . GLN B 1 45 ? 3.221 -27.219 -20.703 1 97.94 45 GLN B O 1
ATOM 2672 N N . SER B 1 46 ? 3.627 -25.516 -19.328 1 97.56 46 SER B N 1
ATOM 2673 C CA . SER B 1 46 ? 4.07 -26.375 -18.234 1 97.56 46 SER B CA 1
ATOM 2674 C C . SER B 1 46 ? 2.891 -27.062 -17.562 1 97.56 46 SER B C 1
ATOM 2676 O O . SER B 1 46 ? 3.08 -27.938 -16.719 1 97.56 46 SER B O 1
ATOM 2678 N N . GLY B 1 47 ? 1.663 -26.672 -17.891 1 98 47 GLY B N 1
ATOM 2679 C CA . GLY B 1 47 ? 0.478 -27.312 -17.344 1 98 47 GLY B CA 1
ATOM 2680 C C . GLY B 1 47 ? -0.058 -26.625 -16.109 1 98 47 GLY B C 1
ATOM 2681 O O . GLY B 1 47 ? -0.922 -27.172 -15.414 1 98 47 GLY B O 1
ATOM 2682 N N . VAL B 1 48 ? 0.43 -25.484 -15.805 1 98.62 48 VAL B N 1
ATOM 2683 C CA . VAL B 1 48 ? -0.071 -24.703 -14.68 1 98.62 48 VAL B CA 1
ATOM 2684 C C . VAL B 1 48 ? -1.578 -24.5 -14.82 1 98.62 48 VAL B C 1
ATOM 2686 O O . VAL B 1 48 ? -2.078 -24.266 -15.922 1 98.62 48 VAL B O 1
ATOM 2689 N N . HIS B 1 49 ? -2.318 -24.578 -13.75 1 98.88 49 HIS B N 1
ATOM 2690 C CA . HIS B 1 49 ? -3.775 -24.656 -13.789 1 98.88 49 HIS B CA 1
ATOM 2691 C C . HIS B 1 49 ? -4.402 -23.281 -13.961 1 98.88 49 HIS B C 1
ATOM 2693 O O . HIS B 1 49 ? -5.395 -23.141 -14.68 1 98.88 49 HIS B O 1
ATOM 2699 N N . ASN B 1 50 ? -3.889 -22.312 -13.312 1 98.94 50 ASN B N 1
ATOM 2700 C CA . ASN B 1 50 ? -4.34 -20.922 -13.305 1 98.94 50 ASN B CA 1
ATOM 2701 C C . ASN B 1 50 ? -3.176 -19.953 -13.469 1 98.94 50 ASN B C 1
ATOM 2703 O O . ASN B 1 50 ? -2.201 -20 -12.719 1 98.94 50 ASN B O 1
ATOM 2707 N N . ILE B 1 51 ? -3.197 -19.172 -14.508 1 98.94 51 ILE B N 1
ATOM 2708 C CA . ILE B 1 51 ? -2.191 -18.125 -14.68 1 98.94 51 ILE B CA 1
ATOM 2709 C C . ILE B 1 51 ? -2.715 -16.797 -14.133 1 98.94 51 ILE B C 1
ATOM 2711 O O . ILE B 1 51 ? -3.756 -16.297 -14.57 1 98.94 51 ILE B O 1
ATOM 2715 N N . VAL B 1 52 ? -2.01 -16.281 -13.141 1 98.94 52 VAL B N 1
ATOM 2716 C CA . VAL B 1 52 ? -2.377 -15 -12.539 1 98.94 52 VAL B CA 1
ATOM 2717 C C . VAL B 1 52 ? -1.589 -13.867 -13.203 1 98.94 52 VAL B C 1
ATOM 2719 O O . VAL B 1 52 ? -0.358 -13.844 -13.133 1 98.94 52 VAL B O 1
ATOM 2722 N N . THR B 1 53 ? -2.262 -12.977 -13.875 1 98.88 53 THR B N 1
ATOM 2723 C CA . THR B 1 53 ? -1.682 -11.773 -14.453 1 98.88 53 THR B CA 1
ATOM 2724 C C . THR B 1 53 ? -2.029 -10.547 -13.617 1 98.88 53 THR B C 1
ATOM 2726 O O . THR B 1 53 ? -3.131 -10.453 -13.07 1 98.88 53 THR B O 1
ATOM 2729 N N . GLY B 1 54 ? -1.027 -9.695 -13.445 1 98.31 54 GLY B N 1
ATOM 2730 C CA . GLY B 1 54 ? -1.232 -8.57 -12.547 1 98.31 54 GLY B CA 1
ATOM 2731 C C . GLY B 1 54 ? -1.158 -8.969 -11.078 1 98.31 54 GLY B C 1
ATOM 2732 O O . GLY B 1 54 ? -1.929 -8.461 -1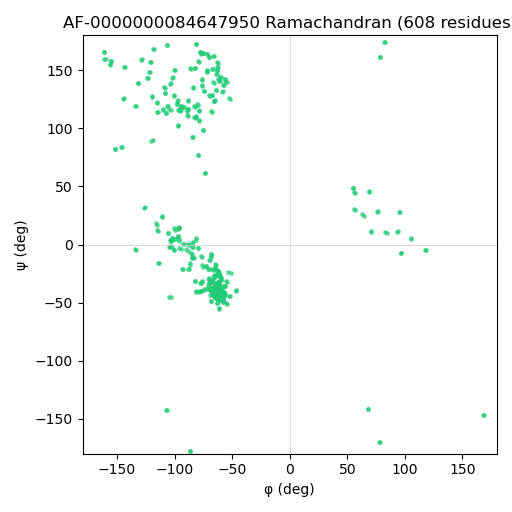0.258 1 98.31 54 GLY B O 1
ATOM 2733 N N . GLY B 1 55 ? -0.427 -9.977 -10.719 1 98.31 55 GLY B N 1
ATOM 2734 C CA . GLY B 1 55 ? -0.132 -10.32 -9.336 1 98.31 55 GLY B CA 1
ATOM 2735 C C . GLY B 1 55 ? 1.08 -9.586 -8.789 1 98.31 55 GLY B C 1
ATOM 2736 O O . GLY B 1 55 ? 1.708 -8.797 -9.5 1 98.31 55 GLY B O 1
ATOM 2737 N N . ASN B 1 56 ? 1.456 -9.867 -7.539 1 97.38 56 ASN B N 1
ATOM 2738 C CA . ASN B 1 56 ? 2.58 -9.172 -6.918 1 97.38 56 ASN B CA 1
ATOM 2739 C C . ASN B 1 56 ? 3.908 -9.57 -7.559 1 97.38 56 ASN B C 1
ATOM 2741 O O . ASN B 1 56 ? 4.805 -8.742 -7.707 1 97.38 56 ASN B O 1
ATOM 2745 N N . THR B 1 57 ? 4.07 -10.883 -7.914 1 98.25 57 THR B N 1
ATOM 2746 C CA . THR B 1 57 ? 5.266 -11.305 -8.633 1 98.25 57 THR B CA 1
ATOM 2747 C C . THR B 1 57 ? 5.367 -10.602 -9.977 1 98.25 57 THR B C 1
ATOM 2749 O O . THR B 1 57 ? 6.461 -10.453 -10.531 1 98.25 57 THR B O 1
ATOM 2752 N N . GLY B 1 58 ? 4.258 -10.188 -10.508 1 98.5 58 GLY B N 1
ATOM 2753 C CA . GLY B 1 58 ? 4.211 -9.414 -11.734 1 98.5 58 GLY B CA 1
ATOM 2754 C C . GLY B 1 58 ? 4.41 -7.93 -11.508 1 98.5 58 GLY B C 1
ATOM 2755 O O . GLY B 1 58 ? 4.285 -7.133 -12.445 1 98.5 58 GLY B O 1
ATOM 2756 N N . GLU B 1 59 ? 4.625 -7.547 -10.297 1 98 59 GLU B N 1
ATOM 2757 C CA . GLU B 1 59 ? 4.945 -6.168 -9.945 1 98 59 GLU B CA 1
ATOM 2758 C C . GLU B 1 59 ? 3.744 -5.25 -10.156 1 98 59 GLU B C 1
ATOM 2760 O O . GLU B 1 59 ? 3.889 -4.133 -10.656 1 98 59 GLU B O 1
ATOM 2765 N N . PHE B 1 60 ? 2.605 -5.625 -9.734 1 98.44 60 PHE B N 1
ATOM 2766 C CA . PHE B 1 60 ? 1.315 -4.973 -9.938 1 98.44 60 PHE B CA 1
ATOM 2767 C C . PHE B 1 60 ? 1.38 -3.508 -9.523 1 98.44 60 PHE B C 1
ATOM 2769 O O . PHE B 1 60 ? 0.971 -2.627 -10.281 1 98.44 60 PHE B O 1
ATOM 2776 N N . TYR B 1 61 ? 1.971 -3.133 -8.406 1 97.44 61 TYR B N 1
ATOM 2777 C CA . TYR B 1 61 ? 1.9 -1.79 -7.844 1 97.44 61 TYR B CA 1
ATOM 2778 C C . TYR B 1 61 ? 2.947 -0.878 -8.469 1 97.44 61 TYR B C 1
ATOM 2780 O O . TYR B 1 61 ? 2.895 0.343 -8.305 1 97.44 61 TYR B O 1
ATOM 2788 N N . ALA B 1 62 ? 3.871 -1.471 -9.227 1 96.62 62 ALA B N 1
ATOM 2789 C CA . ALA B 1 62 ? 4.859 -0.667 -9.938 1 96.62 62 ALA B CA 1
ATOM 2790 C C . ALA B 1 62 ? 4.355 -0.292 -11.328 1 96.62 62 ALA B C 1
ATOM 2792 O O . ALA B 1 62 ? 5 0.479 -12.047 1 96.62 62 ALA B O 1
ATOM 2793 N N . LEU B 1 63 ? 3.195 -0.792 -11.703 1 97.94 63 LEU B N 1
ATOM 2794 C CA . LEU B 1 63 ? 2.666 -0.607 -13.055 1 97.94 63 LEU B CA 1
ATOM 2795 C C . LEU B 1 63 ? 1.62 0.502 -13.078 1 97.94 63 LEU B C 1
ATOM 2797 O O . LEU B 1 63 ? 0.921 0.725 -12.086 1 97.94 63 LEU B O 1
ATOM 2801 N N . THR B 1 64 ? 1.511 1.186 -14.219 1 97.56 64 THR B N 1
ATOM 2802 C CA . THR B 1 64 ? 0.393 2.094 -14.453 1 97.56 64 THR B CA 1
ATOM 2803 C C . THR B 1 64 ? -0.864 1.315 -14.836 1 97.56 64 THR B C 1
ATOM 2805 O O . THR B 1 64 ? -0.789 0.135 -15.18 1 97.56 64 THR B O 1
ATOM 2808 N N . LEU B 1 65 ? -2.016 1.981 -14.789 1 98.31 65 LEU B N 1
ATOM 2809 C CA . LEU B 1 65 ? -3.26 1.322 -15.172 1 98.31 65 LEU B CA 1
ATOM 2810 C C . LEU B 1 65 ? -3.195 0.849 -16.625 1 98.31 65 LEU B C 1
ATOM 2812 O O . LEU B 1 65 ? -3.598 -0.275 -16.922 1 98.31 65 LEU B O 1
ATOM 2816 N N . ASP B 1 66 ? -2.643 1.671 -17.484 1 98.25 66 ASP B N 1
ATOM 2817 C CA . ASP B 1 66 ? -2.527 1.315 -18.906 1 98.25 66 ASP B CA 1
ATOM 2818 C C . ASP B 1 66 ? -1.646 0.082 -19.094 1 98.25 66 ASP B C 1
ATOM 2820 O O . ASP B 1 66 ? -1.947 -0.783 -19.906 1 98.25 66 ASP B O 1
ATOM 2824 N N . GLU B 1 67 ? -0.593 0.041 -18.359 1 98.62 67 GLU B N 1
ATOM 2825 C CA . GLU B 1 67 ? 0.306 -1.106 -18.438 1 98.62 67 GLU B CA 1
ATOM 2826 C C . GLU B 1 67 ? -0.391 -2.387 -17.984 1 98.62 67 GLU B C 1
ATOM 2828 O O . GLU B 1 67 ? -0.241 -3.438 -18.609 1 98.62 67 GLU B O 1
ATOM 2833 N N . ILE B 1 68 ? -1.144 -2.277 -16.922 1 98.81 68 ILE B N 1
ATOM 2834 C CA . ILE B 1 68 ? -1.835 -3.439 -16.375 1 98.81 68 ILE B CA 1
ATOM 2835 C C . ILE B 1 68 ? -2.844 -3.969 -17.391 1 98.81 68 ILE B C 1
ATOM 2837 O O . ILE B 1 68 ? -2.924 -5.176 -17.625 1 98.81 68 ILE B O 1
ATOM 2841 N N . GLU B 1 69 ? -3.576 -3.068 -18.016 1 98.81 69 GLU B N 1
ATOM 2842 C CA . GLU B 1 69 ? -4.551 -3.461 -19.031 1 98.81 69 GLU B CA 1
ATOM 2843 C C . GLU B 1 69 ? -3.875 -4.195 -20.188 1 98.81 69 GLU B C 1
ATOM 2845 O O . GLU B 1 69 ? -4.398 -5.199 -20.672 1 98.81 69 GLU B O 1
ATOM 2850 N N . THR B 1 70 ? -2.752 -3.664 -20.562 1 98.69 70 THR B N 1
ATOM 2851 C CA . THR B 1 70 ? -1.989 -4.277 -21.656 1 98.69 70 THR B CA 1
ATOM 2852 C C . THR B 1 70 ? -1.545 -5.688 -21.266 1 98.69 70 THR B C 1
ATOM 2854 O O . THR B 1 70 ? -1.631 -6.609 -22.078 1 98.69 70 THR B O 1
ATOM 2857 N N . ILE B 1 71 ? -1.139 -5.855 -20.062 1 98.81 71 ILE B N 1
ATOM 2858 C CA . ILE B 1 71 ? -0.634 -7.129 -19.562 1 98.81 71 ILE B CA 1
ATOM 2859 C C . ILE B 1 71 ? -1.766 -8.156 -19.531 1 98.81 71 ILE B C 1
ATOM 2861 O O . ILE B 1 71 ? -1.554 -9.336 -19.828 1 98.81 71 ILE B O 1
ATOM 2865 N N . TYR B 1 72 ? -3.008 -7.723 -19.172 1 98.88 72 TYR B N 1
ATOM 2866 C CA . TYR B 1 72 ? -4.16 -8.617 -19.188 1 98.88 72 TYR B CA 1
ATOM 2867 C C . TYR B 1 72 ? -4.371 -9.211 -20.578 1 98.88 72 TYR B C 1
ATOM 2869 O O . TYR B 1 72 ? -4.492 -10.422 -20.734 1 98.88 72 TYR B O 1
ATOM 2877 N N . ARG B 1 73 ? -4.371 -8.305 -21.578 1 98.81 73 ARG B N 1
ATOM 2878 C CA . ARG B 1 73 ? -4.617 -8.727 -22.953 1 98.81 73 ARG B CA 1
ATOM 2879 C C . ARG B 1 73 ? -3.543 -9.695 -23.438 1 98.81 73 ARG B C 1
ATOM 2881 O O . ARG B 1 73 ? -3.852 -10.727 -24.031 1 98.81 73 ARG B O 1
ATOM 2888 N N . LEU B 1 74 ? -2.293 -9.383 -23.156 1 98.88 74 LEU B N 1
ATOM 2889 C CA . LEU B 1 74 ? -1.18 -10.219 -23.578 1 98.88 74 LEU B CA 1
ATOM 2890 C C . LEU B 1 74 ? -1.242 -11.586 -22.922 1 98.88 74 LEU B C 1
ATOM 2892 O O . LEU B 1 74 ? -0.938 -12.609 -23.547 1 98.88 74 LEU B O 1
ATOM 2896 N N . ALA B 1 75 ? -1.621 -11.602 -21.625 1 98.88 75 ALA B N 1
ATOM 2897 C CA . ALA B 1 75 ? -1.7 -12.859 -20.891 1 98.88 75 ALA B CA 1
ATOM 2898 C C . ALA B 1 75 ? -2.764 -13.773 -21.484 1 98.88 75 ALA B C 1
ATOM 2900 O O . ALA B 1 75 ? -2.518 -14.961 -21.703 1 98.88 75 ALA B O 1
ATOM 2901 N N . VAL B 1 76 ? -3.955 -13.234 -21.766 1 98.88 76 VAL B N 1
ATOM 2902 C CA . VAL B 1 76 ? -5.051 -14.016 -22.328 1 98.88 76 VAL B CA 1
ATOM 2903 C C . VAL B 1 76 ? -4.66 -14.531 -23.719 1 98.88 76 VAL B C 1
ATOM 2905 O O . VAL B 1 76 ? -4.82 -15.719 -24.016 1 98.88 76 VAL B O 1
ATOM 2908 N N . ASP B 1 77 ? -4.086 -13.633 -24.516 1 98.75 77 ASP B N 1
ATOM 2909 C CA . ASP B 1 77 ? -3.721 -13.984 -25.891 1 98.75 77 ASP B CA 1
ATOM 2910 C C . ASP B 1 77 ? -2.654 -15.078 -25.906 1 98.75 77 ASP B C 1
ATOM 2912 O O . ASP B 1 77 ? -2.711 -16 -26.734 1 98.75 77 ASP B O 1
ATOM 2916 N N . SER B 1 78 ? -1.676 -14.984 -25.047 1 98.75 78 SER B N 1
ATOM 2917 C CA . SER B 1 78 ? -0.529 -15.891 -25.047 1 98.75 78 SER B CA 1
ATOM 2918 C C . SER B 1 78 ? -0.891 -17.25 -24.453 1 98.75 78 SER B C 1
ATOM 2920 O O . SER B 1 78 ? -0.275 -18.266 -24.781 1 98.75 78 SER B O 1
ATOM 2922 N N . ASN B 1 79 ? -1.8 -17.234 -23.516 1 98.38 79 ASN B N 1
ATOM 2923 C CA . ASN B 1 79 ? -2.273 -18.438 -22.844 1 98.38 79 ASN B CA 1
ATOM 2924 C C . ASN B 1 79 ? -2.928 -19.406 -23.828 1 98.38 79 ASN B C 1
ATOM 2926 O O . ASN B 1 79 ? -2.83 -20.625 -23.672 1 98.38 79 ASN B O 1
ATOM 2930 N N . LYS B 1 80 ? -3.67 -18.922 -24.875 1 96.62 80 LYS B N 1
ATOM 2931 C CA . LYS B 1 80 ? -4.332 -19.656 -25.953 1 96.62 80 LYS B CA 1
ATOM 2932 C C . LYS B 1 80 ? -5.312 -20.688 -25.391 1 96.62 80 LYS B C 1
ATOM 2934 O O . LYS B 1 80 ? -5.391 -21.812 -25.875 1 96.62 80 LYS B O 1
ATOM 2939 N N . GLY B 1 81 ? -5.871 -20.391 -24.234 1 96.94 81 GLY B N 1
ATOM 2940 C CA . GLY B 1 81 ? -6.953 -21.188 -23.688 1 96.94 81 GLY B CA 1
ATOM 2941 C C . GLY B 1 81 ? -6.461 -22.406 -22.922 1 96.94 81 GLY B C 1
ATOM 2942 O O . GLY B 1 81 ? -7.258 -23.25 -22.516 1 96.94 81 GLY B O 1
ATOM 2943 N N . ARG B 1 82 ? -5.18 -22.516 -22.656 1 98 82 ARG B N 1
ATOM 2944 C CA . ARG B 1 82 ? -4.605 -23.703 -22.047 1 98 82 ARG B CA 1
ATOM 2945 C C . ARG B 1 82 ? -4.863 -23.734 -20.531 1 98 82 ARG B C 1
ATOM 2947 O O . ARG B 1 82 ? -5.082 -24.797 -19.969 1 98 82 ARG B O 1
ATOM 2954 N N . SER B 1 83 ? -4.77 -22.625 -19.875 1 98.56 83 SER B N 1
ATOM 2955 C CA . SER B 1 83 ? -5.016 -22.469 -18.453 1 98.56 83 SER B CA 1
ATOM 2956 C C . SER B 1 83 ? -6.121 -21.453 -18.188 1 98.56 83 SER B C 1
ATOM 2958 O O . SER B 1 83 ? -6.465 -20.656 -19.078 1 98.56 83 SER B O 1
ATOM 2960 N N . VAL B 1 84 ? -6.758 -21.547 -17.047 1 98.62 84 VAL B N 1
ATOM 2961 C CA . VAL B 1 84 ? -7.547 -20.422 -16.562 1 98.62 84 VAL B CA 1
ATOM 2962 C C . VAL B 1 84 ? -6.648 -19.203 -16.375 1 98.62 84 VAL B C 1
ATOM 2964 O O . VAL B 1 84 ? -5.469 -19.328 -16.031 1 98.62 84 VAL B O 1
ATOM 2967 N N . VAL B 1 85 ? -7.156 -18.062 -16.719 1 98.94 85 VAL B N 1
ATOM 2968 C CA . VAL B 1 85 ? -6.414 -16.828 -16.5 1 98.94 85 VAL B CA 1
ATOM 2969 C C . VAL B 1 85 ? -7.156 -15.953 -15.492 1 98.94 85 VAL B C 1
ATOM 2971 O O . VAL B 1 85 ? -8.344 -15.672 -15.656 1 98.94 85 VAL B O 1
ATOM 2974 N N . THR B 1 86 ? -6.531 -15.578 -14.391 1 98.94 86 THR B N 1
ATOM 2975 C CA . THR B 1 86 ? -7.039 -14.68 -13.367 1 98.94 86 THR B CA 1
ATOM 2976 C C . THR B 1 86 ? -6.309 -13.336 -13.414 1 98.94 86 THR B C 1
ATOM 2978 O O . THR B 1 86 ? -5.078 -13.297 -13.438 1 98.94 86 THR B O 1
ATOM 2981 N N . ALA B 1 87 ? -7.047 -12.242 -13.43 1 98.94 87 ALA B N 1
ATOM 2982 C CA . ALA B 1 87 ? -6.465 -10.906 -13.43 1 98.94 87 ALA B CA 1
ATOM 2983 C C . ALA B 1 87 ? -6.5 -10.297 -12.031 1 98.94 87 ALA B C 1
ATOM 2985 O O . ALA B 1 87 ? -7.547 -10.289 -11.375 1 98.94 87 ALA B O 1
ATOM 2986 N N . GLY B 1 88 ? -5.316 -9.82 -11.578 1 98.88 88 GLY B N 1
ATOM 2987 C CA . GLY B 1 88 ? -5.297 -9.039 -10.344 1 98.88 88 GLY B CA 1
ATOM 2988 C C . GLY B 1 88 ? -5.844 -7.641 -10.523 1 98.88 88 GLY B C 1
ATOM 2989 O O . GLY B 1 88 ? -5.504 -6.949 -11.484 1 98.88 88 GLY B O 1
ATOM 2990 N N . VAL B 1 89 ? -6.707 -7.242 -9.648 1 98.88 89 VAL B N 1
ATOM 2991 C CA . VAL B 1 89 ? -7.238 -5.883 -9.625 1 98.88 89 VAL B CA 1
ATOM 2992 C C . VAL B 1 89 ? -7.098 -5.301 -8.219 1 98.88 89 VAL B C 1
ATOM 2994 O O . VAL B 1 89 ? -6.953 -6.043 -7.242 1 98.88 89 VAL B O 1
ATOM 2997 N N . GLY B 1 90 ? -7.125 -3.922 -8.148 1 97.81 90 GLY B N 1
ATOM 2998 C CA . GLY B 1 90 ? -6.977 -3.367 -6.809 1 97.81 90 GLY B CA 1
ATOM 2999 C C . GLY B 1 90 ? -6.742 -1.868 -6.809 1 97.81 90 GLY B C 1
ATOM 3000 O O . GLY B 1 90 ? -7.312 -1.146 -7.633 1 97.81 90 GLY B O 1
ATOM 3001 N N . ARG B 1 91 ? -5.93 -1.415 -5.809 1 96.5 91 ARG B N 1
ATOM 3002 C CA . ARG B 1 91 ? -5.715 0.009 -5.578 1 96.5 91 ARG B CA 1
ATOM 3003 C C . ARG B 1 91 ? -6.984 0.68 -5.07 1 96.5 91 ARG B C 1
ATOM 3005 O O . ARG B 1 91 ? -7.652 0.16 -4.172 1 96.5 91 ARG B O 1
ATOM 3012 N N . SER B 1 92 ? -7.297 1.941 -5.512 1 95.44 92 SER B N 1
ATOM 3013 C CA . SER B 1 92 ? -8.57 2.523 -5.098 1 95.44 92 SER B CA 1
ATOM 3014 C C . SER B 1 92 ? -9.742 1.712 -5.629 1 95.44 92 SER B C 1
ATOM 3016 O O . SER B 1 92 ? -9.594 0.936 -6.574 1 95.44 92 SER B O 1
ATOM 3018 N N . GLN B 1 93 ? -10.875 1.843 -4.949 1 95.69 93 GLN B N 1
ATOM 3019 C CA . GLN B 1 93 ? -12.039 1.12 -5.445 1 95.69 93 GLN B CA 1
ATOM 3020 C C . GLN B 1 93 ? -12.359 1.504 -6.887 1 95.69 93 GLN B C 1
ATOM 3022 O O . GLN B 1 93 ? -12.703 0.646 -7.703 1 95.69 93 GLN B O 1
ATOM 3027 N N . ALA B 1 94 ? -12.242 2.803 -7.199 1 96.69 94 ALA B N 1
ATOM 3028 C CA . ALA B 1 94 ? -12.484 3.26 -8.562 1 96.69 94 ALA B CA 1
ATOM 3029 C C . ALA B 1 94 ? -11.516 2.607 -9.547 1 96.69 94 ALA B C 1
ATOM 3031 O O . ALA B 1 94 ? -11.914 2.164 -10.625 1 96.69 94 ALA B O 1
ATOM 3032 N N . ASP B 1 95 ? -10.25 2.568 -9.195 1 97.81 95 ASP B N 1
ATOM 3033 C CA . ASP B 1 95 ? -9.25 1.93 -10.047 1 97.81 95 ASP B CA 1
ATOM 3034 C C . ASP B 1 95 ? -9.516 0.431 -10.172 1 97.81 95 ASP B C 1
ATOM 3036 O O . ASP B 1 95 ? -9.352 -0.143 -11.25 1 97.81 95 ASP B O 1
ATOM 3040 N N . ALA B 1 96 ? -9.906 -0.185 -9.062 1 98.38 96 ALA B N 1
ATOM 3041 C CA . ALA B 1 96 ? -10.203 -1.614 -9.078 1 98.38 96 ALA B CA 1
ATOM 3042 C C . ALA B 1 96 ? -11.367 -1.923 -10.016 1 98.38 96 ALA B C 1
ATOM 3044 O O . ALA B 1 96 ? -11.336 -2.914 -10.75 1 98.38 96 ALA B O 1
ATOM 3045 N N . ILE B 1 97 ? -12.383 -1.081 -9.914 1 98.38 97 ILE B N 1
ATOM 3046 C CA . ILE B 1 97 ? -13.547 -1.251 -10.781 1 98.38 97 ILE B CA 1
ATOM 3047 C C . ILE B 1 97 ? -13.133 -1.066 -12.242 1 98.38 97 ILE B C 1
ATOM 3049 O O . ILE B 1 97 ? -13.5 -1.866 -13.102 1 98.38 97 ILE B O 1
ATOM 3053 N N . HIS B 1 98 ? -12.32 -0.053 -12.492 1 98.69 98 HIS B N 1
ATOM 3054 C CA . HIS B 1 98 ? -11.805 0.181 -13.836 1 98.69 98 HIS B CA 1
ATOM 3055 C C . HIS B 1 98 ? -11.047 -1.034 -14.352 1 98.69 98 HIS B C 1
ATOM 3057 O O . HIS B 1 98 ? -11.289 -1.496 -15.469 1 98.69 98 HIS B O 1
ATOM 3063 N N . LEU B 1 99 ? -10.188 -1.573 -13.547 1 98.88 99 LEU B N 1
ATOM 3064 C CA . LEU B 1 99 ? -9.375 -2.719 -13.938 1 98.88 99 LEU B CA 1
ATOM 3065 C C . LEU B 1 99 ? -10.234 -3.971 -14.086 1 98.88 99 LEU B C 1
ATOM 3067 O O . LEU B 1 99 ? -9.945 -4.828 -14.93 1 98.88 99 LEU B O 1
ATOM 3071 N N . THR B 1 100 ? -11.258 -4.043 -13.273 1 98.88 100 THR B N 1
ATOM 3072 C CA . THR B 1 100 ? -12.195 -5.152 -13.398 1 98.88 100 THR B CA 1
ATOM 3073 C C . THR B 1 100 ? -12.852 -5.152 -14.781 1 98.88 100 THR B C 1
ATOM 3075 O O . THR B 1 100 ? -12.922 -6.188 -15.438 1 98.88 100 THR B O 1
ATOM 3078 N N . HIS B 1 101 ? -13.305 -3.988 -15.203 1 98.88 101 HIS B N 1
ATOM 3079 C CA . HIS B 1 101 ? -13.914 -3.869 -16.516 1 98.88 101 HIS B CA 1
ATOM 3080 C C . HIS B 1 101 ? -12.898 -4.176 -17.625 1 98.88 101 HIS B C 1
ATOM 3082 O O . HIS B 1 101 ? -13.227 -4.863 -18.594 1 98.88 101 HIS B O 1
ATOM 3088 N N . ALA B 1 102 ? -11.695 -3.699 -17.469 1 98.88 102 ALA B N 1
ATOM 3089 C CA . ALA B 1 102 ? -10.633 -3.963 -18.453 1 98.88 102 ALA B CA 1
ATOM 3090 C C . ALA B 1 102 ? -10.305 -5.453 -18.516 1 98.88 102 ALA B C 1
ATOM 3092 O O . ALA B 1 102 ? -10.086 -6 -19.594 1 98.88 102 ALA B O 1
ATOM 3093 N N . ALA B 1 103 ? -10.258 -6.09 -17.344 1 98.88 103 ALA B N 1
ATOM 3094 C CA . ALA B 1 103 ? -9.977 -7.52 -17.266 1 98.88 103 ALA B CA 1
ATOM 3095 C C . ALA B 1 103 ? -11.062 -8.328 -17.969 1 98.88 103 ALA B C 1
ATOM 3097 O O . ALA B 1 103 ? -10.758 -9.25 -18.734 1 98.88 103 ALA B O 1
ATOM 3098 N N . GLN B 1 104 ? -12.289 -7.949 -17.703 1 98.5 104 GLN B N 1
ATOM 3099 C CA . GLN B 1 104 ? -13.406 -8.609 -18.359 1 98.5 104 GLN B CA 1
ATOM 3100 C C . GLN B 1 104 ? -13.336 -8.445 -19.875 1 98.5 104 GLN B C 1
ATOM 3102 O O . GLN B 1 104 ? -13.562 -9.406 -20.625 1 98.5 104 GLN B O 1
ATOM 3107 N N . ALA B 1 105 ? -13.055 -7.238 -20.328 1 98.56 105 ALA B N 1
ATOM 3108 C CA . ALA B 1 105 ? -12.938 -6.953 -21.75 1 98.56 105 ALA B CA 1
ATOM 3109 C C . ALA B 1 105 ? -11.805 -7.754 -22.375 1 98.56 105 ALA B C 1
ATOM 3111 O O . ALA B 1 105 ? -11.891 -8.164 -23.547 1 98.56 105 ALA B O 1
ATOM 3112 N N . ALA B 1 106 ? -10.742 -8.031 -21.609 1 98.69 106 ALA B N 1
ATOM 3113 C CA . ALA B 1 106 ? -9.586 -8.773 -22.109 1 98.69 106 ALA B CA 1
ATOM 3114 C C . ALA B 1 106 ? -9.891 -10.266 -22.203 1 98.69 106 ALA B C 1
ATOM 3116 O O . ALA B 1 106 ? -9.156 -11.016 -22.859 1 98.69 106 ALA B O 1
ATOM 3117 N N . GLY B 1 107 ? -10.961 -10.75 -21.5 1 98.56 107 GLY B N 1
ATOM 3118 C CA . GLY B 1 107 ? -11.398 -12.133 -21.609 1 98.56 107 GLY B CA 1
ATOM 3119 C C . GLY B 1 107 ? -10.82 -13.031 -20.531 1 98.56 107 GLY B C 1
ATOM 3120 O O . GLY B 1 107 ? -10.656 -14.234 -20.75 1 98.56 107 GLY B O 1
ATOM 3121 N N . VAL B 1 108 ? -10.508 -12.5 -19.375 1 98.75 108 VAL B N 1
ATOM 3122 C CA . VAL B 1 108 ? -10 -13.344 -18.297 1 98.75 108 VAL B CA 1
ATOM 3123 C C . VAL B 1 108 ? -11.133 -14.203 -17.734 1 98.75 108 VAL B C 1
ATOM 3125 O O . VAL B 1 108 ? -12.312 -13.945 -18 1 98.75 108 VAL B O 1
ATOM 3128 N N . ASP B 1 109 ? -10.75 -15.242 -16.984 1 98.69 109 ASP B N 1
ATOM 3129 C CA . ASP B 1 109 ? -11.727 -16.188 -16.453 1 98.69 109 ASP B CA 1
ATOM 3130 C C . ASP B 1 109 ? -12.164 -15.789 -15.047 1 98.69 109 ASP B C 1
ATOM 3132 O O . ASP B 1 109 ? -13.227 -16.203 -14.586 1 98.69 109 ASP B O 1
ATOM 3136 N N . ALA B 1 110 ? -11.375 -14.992 -14.352 1 98.88 110 ALA B N 1
ATOM 3137 C CA . ALA B 1 110 ? -11.617 -14.586 -12.969 1 98.88 110 ALA B CA 1
ATOM 3138 C C . ALA B 1 110 ? -10.812 -13.336 -12.617 1 98.88 110 ALA B C 1
ATOM 3140 O O . ALA B 1 110 ? -9.938 -12.922 -13.375 1 98.88 110 ALA B O 1
ATOM 3141 N N . ILE B 1 111 ? -11.188 -12.727 -11.508 1 98.81 111 ILE B N 1
ATOM 3142 C CA . ILE B 1 111 ? -10.367 -11.641 -10.992 1 98.81 111 ILE B CA 1
ATOM 3143 C C . ILE B 1 111 ? -9.945 -11.945 -9.555 1 98.81 111 ILE B C 1
ATOM 3145 O O . ILE B 1 111 ? -10.664 -12.633 -8.828 1 98.81 111 ILE B O 1
ATOM 3149 N N . MET B 1 112 ? -8.781 -11.57 -9.242 1 98.94 112 MET B N 1
ATOM 3150 C CA . MET B 1 112 ? -8.273 -11.555 -7.875 1 98.94 112 MET B CA 1
ATOM 3151 C C . MET B 1 112 ? -8.195 -10.133 -7.336 1 98.94 112 MET B C 1
ATOM 3153 O O . MET B 1 112 ? -7.504 -9.289 -7.902 1 98.94 112 MET B O 1
ATOM 3157 N N . VAL B 1 113 ? -8.898 -9.852 -6.305 1 98.69 113 VAL B N 1
ATOM 3158 C CA . VAL B 1 113 ? -8.898 -8.516 -5.723 1 98.69 113 VAL B CA 1
ATOM 3159 C C . VAL B 1 113 ? -7.781 -8.398 -4.688 1 98.69 113 VAL B C 1
ATOM 3161 O O . VAL B 1 113 ? -7.852 -9.016 -3.617 1 98.69 113 VAL B O 1
ATOM 3164 N N . HIS B 1 114 ? -6.773 -7.602 -5.02 1 98.12 114 HIS B N 1
ATOM 3165 C CA . HIS B 1 114 ? -5.676 -7.344 -4.098 1 98.12 114 HIS B CA 1
ATOM 3166 C C . HIS B 1 114 ? -6.176 -6.715 -2.803 1 98.12 114 HIS B C 1
ATOM 3168 O O . HIS B 1 114 ? -7.102 -5.898 -2.822 1 98.12 114 HIS B O 1
ATOM 3174 N N . GLN B 1 115 ? -5.512 -7.113 -1.717 1 93.88 115 GLN B N 1
ATOM 3175 C CA . GLN B 1 115 ? -5.723 -6.328 -0.505 1 93.88 115 GLN B CA 1
ATOM 3176 C C . GLN B 1 115 ? -5.348 -4.867 -0.727 1 93.88 115 GLN B C 1
ATOM 3178 O O . GLN B 1 115 ? -4.281 -4.57 -1.267 1 93.88 115 GLN B O 1
ATOM 3183 N N . PRO B 1 116 ? -6.207 -3.988 -0.33 1 91.69 116 PRO B N 1
ATOM 3184 C CA . PRO B 1 116 ? -5.922 -2.576 -0.593 1 91.69 116 PRO B CA 1
ATOM 3185 C C . PRO B 1 116 ? -4.652 -2.09 0.103 1 91.69 116 PRO B C 1
ATOM 3187 O O . PRO B 1 116 ? -4.395 -2.463 1.25 1 91.69 116 PRO B O 1
ATOM 3190 N N . PRO B 1 117 ? -3.846 -1.192 -0.562 1 84.44 117 PRO B N 1
ATOM 3191 C CA . PRO B 1 117 ? -2.557 -0.7 -0.071 1 84.44 117 PRO B CA 1
ATOM 3192 C C . PRO B 1 117 ? -2.707 0.437 0.938 1 84.44 117 PRO B C 1
ATOM 3194 O O . PRO B 1 117 ? -1.706 0.964 1.432 1 84.44 117 PRO B O 1
ATOM 3197 N N . ASP B 1 118 ? -3.842 0.763 1.279 1 90.62 118 ASP B N 1
ATOM 3198 C CA . ASP B 1 118 ? -4.152 1.923 2.109 1 90.62 118 ASP B CA 1
ATOM 3199 C C . ASP B 1 118 ? -3.676 1.713 3.545 1 90.62 118 ASP B C 1
ATOM 3201 O O . ASP B 1 118 ? -3.973 0.686 4.16 1 90.62 118 ASP B O 1
ATOM 3205 N N . PRO B 1 119 ? -2.908 2.729 4.066 1 90.88 119 PRO B N 1
ATOM 3206 C CA . PRO B 1 119 ? -2.43 2.58 5.441 1 90.88 119 PRO B CA 1
ATOM 3207 C C . PRO B 1 119 ? -3.564 2.557 6.461 1 90.88 119 PRO B C 1
ATOM 3209 O O . PRO B 1 119 ? -3.359 2.154 7.609 1 90.88 119 PRO B O 1
ATOM 3212 N N . PHE B 1 120 ? -4.73 3.027 6.059 1 92.81 120 PHE B N 1
ATOM 3213 C CA . PHE B 1 120 ? -5.852 3.084 6.988 1 92.81 120 PHE B CA 1
ATOM 3214 C C . PHE B 1 120 ? -6.93 2.08 6.598 1 92.81 120 PHE B C 1
ATOM 3216 O O . PHE B 1 120 ? -8.102 2.258 6.934 1 92.81 120 PHE B O 1
ATOM 3223 N N . ALA B 1 121 ? -6.445 1.07 5.883 1 92.88 121 ALA B N 1
ATOM 3224 C CA . ALA B 1 121 ? -7.383 0.003 5.539 1 92.88 121 ALA B CA 1
ATOM 3225 C C . ALA B 1 121 ? -7.809 -0.773 6.781 1 92.88 121 ALA B C 1
ATOM 3227 O O . ALA B 1 121 ? -6.965 -1.194 7.578 1 92.88 121 ALA B O 1
ATOM 3228 N N . SER B 1 122 ? -9.078 -0.909 6.938 1 92.75 122 SER B N 1
ATOM 3229 C CA . SER B 1 122 ? -9.633 -1.658 8.062 1 92.75 122 SER B CA 1
ATOM 3230 C C . SER B 1 122 ? -10.086 -3.047 7.629 1 92.75 122 SER B C 1
ATOM 3232 O O . SER B 1 122 ? -10.648 -3.211 6.547 1 92.75 122 SER B O 1
ATOM 3234 N N . PRO B 1 123 ? -9.883 -4.047 8.555 1 89.19 123 PRO B N 1
ATOM 3235 C CA . PRO B 1 123 ? -10.383 -5.383 8.227 1 89.19 123 PRO B CA 1
ATOM 3236 C C . PRO B 1 123 ? -11.891 -5.398 7.941 1 89.19 123 PRO B C 1
ATOM 3238 O O . PRO B 1 123 ? -12.336 -6.078 7.016 1 89.19 123 PRO B O 1
ATOM 3241 N N . ARG B 1 124 ? -12.57 -4.543 8.711 1 84.75 124 ARG B N 1
ATOM 3242 C CA . ARG B 1 124 ? -14.023 -4.594 8.578 1 84.75 124 ARG B CA 1
ATOM 3243 C C . ARG B 1 124 ? -14.469 -4.043 7.223 1 84.75 124 ARG B C 1
ATOM 3245 O O . ARG B 1 124 ? -15.539 -4.391 6.73 1 84.75 124 ARG B O 1
ATOM 3252 N N . MET B 1 125 ? -13.586 -3.232 6.609 1 89.12 125 MET B N 1
ATOM 3253 C CA . MET B 1 125 ? -1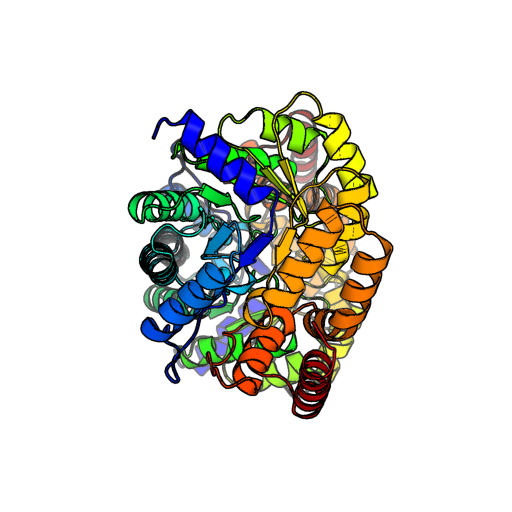4.023 -2.564 5.383 1 89.12 125 MET B CA 1
ATOM 3254 C C . MET B 1 125 ? -13.578 -3.346 4.152 1 89.12 125 MET B C 1
ATOM 3256 O O . MET B 1 125 ? -13.938 -2.998 3.027 1 89.12 125 MET B O 1
ATOM 3260 N N . LEU B 1 126 ? -12.859 -4.402 4.355 1 90.12 126 LEU B N 1
ATOM 3261 C CA . LEU B 1 126 ? -12.461 -5.254 3.242 1 90.12 126 LEU B CA 1
ATOM 3262 C C . LEU B 1 126 ? -13.68 -5.785 2.5 1 90.12 126 LEU B C 1
ATOM 3264 O O . LEU B 1 126 ? -13.703 -5.812 1.267 1 90.12 126 LEU B O 1
ATOM 3268 N N . THR B 1 127 ? -14.719 -6.184 3.238 1 91.5 127 THR B N 1
ATOM 3269 C CA . THR B 1 127 ? -15.922 -6.738 2.639 1 91.5 127 THR B CA 1
ATOM 3270 C C . THR B 1 127 ? -16.625 -5.699 1.765 1 91.5 127 THR B C 1
ATOM 3272 O O . THR B 1 127 ? -17.047 -6.004 0.649 1 91.5 127 THR B O 1
ATOM 3275 N N . SER B 1 128 ? -16.703 -4.453 2.316 1 92.81 128 SER B N 1
ATOM 3276 C CA . SER B 1 128 ? -17.328 -3.395 1.535 1 92.81 128 SER B CA 1
ATOM 3277 C C . SER B 1 128 ? -16.531 -3.1 0.267 1 92.81 128 SER B C 1
ATOM 3279 O O . SER B 1 128 ? -17.109 -2.854 -0.792 1 92.81 128 SER B O 1
ATOM 3281 N N . TYR B 1 129 ? -15.258 -3.094 0.38 1 96.44 129 TYR B N 1
ATOM 3282 C CA . TYR B 1 129 ? -14.367 -2.879 -0.757 1 96.44 129 TYR B CA 1
ATOM 3283 C C . TYR B 1 129 ? -14.586 -3.945 -1.824 1 96.44 129 TYR B C 1
ATOM 3285 O O . TYR B 1 129 ? -14.805 -3.627 -2.996 1 96.44 129 TYR B O 1
ATOM 3293 N N . ILE B 1 130 ? -14.672 -5.195 -1.458 1 97.62 130 ILE B N 1
ATOM 3294 C CA . ILE B 1 130 ? -14.797 -6.316 -2.383 1 97.62 130 ILE B CA 1
ATOM 3295 C C . ILE B 1 130 ? -16.219 -6.359 -2.949 1 97.62 130 ILE B C 1
ATOM 3297 O O . ILE B 1 130 ? -16.406 -6.621 -4.141 1 97.62 130 ILE B O 1
ATOM 3301 N N . ARG B 1 131 ? -17.188 -6.062 -2.086 1 96.62 131 ARG B N 1
ATOM 3302 C CA . ARG B 1 131 ? -18.578 -6.039 -2.555 1 96.62 131 ARG B CA 1
ATOM 3303 C C . ARG B 1 131 ? -18.766 -5.008 -3.664 1 96.62 131 ARG B C 1
ATOM 3305 O O . ARG B 1 131 ? -19.422 -5.281 -4.668 1 96.62 131 ARG B O 1
ATOM 3312 N N . GLY B 1 132 ? -18.203 -3.781 -3.449 1 96.44 132 GLY B N 1
ATOM 3313 C CA . GLY B 1 132 ? -18.281 -2.748 -4.469 1 96.44 132 GLY B CA 1
ATOM 3314 C C . GLY B 1 132 ? -17.703 -3.188 -5.809 1 96.44 132 GLY B C 1
ATOM 3315 O O . GLY B 1 132 ? -18.219 -2.799 -6.859 1 96.44 132 GLY B O 1
ATOM 3316 N N . ILE B 1 133 ? -16.656 -3.975 -5.801 1 98.12 133 ILE B N 1
ATOM 3317 C CA . ILE B 1 133 ? -16.031 -4.496 -7.012 1 98.12 133 ILE B CA 1
ATOM 3318 C C . ILE B 1 133 ? -16.875 -5.641 -7.574 1 98.12 133 ILE B C 1
ATOM 3320 O O . ILE B 1 133 ? -17.109 -5.711 -8.781 1 98.12 133 ILE B O 1
ATOM 3324 N N . ALA B 1 134 ? -17.406 -6.484 -6.691 1 98.06 134 ALA B N 1
ATOM 3325 C CA . ALA B 1 134 ? -18.188 -7.66 -7.074 1 98.06 134 ALA B CA 1
ATOM 3326 C C . ALA B 1 134 ? -19.453 -7.258 -7.82 1 98.06 134 ALA B C 1
ATOM 3328 O O . ALA B 1 134 ? -19.906 -7.965 -8.727 1 98.06 134 ALA B O 1
ATOM 3329 N N . ASP B 1 135 ? -20 -6.141 -7.477 1 97.81 135 ASP B N 1
ATOM 3330 C CA . ASP B 1 135 ? -21.234 -5.645 -8.086 1 97.81 135 ASP B CA 1
ATOM 3331 C C . ASP B 1 135 ? -21 -5.25 -9.539 1 97.81 135 ASP B C 1
ATOM 3333 O O . ASP B 1 135 ? -21.969 -5.07 -10.297 1 97.81 135 ASP B O 1
ATOM 3337 N N . GLU B 1 136 ? -19.75 -5.195 -10 1 98.12 136 GLU B N 1
ATOM 3338 C CA . GLU B 1 136 ? -19.422 -4.652 -11.312 1 98.12 136 GLU B CA 1
ATOM 3339 C C . GLU B 1 136 ? -19.125 -5.77 -12.312 1 98.12 136 GLU B C 1
ATOM 3341 O O . GLU B 1 136 ? -18.797 -5.5 -13.469 1 98.12 136 GLU B O 1
ATOM 3346 N N . THR B 1 137 ? -19.281 -7.074 -11.906 1 98.12 137 THR B N 1
ATOM 3347 C CA . THR B 1 137 ? -18.906 -8.172 -12.789 1 98.12 137 THR B CA 1
ATOM 3348 C C . THR B 1 137 ? -19.578 -9.469 -12.352 1 98.12 137 THR B C 1
ATOM 3350 O O . THR B 1 137 ? -20.016 -9.594 -11.203 1 98.12 137 THR B O 1
ATOM 3353 N N . ASP B 1 138 ? -19.656 -10.375 -13.234 1 96.69 138 ASP B N 1
ATOM 3354 C CA . ASP B 1 138 ? -20.141 -11.711 -12.922 1 96.69 138 ASP B CA 1
ATOM 3355 C C . ASP B 1 138 ? -18.984 -12.719 -12.852 1 96.69 138 ASP B C 1
ATOM 3357 O O . ASP B 1 138 ? -19.203 -13.891 -12.555 1 96.69 138 ASP B O 1
ATOM 3361 N N . LEU B 1 139 ? -17.812 -12.242 -13.125 1 98.12 139 LEU B N 1
ATOM 3362 C CA . LEU B 1 139 ? -16.672 -13.141 -13.062 1 98.12 139 LEU B CA 1
ATOM 3363 C C . LEU B 1 139 ? -16.469 -13.656 -11.641 1 98.12 139 LEU B C 1
ATOM 3365 O O . LEU B 1 139 ? -16.719 -12.945 -10.672 1 98.12 139 LEU B O 1
ATOM 3369 N N . PRO B 1 140 ? -15.992 -14.914 -11.555 1 98.62 140 PRO B N 1
ATOM 3370 C CA . PRO B 1 140 ? -15.562 -15.383 -10.234 1 98.62 140 PRO B CA 1
ATOM 3371 C C . PRO B 1 140 ? -14.492 -14.484 -9.609 1 98.62 140 PRO B C 1
ATOM 3373 O O . PRO B 1 140 ? -13.617 -13.984 -10.32 1 98.62 140 PRO B O 1
ATOM 3376 N N . ILE B 1 141 ? -14.594 -14.297 -8.266 1 98.62 141 ILE B N 1
ATOM 3377 C CA . ILE B 1 141 ? -13.688 -13.398 -7.562 1 98.62 141 ILE B CA 1
ATOM 3378 C C . ILE B 1 141 ? -12.914 -14.18 -6.504 1 98.62 141 ILE B C 1
ATOM 3380 O O . ILE B 1 141 ? -13.492 -14.953 -5.742 1 98.62 141 ILE B O 1
ATOM 3384 N N . ILE B 1 142 ? -11.602 -14.039 -6.57 1 98.81 142 ILE B N 1
ATOM 3385 C CA . ILE B 1 142 ? -10.711 -14.477 -5.5 1 98.81 142 ILE B CA 1
ATOM 3386 C C . ILE B 1 142 ? -10.352 -13.289 -4.613 1 98.81 142 ILE B C 1
ATOM 3388 O O . ILE B 1 142 ? -9.836 -12.273 -5.098 1 98.81 142 ILE B O 1
ATOM 3392 N N . ALA B 1 143 ? -10.648 -13.344 -3.342 1 98.25 143 ALA B N 1
ATOM 3393 C CA . ALA B 1 143 ? -10.273 -12.297 -2.4 1 98.25 143 ALA B CA 1
ATOM 3394 C C . ALA B 1 143 ? -8.883 -12.547 -1.818 1 98.25 143 ALA B C 1
ATOM 3396 O O . ALA B 1 143 ? -8.648 -13.586 -1.194 1 98.25 143 ALA B O 1
ATOM 3397 N N . TYR B 1 144 ? -7.992 -11.695 -2.076 1 97.94 144 TYR B N 1
ATOM 3398 C CA . TYR B 1 144 ? -6.645 -11.781 -1.529 1 97.94 144 TYR B CA 1
ATOM 3399 C C . TYR B 1 144 ? -6.598 -11.234 -0.107 1 97.94 144 TYR B C 1
ATOM 3401 O O . TYR B 1 144 ? -6.75 -10.031 0.107 1 97.94 144 TYR B O 1
ATOM 3409 N N . ALA B 1 145 ? -6.398 -12.125 0.878 1 96.75 145 ALA B N 1
ATOM 3410 C CA . ALA B 1 145 ? -6.406 -11.773 2.295 1 96.75 145 ALA B CA 1
ATOM 3411 C C . ALA B 1 145 ? -5.008 -11.875 2.895 1 96.75 145 ALA B C 1
ATOM 3413 O O . ALA B 1 145 ? -4.457 -12.969 3.023 1 96.75 145 ALA B O 1
ATOM 3414 N N . ARG B 1 146 ? -4.5 -10.734 3.322 1 94.94 146 ARG B N 1
ATOM 3415 C CA . ARG B 1 146 ? -3.139 -10.742 3.846 1 94.94 146 ARG B CA 1
ATOM 3416 C C . ARG B 1 146 ? -3.053 -9.969 5.16 1 94.94 146 ARG B C 1
ATOM 3418 O O . ARG B 1 146 ? -1.998 -9.938 5.801 1 94.94 146 ARG B O 1
ATOM 3425 N N . ASN B 1 147 ? -4.148 -9.32 5.621 1 94.44 147 ASN B N 1
ATOM 3426 C CA . ASN B 1 147 ? -4.188 -8.594 6.883 1 94.44 147 ASN B CA 1
ATOM 3427 C C . ASN B 1 147 ? -4.379 -9.531 8.07 1 94.44 147 ASN B C 1
ATOM 3429 O O . ASN B 1 147 ? -5.402 -10.203 8.172 1 94.44 147 ASN B O 1
ATOM 3433 N N . PRO B 1 148 ? -3.457 -9.555 9 1 93.69 148 PRO B N 1
ATOM 3434 C CA . PRO B 1 148 ? -3.568 -10.484 10.125 1 93.69 148 PRO B CA 1
ATOM 3435 C C . PRO B 1 148 ? -4.727 -10.141 11.062 1 93.69 148 PRO B C 1
ATOM 3437 O O . PRO B 1 148 ? -5.078 -10.938 11.938 1 93.69 148 PRO B O 1
ATOM 3440 N N . GLY B 1 149 ? -5.371 -8.969 10.844 1 93.62 149 GLY B N 1
ATOM 3441 C CA . GLY B 1 149 ? -6.488 -8.555 11.68 1 93.62 149 GLY B CA 1
ATOM 3442 C C . GLY B 1 149 ? -7.816 -9.125 11.219 1 93.62 149 GLY B C 1
ATOM 3443 O O . GLY B 1 149 ? -8.828 -8.984 11.906 1 93.62 149 GLY B O 1
ATOM 3444 N N . LEU B 1 150 ? -7.801 -9.758 10.109 1 95.06 150 LEU B N 1
ATOM 3445 C CA . LEU B 1 150 ? -9.031 -10.359 9.602 1 95.06 150 LEU B CA 1
ATOM 3446 C C . LEU B 1 150 ? -9.477 -11.508 10.5 1 95.06 150 LEU B C 1
ATOM 3448 O O . LEU B 1 150 ? -8.648 -12.289 10.984 1 95.06 150 LEU B O 1
ATOM 3452 N N . THR B 1 151 ? -10.797 -11.609 10.734 1 93.88 151 THR B N 1
ATOM 3453 C CA . THR B 1 151 ? -11.398 -12.602 11.617 1 93.88 151 THR B CA 1
ATOM 3454 C C . THR B 1 151 ? -12.352 -13.516 10.844 1 93.88 151 THR B C 1
ATOM 3456 O O . THR B 1 151 ? -12.695 -13.227 9.695 1 93.88 151 THR B O 1
ATOM 3459 N N . PRO B 1 152 ? -12.789 -14.617 11.477 1 95.5 152 PRO B N 1
ATOM 3460 C CA . PRO B 1 152 ? -13.758 -15.516 10.828 1 95.5 152 PRO B CA 1
ATOM 3461 C C . PRO B 1 152 ? -15.016 -14.789 10.375 1 95.5 152 PRO B C 1
ATOM 3463 O O . PRO B 1 152 ? -15.57 -15.102 9.312 1 95.5 152 PRO B O 1
ATOM 3466 N N . ASP B 1 153 ? -15.406 -13.781 11.094 1 94.56 153 ASP B N 1
ATOM 3467 C CA . ASP B 1 153 ? -16.609 -13.039 10.75 1 94.56 153 ASP B CA 1
ATOM 3468 C C . ASP B 1 153 ? -16.453 -12.297 9.43 1 94.56 153 ASP B C 1
ATOM 3470 O O . ASP B 1 153 ? -17.406 -12.188 8.648 1 94.56 153 ASP B O 1
ATOM 3474 N N . ASP B 1 154 ? -15.273 -11.742 9.188 1 94.81 154 ASP B N 1
ATOM 3475 C CA . ASP B 1 154 ? -14.992 -11.07 7.922 1 94.81 154 ASP B CA 1
ATOM 3476 C C . ASP B 1 154 ? -15.164 -12.023 6.742 1 94.81 154 ASP B C 1
ATOM 3478 O O . ASP B 1 154 ? -15.75 -11.664 5.723 1 94.81 154 ASP B O 1
ATOM 3482 N N . PHE B 1 155 ? -14.719 -13.219 6.875 1 96.62 155 PHE B N 1
ATOM 3483 C CA . PHE B 1 155 ? -14.773 -14.195 5.793 1 96.62 155 PHE B CA 1
ATOM 3484 C C . PHE B 1 155 ? -16.172 -14.758 5.633 1 96.62 155 PHE B C 1
ATOM 3486 O O . PHE B 1 155 ? -16.609 -15.086 4.523 1 96.62 155 PHE B O 1
ATOM 3493 N N . ALA B 1 156 ? -16.922 -14.883 6.77 1 95.31 156 ALA B N 1
ATOM 3494 C CA . ALA B 1 156 ? -18.328 -15.25 6.664 1 95.31 156 ALA B CA 1
ATOM 3495 C C . ALA B 1 156 ? -19.109 -14.242 5.82 1 95.31 156 ALA B C 1
ATOM 3497 O O . ALA B 1 156 ? -19.953 -14.625 5.012 1 95.31 156 ALA B O 1
ATOM 3498 N N . THR B 1 157 ? -18.797 -12.984 6.012 1 94.75 157 THR B N 1
ATOM 3499 C CA . THR B 1 157 ? -19.422 -11.938 5.223 1 94.75 157 THR B CA 1
ATOM 3500 C C . THR B 1 157 ? -19.016 -12.039 3.756 1 94.75 157 THR B C 1
ATOM 3502 O O . THR B 1 157 ? -19.844 -11.859 2.861 1 94.75 157 THR B O 1
ATOM 3505 N N . LEU B 1 158 ? -17.766 -12.281 3.494 1 95.88 158 LEU B N 1
ATOM 3506 C CA . LEU B 1 158 ? -17.281 -12.43 2.125 1 95.88 158 LEU B CA 1
ATOM 3507 C C . LEU B 1 158 ? -17.969 -13.609 1.438 1 95.88 158 LEU B C 1
ATOM 3509 O O . LEU B 1 158 ? -18.25 -13.555 0.239 1 95.88 158 LEU B O 1
ATOM 3513 N N . ALA B 1 159 ? -18.266 -14.656 2.184 1 95.69 159 ALA B N 1
ATOM 3514 C CA . ALA B 1 159 ? -18.891 -15.867 1.656 1 95.69 159 ALA B CA 1
ATOM 3515 C C . ALA B 1 159 ? -20.297 -15.578 1.142 1 95.69 159 ALA B C 1
ATOM 3517 O O . ALA B 1 159 ? -20.844 -16.328 0.329 1 95.69 159 ALA B O 1
ATOM 3518 N N . ASP B 1 160 ? -20.859 -14.484 1.62 1 94.25 160 ASP B N 1
ATOM 3519 C CA . ASP B 1 160 ? -22.234 -14.125 1.242 1 94.25 160 ASP B CA 1
ATOM 3520 C C . ASP B 1 160 ? -22.25 -13.398 -0.101 1 94.25 160 ASP B C 1
ATOM 3522 O O . ASP B 1 160 ? -23.328 -13.188 -0.679 1 94.25 160 ASP B O 1
ATOM 3526 N N . ILE B 1 161 ? -21.109 -13 -0.598 1 95.62 161 ILE B N 1
ATOM 3527 C CA . ILE B 1 161 ? -21.031 -12.383 -1.914 1 95.62 161 ILE B CA 1
ATOM 3528 C C . ILE B 1 161 ? -21 -13.461 -2.994 1 95.62 161 ILE B C 1
ATOM 3530 O O . ILE B 1 161 ? -20.031 -14.227 -3.082 1 95.62 161 ILE B O 1
ATOM 3534 N N . ASP B 1 162 ? -21.891 -13.555 -3.867 1 93.5 162 ASP B N 1
ATOM 3535 C CA . ASP B 1 162 ? -22.188 -14.68 -4.75 1 93.5 162 ASP B CA 1
ATOM 3536 C C . ASP B 1 162 ? -20.984 -15.016 -5.625 1 93.5 162 ASP B C 1
ATOM 3538 O O . ASP B 1 162 ? -20.656 -16.188 -5.832 1 93.5 162 ASP B O 1
ATOM 3542 N N . ASN B 1 163 ? -20.312 -14 -6.066 1 96.31 163 ASN B N 1
ATOM 3543 C CA . ASN B 1 163 ? -19.266 -14.312 -7.047 1 96.31 163 ASN B CA 1
ATOM 3544 C C . ASN B 1 163 ? -17.891 -14.367 -6.402 1 96.31 163 ASN B C 1
ATOM 3546 O O . ASN B 1 163 ? -16.891 -14.562 -7.09 1 96.31 163 ASN B O 1
ATOM 3550 N N . VAL B 1 164 ? -17.812 -14.234 -5.094 1 97.56 164 VAL B N 1
ATOM 3551 C CA . VAL B 1 164 ? -16.578 -14.562 -4.395 1 97.56 164 VAL B CA 1
ATOM 3552 C C . VAL B 1 164 ? -16.469 -16.078 -4.219 1 97.56 164 VAL B C 1
ATOM 3554 O O . VAL B 1 164 ? -17.266 -16.688 -3.492 1 97.56 164 VAL B O 1
ATOM 3557 N N . VAL B 1 165 ? -15.453 -16.672 -4.863 1 98 165 VAL B N 1
ATOM 3558 C CA . VAL B 1 165 ? -15.438 -18.141 -4.93 1 98 165 VAL B CA 1
ATOM 3559 C C . VAL B 1 165 ? -14.258 -18.672 -4.133 1 98 165 VAL B C 1
ATOM 3561 O O . VAL B 1 165 ? -14.195 -19.875 -3.834 1 98 165 VAL B O 1
ATOM 3564 N N . ALA B 1 166 ? -13.305 -17.828 -3.818 1 98.62 166 ALA B N 1
ATOM 3565 C CA . ALA B 1 166 ? -12.102 -18.312 -3.131 1 98.62 166 ALA B CA 1
ATOM 3566 C C . ALA B 1 166 ? -11.445 -17.188 -2.332 1 98.62 166 ALA B C 1
ATOM 3568 O O . ALA B 1 166 ? -11.688 -16 -2.592 1 98.62 166 ALA B O 1
ATOM 3569 N N . ILE B 1 167 ? -10.672 -17.625 -1.354 1 98.44 167 ILE B N 1
ATOM 3570 C CA . ILE B 1 167 ? -9.789 -16.75 -0.579 1 98.44 167 ILE B CA 1
ATOM 3571 C C . ILE B 1 167 ? -8.336 -17.125 -0.839 1 98.44 167 ILE B C 1
ATOM 3573 O O . ILE B 1 167 ? -7.934 -18.281 -0.625 1 98.44 167 ILE B O 1
ATOM 3577 N N . LYS B 1 168 ? -7.582 -16.266 -1.444 1 98.62 168 LYS B N 1
ATOM 3578 C CA . LYS B 1 168 ? -6.129 -16.375 -1.346 1 98.62 168 LYS B CA 1
ATOM 3579 C C . LYS B 1 168 ? -5.633 -15.914 0.024 1 98.62 168 LYS B C 1
ATOM 3581 O O . LYS B 1 168 ? -5.527 -14.711 0.281 1 98.62 168 LYS B O 1
ATOM 3586 N N . TYR B 1 169 ? -5.406 -16.859 0.876 1 98.44 169 TYR B N 1
ATOM 3587 C CA . TYR B 1 169 ? -5.039 -16.578 2.258 1 98.44 169 TYR B CA 1
ATOM 3588 C C . TYR B 1 169 ? -3.527 -16.453 2.406 1 98.44 169 TYR B C 1
ATOM 3590 O O . TYR B 1 169 ? -2.799 -17.422 2.201 1 98.44 169 TYR B O 1
ATOM 3598 N N . ALA B 1 170 ? -3.07 -15.281 2.76 1 97.62 170 ALA B N 1
ATOM 3599 C CA . ALA B 1 170 ? -1.634 -15.016 2.766 1 97.62 170 ALA B CA 1
ATOM 3600 C C . ALA B 1 170 ? -1.18 -14.484 4.125 1 97.62 170 ALA B C 1
ATOM 3602 O O . ALA B 1 170 ? -0.329 -13.602 4.199 1 97.62 170 ALA B O 1
ATOM 3603 N N . VAL B 1 171 ? -1.827 -14.898 5.199 1 96.62 171 VAL B N 1
ATOM 3604 C CA . VAL B 1 171 ? -1.373 -14.688 6.57 1 96.62 171 VAL B CA 1
ATOM 3605 C C . VAL B 1 171 ? -0.643 -15.93 7.07 1 96.62 171 VAL B C 1
ATOM 3607 O O . VAL B 1 171 ? -1.175 -17.047 7 1 96.62 171 VAL B O 1
ATOM 3610 N N . PRO B 1 172 ? 0.567 -15.812 7.512 1 96.5 172 PRO B N 1
ATOM 3611 C CA . PRO B 1 172 ? 1.32 -16.984 7.973 1 96.5 172 PRO B CA 1
ATOM 3612 C C . PRO B 1 172 ? 0.833 -17.5 9.32 1 96.5 172 PRO B C 1
ATOM 3614 O O . PRO B 1 172 ? 1.597 -17.531 10.289 1 96.5 172 PRO B O 1
ATOM 3617 N N . ASP B 1 173 ? -0.382 -17.906 9.375 1 96.75 173 ASP B N 1
ATOM 3618 C CA . ASP B 1 173 ? -1.055 -18.406 10.57 1 96.75 173 ASP B CA 1
ATOM 3619 C C . ASP B 1 173 ? -2.057 -19.516 10.211 1 96.75 173 ASP B C 1
ATOM 3621 O O . ASP B 1 173 ? -3.258 -19.25 10.117 1 96.75 173 ASP B O 1
ATOM 3625 N N . PRO B 1 174 ? -1.523 -20.75 10.102 1 96.06 174 PRO B N 1
ATOM 3626 C CA . PRO B 1 174 ? -2.4 -21.844 9.703 1 96.06 174 PRO B CA 1
ATOM 3627 C C . PRO B 1 174 ? -3.539 -22.078 10.688 1 96.06 174 PRO B C 1
ATOM 3629 O O . PRO B 1 174 ? -4.617 -22.531 10.297 1 96.06 174 PRO B O 1
ATOM 3632 N N . LEU B 1 175 ? -3.314 -21.812 12.023 1 95.62 175 LEU B N 1
ATOM 3633 C CA . LEU B 1 175 ? -4.367 -22 13.016 1 95.62 175 LEU B CA 1
ATOM 3634 C C . LEU B 1 175 ? -5.516 -21.031 12.781 1 95.62 175 LEU B C 1
ATOM 3636 O O . LEU B 1 175 ? -6.688 -21.406 12.875 1 95.62 175 LEU B O 1
ATOM 3640 N N . ARG B 1 176 ? -5.121 -19.781 12.484 1 96.62 176 ARG B N 1
ATOM 3641 C CA . ARG B 1 176 ? -6.148 -18.797 12.156 1 96.62 176 ARG B CA 1
ATOM 3642 C C . ARG B 1 176 ? -6.895 -19.188 10.883 1 96.62 176 ARG B C 1
ATOM 3644 O O . ARG B 1 176 ? -8.117 -19.031 10.805 1 96.62 176 ARG B O 1
ATOM 3651 N N . MET B 1 177 ? -6.219 -19.641 9.875 1 97.31 177 MET B N 1
ATOM 3652 C CA . MET B 1 177 ? -6.883 -20.109 8.656 1 97.31 177 MET B CA 1
ATOM 3653 C C . MET B 1 177 ? -7.898 -21.203 8.977 1 97.31 177 MET B C 1
ATOM 3655 O O . MET B 1 177 ? -9.016 -21.172 8.469 1 97.31 177 MET B O 1
ATOM 3659 N N . ALA B 1 178 ? -7.48 -22.125 9.859 1 96.69 178 ALA B N 1
ATOM 3660 C CA . ALA B 1 178 ? -8.359 -23.234 10.242 1 96.69 178 ALA B CA 1
ATOM 3661 C C . ALA B 1 178 ? -9.633 -22.719 10.898 1 96.69 178 ALA B C 1
ATOM 3663 O O . ALA B 1 178 ? -10.727 -23.219 10.633 1 96.69 178 ALA B O 1
ATOM 3664 N N . GLU B 1 179 ? -9.477 -21.75 11.789 1 96.81 179 GLU B N 1
ATOM 3665 C CA . GLU B 1 179 ? -10.633 -21.125 12.422 1 96.81 179 GLU B CA 1
ATOM 3666 C C . GLU B 1 179 ? -11.562 -20.516 11.383 1 96.81 179 GLU B C 1
ATOM 3668 O O . GLU B 1 179 ? -12.789 -20.641 11.484 1 96.81 179 GLU B O 1
ATOM 3673 N N . CYS B 1 180 ? -10.961 -19.844 10.414 1 96.81 180 CYS B N 1
ATOM 3674 C CA . CYS B 1 180 ? -11.742 -19.203 9.359 1 96.81 180 CYS B CA 1
ATOM 3675 C C . CYS B 1 180 ? -12.461 -20.219 8.492 1 96.81 180 CYS B C 1
ATOM 3677 O O . CYS B 1 180 ? -13.617 -20.031 8.133 1 96.81 180 CYS B O 1
ATOM 3679 N N . ILE B 1 181 ? -11.828 -21.297 8.141 1 96.75 181 ILE B N 1
ATOM 3680 C CA . ILE B 1 181 ? -12.422 -22.375 7.359 1 96.75 181 ILE B CA 1
ATOM 3681 C C . ILE B 1 181 ? -13.617 -22.969 8.109 1 96.75 181 ILE B C 1
ATOM 3683 O O . ILE B 1 181 ? -14.688 -23.156 7.531 1 96.75 181 ILE B O 1
ATOM 3687 N N . ARG B 1 182 ? -13.43 -23.203 9.422 1 95.25 182 ARG B N 1
ATOM 3688 C CA . ARG B 1 182 ? -14.516 -23.734 10.234 1 95.25 182 ARG B CA 1
ATOM 3689 C C . ARG B 1 182 ? -15.719 -22.797 10.234 1 95.25 182 ARG B C 1
ATOM 3691 O O . ARG B 1 182 ? -16.859 -23.25 10.141 1 95.25 182 ARG B O 1
ATOM 3698 N N . ALA B 1 183 ? -15.469 -21.516 10.281 1 95.06 183 ALA B N 1
ATOM 3699 C CA . ALA B 1 183 ? -16.531 -20.516 10.383 1 95.06 183 ALA B CA 1
ATOM 3700 C C . ALA B 1 183 ? -17.281 -20.391 9.062 1 95.06 183 ALA B C 1
ATOM 3702 O O . ALA B 1 183 ? -18.391 -19.859 9.023 1 95.06 183 ALA B O 1
ATOM 3703 N N . THR B 1 184 ? -16.672 -20.859 7.965 1 95.5 184 THR B N 1
ATOM 3704 C CA . THR B 1 184 ? -17.281 -20.703 6.648 1 95.5 184 THR B CA 1
ATOM 3705 C C . THR B 1 184 ? -17.641 -22.062 6.055 1 95.5 184 THR B C 1
ATOM 3707 O O . THR B 1 184 ? -17.828 -22.188 4.844 1 95.5 184 THR B O 1
ATOM 3710 N N . GLN B 1 185 ? -17.641 -23.156 6.746 1 91.88 185 GLN B N 1
ATOM 3711 C CA . GLN B 1 185 ? -17.875 -24.531 6.297 1 91.88 185 GLN B CA 1
ATOM 3712 C C . GLN B 1 185 ? -19.203 -24.625 5.539 1 91.88 185 GLN B C 1
ATOM 3714 O O . GLN B 1 185 ? -19.344 -25.453 4.633 1 91.88 185 GLN B O 1
ATOM 3719 N N . GLY B 1 186 ? -20.141 -23.844 5.664 1 89.94 186 GLY B N 1
ATOM 3720 C CA . GLY B 1 186 ? -21.422 -23.875 4.965 1 89.94 186 GLY B CA 1
ATOM 3721 C C . GLY B 1 186 ? -21.391 -23.141 3.643 1 89.94 186 GLY B C 1
ATOM 3722 O O . GLY B 1 186 ? -22.328 -23.234 2.846 1 89.94 186 GLY B O 1
ATOM 3723 N N . SER B 1 187 ? -20.234 -22.609 3.355 1 91.69 187 SER B N 1
ATOM 3724 C CA . SER B 1 187 ? -20.109 -21.875 2.105 1 91.69 187 SER B CA 1
ATOM 3725 C C . SER B 1 187 ? -19.297 -22.656 1.072 1 91.69 187 SER B C 1
ATOM 3727 O O . SER B 1 187 ? -18.812 -23.75 1.357 1 91.69 187 SER B O 1
ATOM 3729 N N . SER B 1 188 ? -19.25 -22.203 -0.13 1 90.56 188 SER B N 1
ATOM 3730 C CA . SER B 1 188 ? -18.5 -22.844 -1.213 1 90.56 188 SER B CA 1
ATOM 3731 C C . SER B 1 188 ? -17.125 -22.188 -1.381 1 90.56 188 SER B C 1
ATOM 3733 O O . SER B 1 188 ? -16.453 -22.422 -2.387 1 90.56 188 SER B O 1
ATOM 3735 N N . LEU B 1 189 ? -16.703 -21.422 -0.411 1 95.94 189 LEU B N 1
ATOM 3736 C CA . LEU B 1 189 ? -15.438 -20.703 -0.522 1 95.94 189 LEU B CA 1
ATOM 3737 C C . LEU B 1 189 ? -14.266 -21.672 -0.556 1 95.94 189 LEU B C 1
ATOM 3739 O O . LEU B 1 189 ? -14.148 -22.547 0.314 1 95.94 189 LEU B O 1
ATOM 3743 N N . LEU B 1 190 ? -13.477 -21.594 -1.569 1 97.75 190 LEU B N 1
ATOM 3744 C CA . LEU B 1 190 ? -12.203 -22.312 -1.629 1 97.75 190 LEU B CA 1
ATOM 3745 C C . LEU B 1 190 ? -11.102 -21.531 -0.927 1 97.75 190 LEU B C 1
ATOM 3747 O O . LEU B 1 190 ? -11.016 -20.297 -1.079 1 97.75 190 LEU B O 1
ATOM 3751 N N . TRP B 1 191 ? -10.305 -22.188 -0.113 1 98.25 191 TRP B N 1
ATOM 3752 C CA . TRP B 1 191 ? -9.18 -21.578 0.582 1 98.25 191 TRP B CA 1
ATOM 3753 C C . TRP B 1 191 ? -7.859 -21.953 -0.077 1 98.25 191 TRP B C 1
ATOM 3755 O O . TRP B 1 191 ? -7.5 -23.125 -0.127 1 98.25 191 TRP B O 1
ATOM 3765 N N . ILE B 1 192 ? -7.191 -20.969 -0.606 1 98.69 192 ILE B N 1
ATOM 3766 C CA . ILE B 1 192 ? -5.957 -21.141 -1.361 1 98.69 192 ILE B CA 1
ATOM 3767 C C . ILE B 1 192 ? -4.773 -20.625 -0.548 1 98.69 192 ILE B C 1
ATOM 3769 O O . ILE B 1 192 ? -4.848 -19.547 0.048 1 98.69 192 ILE B O 1
ATOM 3773 N N . CYS B 1 193 ? -3.648 -21.406 -0.501 1 98.69 193 CYS B N 1
ATOM 3774 C CA . CYS B 1 193 ? -2.418 -20.922 0.107 1 98.69 193 CYS B CA 1
ATOM 3775 C C . CYS B 1 193 ? -1.817 -19.781 -0.716 1 98.69 193 CYS B C 1
ATOM 3777 O O . CYS B 1 193 ? -1.375 -20 -1.846 1 98.69 193 CYS B O 1
ATOM 3779 N N . GLY B 1 194 ? -1.813 -18.641 -0.121 1 98.31 194 GLY B N 1
ATOM 3780 C CA . GLY B 1 194 ? -1.312 -17.469 -0.826 1 98.31 194 GLY B CA 1
ATOM 3781 C C . GLY B 1 194 ? 0.135 -17.156 -0.499 1 98.31 194 GLY B C 1
ATOM 3782 O O . GLY B 1 194 ? 0.626 -16.062 -0.823 1 98.31 194 GLY B O 1
ATOM 3783 N N . LEU B 1 195 ? 0.885 -18.078 0.154 1 97.31 195 LEU B N 1
ATOM 3784 C CA . LEU B 1 195 ? 2.232 -17.797 0.643 1 97.31 195 LEU B CA 1
ATOM 3785 C C . LEU B 1 195 ? 3.26 -18.656 -0.081 1 97.31 195 LEU B C 1
ATOM 3787 O O . LEU B 1 195 ? 4.352 -18.906 0.438 1 97.31 195 LEU B O 1
ATOM 3791 N N . ALA B 1 196 ? 2.867 -19.25 -1.252 1 96.88 196 ALA B N 1
ATOM 3792 C CA . ALA B 1 196 ? 3.752 -20.016 -2.117 1 96.88 196 ALA B CA 1
ATOM 3793 C C . ALA B 1 196 ? 3.971 -21.422 -1.563 1 96.88 196 ALA B C 1
ATOM 3795 O O . ALA B 1 196 ? 3.227 -21.875 -0.69 1 96.88 196 ALA B O 1
ATOM 3796 N N . GLU B 1 197 ? 4.898 -22.141 -2.119 1 97.5 197 GLU B N 1
ATOM 3797 C CA . GLU B 1 197 ? 5.102 -23.578 -1.881 1 97.5 197 GLU B CA 1
ATOM 3798 C C . GLU B 1 197 ? 5.43 -23.844 -0.416 1 97.5 197 GLU B C 1
ATOM 3800 O O . GLU B 1 197 ? 4.898 -24.781 0.178 1 97.5 197 GLU B O 1
ATOM 3805 N N . SER B 1 198 ? 6.176 -23.016 0.214 1 95.44 198 SER B N 1
ATOM 3806 C CA . SER B 1 198 ? 6.73 -23.281 1.536 1 95.44 198 SER B CA 1
ATOM 3807 C C . SER B 1 198 ? 5.633 -23.375 2.59 1 95.44 198 SER B C 1
ATOM 3809 O O . SER B 1 198 ? 5.777 -24.109 3.576 1 95.44 198 SER B O 1
ATOM 3811 N N . TRP B 1 199 ? 4.508 -22.719 2.365 1 97 199 TRP B N 1
ATOM 3812 C CA . TRP B 1 199 ? 3.445 -22.688 3.365 1 97 199 TRP B CA 1
ATOM 3813 C C . TRP B 1 199 ? 2.307 -23.625 2.984 1 97 199 TRP B C 1
ATOM 3815 O O . TRP B 1 199 ? 1.366 -23.812 3.76 1 97 199 TRP B O 1
ATOM 3825 N N . ALA B 1 200 ? 2.432 -24.281 1.834 1 97.75 200 ALA B N 1
ATOM 3826 C CA . ALA B 1 200 ? 1.323 -25.094 1.358 1 97.75 200 ALA B CA 1
ATOM 3827 C C . ALA B 1 200 ? 1.113 -26.312 2.26 1 97.75 200 ALA B C 1
ATOM 3829 O O . ALA B 1 200 ? -0.024 -26.703 2.521 1 97.75 200 ALA B O 1
ATOM 3830 N N . LEU B 1 201 ? 2.191 -26.891 2.873 1 96.19 201 LEU B N 1
ATOM 3831 C CA . LEU B 1 201 ? 2.084 -28.094 3.68 1 96.19 201 LEU B CA 1
ATOM 3832 C C . LEU B 1 201 ? 1.172 -27.875 4.879 1 96.19 201 LEU B C 1
ATOM 3834 O O . LEU B 1 201 ? 0.152 -28.547 5.027 1 96.19 201 LEU B O 1
ATOM 3838 N N . PRO B 1 202 ? 1.452 -26.859 5.695 1 95.81 202 PRO B N 1
ATOM 3839 C CA . PRO B 1 202 ? 0.578 -26.672 6.855 1 95.81 202 PRO B CA 1
ATOM 3840 C C . PRO B 1 202 ? -0.817 -26.188 6.465 1 95.81 202 PRO B C 1
ATOM 3842 O O . PRO B 1 202 ? -1.795 -26.5 7.148 1 95.81 202 PRO B O 1
ATOM 3845 N N . PHE B 1 203 ? -0.982 -25.453 5.387 1 97.81 203 PHE B N 1
ATOM 3846 C CA . PHE B 1 203 ? -2.291 -24.969 4.965 1 97.81 203 PHE B CA 1
ATOM 3847 C C . PHE B 1 203 ? -3.145 -26.109 4.422 1 97.81 203 PHE B C 1
ATOM 3849 O O . PHE B 1 203 ? -4.34 -26.188 4.719 1 97.81 203 PHE B O 1
ATOM 3856 N N . TYR B 1 204 ? -2.492 -27.062 3.67 1 96.75 204 TYR B N 1
ATOM 3857 C CA . TYR B 1 204 ? -3.201 -28.234 3.164 1 96.75 204 TYR B CA 1
ATOM 3858 C C . TYR B 1 204 ? -3.672 -29.125 4.309 1 96.75 204 TYR B C 1
ATOM 3860 O O . TYR B 1 204 ? -4.746 -29.719 4.234 1 96.75 204 TYR B O 1
ATOM 3868 N N . ALA B 1 205 ? -2.855 -29.172 5.336 1 94.69 205 ALA B N 1
ATOM 3869 C CA . ALA B 1 205 ? -3.209 -29.984 6.496 1 94.69 205 ALA B CA 1
ATOM 3870 C C . ALA B 1 205 ? -4.527 -29.531 7.109 1 94.69 205 ALA B C 1
ATOM 3872 O O . ALA B 1 205 ? -5.285 -30.344 7.652 1 94.69 205 ALA B O 1
ATOM 3873 N N . TYR B 1 206 ? -4.824 -28.219 6.953 1 94.88 206 TYR B N 1
ATOM 3874 C CA . TYR B 1 206 ? -6.027 -27.688 7.578 1 94.88 206 TYR B CA 1
ATOM 3875 C C . TYR B 1 206 ? -7.141 -27.5 6.551 1 94.88 206 TYR B C 1
ATOM 3877 O O . TYR B 1 206 ? -8.195 -26.953 6.863 1 94.88 206 TYR B O 1
ATOM 3885 N N . GLY B 1 207 ? -6.863 -27.906 5.312 1 94 207 GLY B N 1
ATOM 3886 C CA . GLY B 1 207 ? -7.992 -28 4.402 1 94 207 GLY B CA 1
ATOM 3887 C C . GLY B 1 207 ? -7.879 -27.062 3.207 1 94 207 GLY B C 1
ATOM 3888 O O . GLY B 1 207 ? -8.703 -27.125 2.291 1 94 207 GLY B O 1
ATOM 3889 N N . ALA B 1 208 ? -6.879 -26.234 3.15 1 96.69 208 ALA B N 1
ATOM 3890 C CA . ALA B 1 208 ? -6.66 -25.453 1.944 1 96.69 208 ALA B CA 1
ATOM 3891 C C . ALA B 1 208 ? -6.348 -26.344 0.747 1 96.69 208 ALA B C 1
ATOM 3893 O O . ALA B 1 208 ? -5.879 -27.469 0.912 1 96.69 208 ALA B O 1
ATOM 3894 N N . ARG B 1 209 ? -6.73 -25.875 -0.41 1 96.88 209 ARG B N 1
ATOM 3895 C CA . ARG B 1 209 ? -6.367 -26.516 -1.672 1 96.88 209 ARG B CA 1
ATOM 3896 C C . ARG B 1 209 ? -5.84 -25.484 -2.672 1 96.88 209 ARG B C 1
ATOM 3898 O O . ARG B 1 209 ? -6.371 -24.375 -2.773 1 96.88 209 ARG B O 1
ATOM 3905 N N . GLY B 1 210 ? -4.809 -25.891 -3.371 1 98.38 210 GLY B N 1
ATOM 3906 C CA . GLY B 1 210 ? -4.125 -25 -4.289 1 98.38 210 GLY B CA 1
ATOM 3907 C C . GLY B 1 210 ? -3.186 -24.031 -3.59 1 98.38 210 GLY B C 1
ATOM 3908 O O . GLY B 1 210 ? -3.232 -23.891 -2.365 1 98.38 210 GLY B O 1
ATOM 3909 N N . PHE B 1 211 ? -2.295 -23.484 -4.293 1 98.81 211 PHE B N 1
ATOM 3910 C CA . PHE B 1 211 ? -1.368 -22.469 -3.793 1 98.81 211 PHE B CA 1
ATOM 3911 C C . PHE B 1 211 ? -0.841 -21.609 -4.934 1 98.81 211 PHE B C 1
ATOM 3913 O O . PHE B 1 211 ? -0.937 -21.984 -6.102 1 98.81 211 PHE B O 1
ATOM 3920 N N . THR B 1 212 ? -0.43 -20.422 -4.625 1 98.69 212 THR B N 1
ATOM 3921 C CA . THR B 1 212 ? 0.173 -19.516 -5.605 1 98.69 212 THR B CA 1
ATOM 3922 C C . THR B 1 212 ? 1.675 -19.781 -5.715 1 98.69 212 THR B C 1
ATOM 3924 O O . THR B 1 212 ? 2.312 -20.188 -4.746 1 98.69 212 THR B O 1
ATOM 3927 N N . SER B 1 213 ? 2.232 -19.5 -6.891 1 98.75 213 SER B N 1
ATOM 3928 C CA . SER B 1 213 ? 3.645 -19.797 -7.098 1 98.75 213 SER B CA 1
ATOM 3929 C C . SER B 1 213 ? 4.309 -18.75 -7.984 1 98.75 213 SER B C 1
ATOM 3931 O O . SER B 1 213 ? 3.805 -18.438 -9.062 1 98.75 213 SER B O 1
ATOM 3933 N N . GLY B 1 214 ? 5.371 -18.156 -7.496 1 98.5 214 GLY B N 1
ATOM 3934 C CA . GLY B 1 214 ? 6.309 -17.438 -8.336 1 98.5 214 GLY B CA 1
ATOM 3935 C C . GLY B 1 214 ? 7.395 -18.328 -8.914 1 98.5 214 GLY B C 1
ATOM 3936 O O . GLY B 1 214 ? 7.988 -18 -9.945 1 98.5 214 GLY B O 1
ATOM 3937 N N . LEU B 1 215 ? 7.637 -19.453 -8.312 1 98.5 215 LEU B N 1
ATOM 3938 C CA . LEU B 1 215 ? 8.672 -20.406 -8.711 1 98.5 215 LEU B CA 1
ATOM 3939 C C . LEU B 1 215 ? 8.398 -20.953 -10.102 1 98.5 215 LEU B C 1
ATOM 3941 O O . LEU B 1 215 ? 9.32 -21.344 -10.812 1 98.5 215 LEU B O 1
ATOM 3945 N N . VAL B 1 216 ? 7.164 -20.922 -10.547 1 98.5 216 VAL B N 1
ATOM 3946 C CA . VAL B 1 216 ? 6.77 -21.484 -11.836 1 98.5 216 VAL B CA 1
ATOM 3947 C C . VAL B 1 216 ? 7.508 -20.781 -12.961 1 98.5 216 VAL B C 1
ATOM 3949 O O . VAL B 1 216 ? 7.664 -21.328 -14.055 1 98.5 216 VAL B O 1
ATOM 3952 N N . ASN B 1 217 ? 7.906 -19.484 -12.742 1 98.75 217 ASN B N 1
ATOM 3953 C CA . ASN B 1 217 ? 8.664 -18.734 -13.75 1 98.75 217 ASN B CA 1
ATOM 3954 C C . ASN B 1 217 ? 10.047 -19.344 -13.977 1 98.75 217 ASN B C 1
ATOM 3956 O O . ASN B 1 217 ? 10.609 -19.234 -15.062 1 98.75 217 ASN B O 1
ATOM 3960 N N . VAL B 1 218 ? 10.57 -20.016 -12.938 1 98.5 218 VAL B N 1
ATOM 3961 C CA . VAL B 1 218 ? 11.945 -20.516 -12.906 1 98.5 218 VAL B CA 1
ATOM 3962 C C . VAL B 1 218 ? 11.953 -22.031 -13.117 1 98.5 218 VAL B C 1
ATOM 3964 O O . VAL B 1 218 ? 12.742 -22.547 -13.906 1 98.5 218 VAL B O 1
ATOM 3967 N N . ASN B 1 219 ? 11.07 -22.703 -12.445 1 97.88 219 ASN B N 1
ATOM 3968 C CA . ASN B 1 219 ? 11.008 -24.156 -12.469 1 97.88 219 ASN B CA 1
ATOM 3969 C C . ASN B 1 219 ? 9.594 -24.656 -12.219 1 97.88 219 ASN B C 1
ATOM 3971 O O . ASN B 1 219 ? 9.297 -25.172 -11.133 1 97.88 219 ASN B O 1
ATOM 3975 N N . ALA B 1 220 ? 8.812 -24.656 -13.258 1 97.94 220 ALA B N 1
ATOM 3976 C CA . ALA B 1 220 ? 7.426 -25.094 -13.156 1 97.94 220 ALA B CA 1
ATOM 3977 C C . ALA B 1 220 ? 7.355 -26.594 -12.867 1 97.94 220 ALA B C 1
ATOM 3979 O O . ALA B 1 220 ? 6.434 -27.062 -12.188 1 97.94 220 ALA B O 1
ATOM 3980 N N . GLY B 1 221 ? 8.328 -27.297 -13.344 1 96.62 221 GLY B N 1
ATOM 3981 C CA . GLY B 1 221 ? 8.367 -28.734 -13.094 1 96.62 221 GLY B CA 1
ATOM 3982 C C . GLY B 1 221 ? 8.391 -29.078 -11.617 1 96.62 221 GLY B C 1
ATOM 3983 O O . GLY B 1 221 ? 7.641 -29.938 -11.172 1 96.62 221 GLY B O 1
ATOM 3984 N N . LEU B 1 222 ? 9.242 -28.406 -10.859 1 97.06 222 LEU B N 1
ATOM 3985 C CA . LEU B 1 222 ? 9.328 -28.641 -9.422 1 97.06 222 LEU B CA 1
ATOM 3986 C C . LEU B 1 222 ? 8.016 -28.297 -8.734 1 97.06 222 LEU B C 1
ATOM 3988 O O . LEU B 1 222 ? 7.559 -29.031 -7.855 1 97.06 222 LEU B O 1
ATOM 3992 N N . THR B 1 223 ? 7.426 -27.188 -9.125 1 98.19 223 THR B N 1
ATOM 3993 C CA . THR B 1 223 ? 6.164 -26.75 -8.547 1 98.19 223 THR B CA 1
ATOM 3994 C C . THR B 1 223 ? 5.059 -27.766 -8.82 1 98.19 223 THR B C 1
ATOM 3996 O O . THR B 1 223 ? 4.297 -28.125 -7.922 1 98.19 223 THR B O 1
ATOM 3999 N N . MET B 1 224 ? 4.996 -28.25 -10.07 1 98.06 224 MET B N 1
ATOM 4000 C CA . MET B 1 224 ? 3.961 -29.203 -10.453 1 98.06 224 MET B CA 1
ATOM 4001 C C . MET B 1 224 ? 4.172 -30.547 -9.758 1 98.06 224 MET B C 1
ATOM 4003 O O . MET B 1 224 ? 3.205 -31.203 -9.375 1 98.06 224 MET B O 1
ATOM 4007 N N . GLN B 1 225 ? 5.422 -30.922 -9.617 1 97.69 225 GLN B N 1
ATOM 4008 C CA . GLN B 1 225 ? 5.727 -32.156 -8.875 1 97.69 225 GLN B CA 1
ATOM 4009 C C . GLN B 1 225 ? 5.277 -32.031 -7.418 1 97.69 225 GLN B C 1
ATOM 4011 O O . GLN B 1 225 ? 4.707 -32.969 -6.859 1 97.69 225 GLN B O 1
ATOM 4016 N N . PHE B 1 226 ? 5.559 -30.922 -6.836 1 98.25 226 PHE B N 1
ATOM 4017 C CA . PHE B 1 226 ? 5.148 -30.656 -5.461 1 98.25 226 PHE B CA 1
ATOM 4018 C C . PHE B 1 226 ? 3.633 -30.719 -5.324 1 98.25 226 PHE B C 1
ATOM 4020 O O . PHE B 1 226 ? 3.113 -31.344 -4.402 1 98.25 226 PHE B O 1
ATOM 4027 N N . HIS B 1 227 ? 2.918 -30.078 -6.254 1 98.44 227 HIS B N 1
ATOM 4028 C CA . HIS B 1 227 ? 1.461 -30.109 -6.23 1 98.44 227 HIS B CA 1
ATOM 4029 C C . HIS B 1 227 ? 0.935 -31.531 -6.312 1 98.44 227 HIS B C 1
ATOM 4031 O O . HIS B 1 227 ? 0.027 -31.922 -5.566 1 98.44 227 HIS B O 1
ATOM 4037 N N . ARG B 1 228 ? 1.527 -32.344 -7.191 1 97.88 228 ARG B N 1
ATOM 4038 C CA . ARG B 1 228 ? 1.111 -33.75 -7.328 1 97.88 228 ARG B CA 1
ATOM 4039 C C . ARG B 1 228 ? 1.338 -34.5 -6.031 1 97.88 228 ARG B C 1
ATOM 4041 O O . ARG B 1 228 ? 0.503 -35.312 -5.633 1 97.88 228 ARG B O 1
ATOM 4048 N N . ALA B 1 229 ? 2.496 -34.219 -5.422 1 97.69 229 ALA B N 1
ATOM 4049 C CA . ALA B 1 229 ? 2.793 -34.875 -4.148 1 97.69 229 ALA B CA 1
ATOM 4050 C C . ALA B 1 229 ? 1.754 -34.531 -3.09 1 97.69 229 ALA B C 1
ATOM 4052 O O . ALA B 1 229 ? 1.306 -35.375 -2.334 1 97.69 229 ALA B O 1
ATOM 4053 N N . LEU B 1 230 ? 1.326 -33.25 -3.012 1 97.25 230 LEU B N 1
ATOM 4054 C CA . LEU B 1 230 ? 0.32 -32.781 -2.057 1 97.25 230 LEU B CA 1
ATOM 4055 C C . LEU B 1 230 ? -1.023 -33.469 -2.326 1 97.25 230 LEU B C 1
ATOM 4057 O O . LEU B 1 230 ? -1.664 -33.969 -1.404 1 97.25 230 LEU B O 1
ATOM 4061 N N . GLU B 1 231 ? -1.411 -33.531 -3.611 1 96.56 231 GLU B N 1
ATOM 4062 C CA . GLU B 1 231 ? -2.721 -34.031 -3.986 1 96.56 231 GLU B CA 1
ATOM 4063 C C . GLU B 1 231 ? -2.797 -35.562 -3.744 1 96.56 231 GLU B C 1
ATOM 4065 O O . GLU B 1 231 ? -3.857 -36.062 -3.398 1 96.56 231 GLU B O 1
ATOM 4070 N N . SER B 1 232 ? -1.668 -36.188 -3.883 1 96.31 232 SER B N 1
ATOM 4071 C CA . SER B 1 232 ? -1.606 -37.625 -3.686 1 96.31 232 SER B CA 1
ATOM 4072 C C . SER B 1 232 ? -1.248 -37.969 -2.244 1 96.31 232 SER B C 1
ATOM 4074 O O . SER B 1 232 ? -0.991 -39.125 -1.925 1 96.31 232 SER B O 1
ATOM 4076 N N . GLN B 1 233 ? -1.062 -36.938 -1.412 1 94.94 233 GLN B N 1
ATOM 4077 C CA . GLN B 1 233 ? -0.77 -37.094 0.011 1 94.94 233 GLN B CA 1
ATOM 4078 C C . GLN B 1 233 ? 0.562 -37.781 0.233 1 94.94 233 GLN B C 1
ATOM 4080 O O . GLN B 1 233 ? 0.694 -38.594 1.156 1 94.94 233 GLN B O 1
ATOM 4085 N N . ARG B 1 234 ? 1.407 -37.688 -0.694 1 97.06 234 ARG B N 1
ATOM 4086 C CA . ARG B 1 234 ? 2.777 -38.156 -0.518 1 97.06 234 ARG B CA 1
ATOM 4087 C C . ARG B 1 234 ? 3.607 -37.125 0.264 1 97.06 234 ARG B C 1
ATOM 4089 O O . ARG B 1 234 ? 4.488 -36.5 -0.297 1 97.06 234 ARG B O 1
ATOM 4096 N N . TRP B 1 235 ? 3.434 -37.062 1.536 1 95 235 TRP B N 1
ATOM 4097 C CA . TRP B 1 235 ? 3.908 -36 2.41 1 95 235 TRP B CA 1
ATOM 4098 C C . TRP B 1 235 ? 5.43 -36 2.504 1 95 235 TRP B C 1
ATOM 4100 O O . TRP B 1 235 ? 6.062 -34.969 2.586 1 95 235 TRP B O 1
ATOM 4110 N N . GLU B 1 236 ? 6.012 -37.219 2.537 1 96.44 236 GLU B N 1
ATOM 4111 C CA . GLU B 1 236 ? 7.469 -37.281 2.584 1 96.44 236 GLU B CA 1
ATOM 4112 C C . GLU B 1 236 ? 8.094 -36.688 1.333 1 96.44 236 GLU B C 1
ATOM 4114 O O . GLU B 1 236 ? 9.047 -35.906 1.425 1 96.44 236 GLU B O 1
ATOM 4119 N N . GLU B 1 237 ? 7.559 -37.031 0.203 1 96.81 237 GLU B N 1
ATOM 4120 C CA . GLU B 1 237 ? 8.023 -36.469 -1.051 1 96.81 237 GLU B CA 1
ATOM 4121 C C . GLU B 1 237 ? 7.824 -34.938 -1.06 1 96.81 237 GLU B C 1
ATOM 4123 O O . GLU B 1 237 ? 8.711 -34.188 -1.482 1 96.81 237 GLU B O 1
ATOM 4128 N N . ALA B 1 238 ? 6.672 -34.5 -0.591 1 97.38 238 ALA B N 1
ATOM 4129 C CA . ALA B 1 238 ? 6.379 -33.062 -0.534 1 97.38 238 ALA B CA 1
ATOM 4130 C C . ALA B 1 238 ? 7.402 -32.312 0.328 1 97.38 238 ALA B C 1
ATOM 4132 O O . ALA B 1 238 ? 7.895 -31.25 -0.054 1 97.38 238 ALA B O 1
ATOM 4133 N N . ARG B 1 239 ? 7.762 -32.938 1.488 1 97.44 239 ARG B N 1
ATOM 4134 C CA . ARG B 1 239 ? 8.742 -32.344 2.377 1 97.44 239 ARG B CA 1
ATOM 4135 C C . ARG B 1 239 ? 10.117 -32.25 1.712 1 97.44 239 ARG B C 1
ATOM 4137 O O . ARG B 1 239 ? 10.828 -31.266 1.85 1 97.44 239 ARG B O 1
ATOM 4144 N N . GLN B 1 240 ? 10.477 -33.25 0.994 1 96.44 240 GLN B N 1
ATOM 4145 C CA . GLN B 1 240 ? 11.758 -33.281 0.296 1 96.44 240 GLN B CA 1
ATOM 4146 C C . GLN B 1 240 ? 11.828 -32.188 -0.768 1 96.44 240 GLN B C 1
ATOM 4148 O O . GLN B 1 240 ? 12.859 -31.531 -0.937 1 96.44 240 GLN B O 1
ATOM 4153 N N . LEU B 1 241 ? 10.766 -32.031 -1.448 1 97 241 LEU B N 1
ATOM 4154 C CA . LEU B 1 241 ? 10.711 -31 -2.482 1 97 241 LEU B CA 1
ATOM 4155 C C . LEU B 1 241 ? 10.797 -29.609 -1.867 1 97 241 LEU B C 1
ATOM 4157 O O . LEU B 1 241 ? 11.453 -28.719 -2.416 1 97 241 LEU B O 1
ATOM 4161 N N . ILE B 1 242 ? 10.141 -29.391 -0.707 1 97.12 242 ILE B N 1
ATOM 4162 C CA . ILE B 1 242 ? 10.211 -28.109 -0.004 1 97.12 242 ILE B CA 1
ATOM 4163 C C . ILE B 1 242 ? 11.648 -27.875 0.458 1 97.12 242 ILE B C 1
ATOM 4165 O O . ILE B 1 242 ? 12.156 -26.75 0.355 1 97.12 242 ILE B O 1
ATOM 4169 N N . ASP B 1 243 ? 12.305 -28.938 0.936 1 96.38 243 ASP B N 1
ATOM 4170 C CA . ASP B 1 243 ? 13.703 -28.828 1.344 1 96.38 243 ASP B CA 1
ATOM 4171 C C . ASP B 1 243 ? 14.586 -28.422 0.165 1 96.38 243 ASP B C 1
ATOM 4173 O O . ASP B 1 243 ? 15.516 -27.625 0.32 1 96.38 243 ASP B O 1
ATOM 4177 N N . LEU B 1 244 ? 14.281 -28.938 -0.953 1 96.06 244 LEU B N 1
ATOM 4178 C CA . LEU B 1 244 ? 15.055 -28.688 -2.166 1 96.06 244 LEU B CA 1
ATOM 4179 C C . LEU B 1 244 ? 14.961 -27.219 -2.568 1 96.06 244 LEU B C 1
ATOM 4181 O O . LEU B 1 244 ? 15.938 -26.641 -3.059 1 96.06 244 LEU B O 1
ATOM 4185 N N . ILE B 1 245 ? 13.781 -26.578 -2.305 1 97.44 245 ILE B N 1
ATOM 4186 C CA . ILE B 1 245 ? 13.609 -25.219 -2.783 1 97.44 245 ILE B CA 1
ATOM 4187 C C . ILE B 1 245 ? 13.797 -24.234 -1.626 1 97.44 245 ILE B C 1
ATOM 4189 O O . ILE B 1 245 ? 13.648 -23.031 -1.799 1 97.44 245 ILE B O 1
ATOM 4193 N N . ALA B 1 246 ? 14.172 -24.656 -0.442 1 97.56 246 ALA B N 1
ATOM 4194 C CA . ALA B 1 246 ? 14.156 -23.875 0.79 1 97.56 246 ALA B CA 1
ATOM 4195 C C . ALA B 1 246 ? 15.078 -22.672 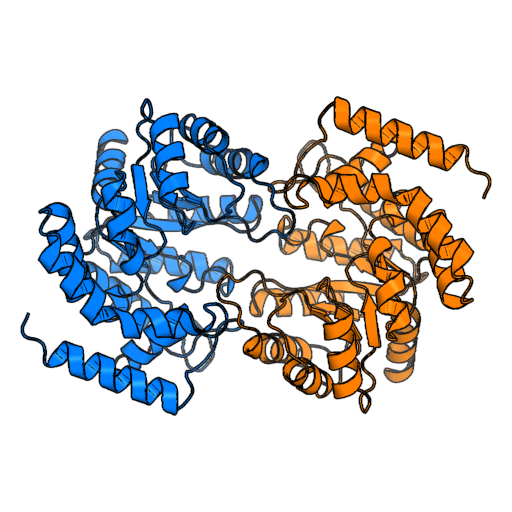0.685 1 97.56 246 ALA B C 1
ATOM 4197 O O . ALA B 1 246 ? 14.711 -21.547 1.06 1 97.56 246 ALA B O 1
ATOM 4198 N N . GLU B 1 247 ? 16.266 -22.844 0.164 1 97.5 247 GLU B N 1
ATOM 4199 C CA . GLU B 1 247 ? 17.234 -21.75 0.081 1 97.5 247 GLU B CA 1
ATOM 4200 C C . GLU B 1 247 ? 16.781 -20.672 -0.908 1 97.5 247 GLU B C 1
ATOM 4202 O O . GLU B 1 247 ? 17 -19.484 -0.688 1 97.5 247 GLU B O 1
ATOM 4207 N N . PHE B 1 248 ? 16.203 -21.156 -2.006 1 98.12 248 PHE B N 1
ATOM 4208 C CA . PHE B 1 248 ? 15.641 -20.234 -2.98 1 98.12 248 PHE B CA 1
ATOM 4209 C C . PHE B 1 248 ? 14.562 -19.359 -2.342 1 98.12 248 PHE B C 1
ATOM 4211 O O . PHE B 1 248 ? 14.57 -18.141 -2.5 1 98.12 248 PHE B O 1
ATOM 4218 N N . GLU B 1 249 ? 13.656 -20 -1.584 1 97.5 249 GLU B N 1
ATOM 4219 C CA . GLU B 1 249 ? 12.57 -19.297 -0.923 1 97.5 249 GLU B CA 1
ATOM 4220 C C . GLU B 1 249 ? 13.102 -18.359 0.158 1 97.5 249 GLU B C 1
ATOM 4222 O O . GLU B 1 249 ? 12.547 -17.266 0.375 1 97.5 249 GLU B O 1
ATOM 4227 N N . GLU B 1 250 ? 14.117 -18.75 0.841 1 96.88 250 GLU B N 1
ATOM 4228 C CA . GLU B 1 250 ? 14.734 -17.891 1.847 1 96.88 250 GLU B CA 1
ATOM 4229 C C . GLU B 1 250 ? 15.289 -16.625 1.219 1 96.88 250 GLU B C 1
ATOM 4231 O O . GLU B 1 250 ? 15.117 -15.531 1.769 1 96.88 250 GLU B O 1
ATOM 4236 N N . MET B 1 251 ? 15.922 -16.719 0.058 1 97.75 251 MET B N 1
ATOM 4237 C CA . MET B 1 251 ? 16.469 -15.562 -0.635 1 97.75 251 MET B CA 1
ATOM 4238 C C . MET B 1 251 ? 15.367 -14.594 -1.031 1 97.75 251 MET B C 1
ATOM 4240 O O . MET B 1 251 ? 15.57 -13.375 -1.029 1 97.75 251 MET B O 1
ATOM 4244 N N . ARG B 1 252 ? 14.211 -15.133 -1.349 1 97.38 252 ARG B N 1
ATOM 4245 C CA . ARG B 1 252 ? 13.086 -14.312 -1.779 1 97.38 252 ARG B CA 1
ATOM 4246 C C . ARG B 1 252 ? 12.539 -13.484 -0.623 1 97.38 252 ARG B C 1
ATOM 4248 O O . ARG B 1 252 ? 11.773 -12.539 -0.837 1 97.38 252 ARG B O 1
ATOM 4255 N N . THR B 1 253 ? 12.922 -13.766 0.648 1 96.06 253 THR B N 1
ATOM 4256 C CA . THR B 1 253 ? 12.375 -13.062 1.806 1 96.06 253 THR B CA 1
ATOM 4257 C C . THR B 1 253 ? 13.352 -11.992 2.293 1 96.06 253 THR B C 1
ATOM 4259 O O . THR B 1 253 ? 13.047 -11.242 3.223 1 96.06 253 THR B O 1
ATOM 4262 N N . LEU B 1 254 ? 14.539 -11.938 1.68 1 94.69 254 LEU B N 1
ATOM 4263 C CA . LEU B 1 254 ? 15.531 -10.969 2.127 1 94.69 254 LEU B CA 1
ATOM 4264 C C . LEU B 1 254 ? 15.031 -9.539 1.923 1 94.69 254 LEU B C 1
ATOM 4266 O O . LEU B 1 254 ? 14.195 -9.289 1.049 1 94.69 254 LEU B O 1
ATOM 4270 N N . GLU B 1 255 ? 15.547 -8.609 2.77 1 93.44 255 GLU B N 1
ATOM 4271 C CA . GLU B 1 255 ? 15.242 -7.18 2.717 1 93.44 255 GLU B CA 1
ATOM 4272 C C . GLU B 1 255 ? 13.734 -6.938 2.795 1 93.44 255 GLU B C 1
ATOM 4274 O O . GLU B 1 255 ? 13.18 -6.203 1.979 1 93.44 255 GLU B O 1
ATOM 4279 N N . GLN B 1 256 ? 13.078 -7.582 3.775 1 92.31 256 GLN B N 1
ATOM 4280 C CA . GLN B 1 256 ? 11.641 -7.465 3.992 1 92.31 256 GLN B CA 1
ATOM 4281 C C . GLN B 1 256 ? 10.867 -7.836 2.732 1 92.31 256 GLN B C 1
ATOM 4283 O O . GLN B 1 256 ? 9.984 -7.094 2.301 1 92.31 256 GLN B O 1
ATOM 4288 N N . ASN B 1 257 ? 11.273 -8.969 2.062 1 94.25 257 ASN B N 1
ATOM 4289 C CA . ASN B 1 257 ? 10.703 -9.508 0.837 1 94.25 257 ASN B CA 1
ATOM 4290 C C . ASN B 1 257 ? 11.016 -8.633 -0.368 1 94.25 257 ASN B C 1
ATOM 4292 O O . ASN B 1 257 ? 10.438 -8.805 -1.439 1 94.25 257 ASN B O 1
ATOM 4296 N N . GLY B 1 258 ? 11.922 -7.699 -0.149 1 95.31 258 GLY B N 1
ATOM 4297 C CA . GLY B 1 258 ? 12.297 -6.805 -1.23 1 95.31 258 GLY B CA 1
ATOM 4298 C C . GLY B 1 258 ? 12.93 -7.523 -2.408 1 95.31 258 GLY B C 1
ATOM 4299 O O . GLY B 1 258 ? 12.898 -7.027 -3.535 1 95.31 258 GLY B O 1
ATOM 4300 N N . THR B 1 259 ? 13.484 -8.695 -2.166 1 97.25 259 THR B N 1
ATOM 4301 C CA . THR B 1 259 ? 14.164 -9.445 -3.217 1 97.25 259 THR B CA 1
ATOM 4302 C C . THR B 1 259 ? 13.234 -10.492 -3.82 1 97.25 259 THR B C 1
ATOM 4304 O O . THR B 1 259 ? 13.664 -11.328 -4.617 1 97.25 259 THR B O 1
ATOM 4307 N N . ASN B 1 260 ? 11.953 -10.484 -3.449 1 97.94 260 ASN B N 1
ATOM 4308 C CA . ASN B 1 260 ? 11.023 -11.539 -3.828 1 97.94 260 ASN B CA 1
ATOM 4309 C C . ASN B 1 260 ? 10.984 -11.742 -5.34 1 97.94 260 ASN B C 1
ATOM 4311 O O . ASN B 1 260 ? 11.242 -12.844 -5.832 1 97.94 260 ASN B O 1
ATOM 4315 N N . VAL B 1 261 ? 10.797 -10.648 -6.07 1 98.44 261 VAL B N 1
ATOM 4316 C CA . VAL B 1 261 ? 10.703 -10.719 -7.523 1 98.44 261 VAL B CA 1
ATOM 4317 C C . VAL B 1 261 ? 12.109 -10.766 -8.133 1 98.44 261 VAL B C 1
ATOM 4319 O O . VAL B 1 261 ? 12.328 -11.438 -9.141 1 98.44 261 VAL B O 1
ATOM 4322 N N . THR B 1 262 ? 13.039 -10.125 -7.449 1 98.38 262 THR B N 1
ATOM 4323 C CA . THR B 1 262 ? 14.414 -10.016 -7.926 1 98.38 262 THR B CA 1
ATOM 4324 C C . THR B 1 262 ? 15.047 -11.398 -8.07 1 98.38 262 THR B C 1
ATOM 4326 O O . THR B 1 262 ? 15.711 -11.688 -9.07 1 98.38 262 THR B O 1
ATOM 4329 N N . VAL B 1 263 ? 14.836 -12.227 -7.074 1 98.69 263 VAL B N 1
ATOM 4330 C CA . VAL B 1 263 ? 15.398 -13.57 -7.086 1 98.69 263 VAL B CA 1
ATOM 4331 C C . VAL B 1 263 ? 14.82 -14.367 -8.258 1 98.69 263 VAL B C 1
ATOM 4333 O O . VAL B 1 263 ? 15.547 -15.086 -8.945 1 98.69 263 VAL B O 1
ATOM 4336 N N . VAL B 1 264 ? 13.555 -14.25 -8.523 1 98.81 264 VAL B N 1
ATOM 4337 C CA . VAL B 1 264 ? 12.898 -14.945 -9.625 1 98.81 264 VAL B CA 1
ATOM 4338 C C . VAL B 1 264 ? 13.477 -14.477 -10.953 1 98.81 264 VAL B C 1
ATOM 4340 O O . VAL B 1 264 ? 13.914 -15.297 -11.773 1 98.81 264 VAL B O 1
ATOM 4343 N N . LYS B 1 265 ? 13.547 -13.148 -11.141 1 98.62 265 LYS B N 1
ATOM 4344 C CA . LYS B 1 265 ? 14.023 -12.602 -12.406 1 98.62 265 LYS B CA 1
ATOM 4345 C C . LYS B 1 265 ? 15.508 -12.898 -12.609 1 98.62 265 LYS B C 1
ATOM 4347 O O . LYS B 1 265 ? 15.938 -13.18 -13.734 1 98.62 265 LYS B O 1
ATOM 4352 N N . GLU B 1 266 ? 16.281 -12.844 -11.539 1 98.5 266 GLU B N 1
ATOM 4353 C CA . GLU B 1 266 ? 17.703 -13.18 -11.641 1 98.5 266 GLU B CA 1
ATOM 4354 C C . GLU B 1 266 ? 17.906 -14.656 -11.969 1 98.5 266 GLU B C 1
ATOM 4356 O O . GLU B 1 266 ? 18.812 -15.016 -12.711 1 98.5 266 GLU B O 1
ATOM 4361 N N . ALA B 1 267 ? 17.109 -15.484 -11.352 1 98.75 267 ALA B N 1
ATOM 4362 C CA . ALA B 1 267 ? 17.172 -16.906 -11.68 1 98.75 267 ALA B CA 1
ATOM 4363 C C . ALA B 1 267 ? 16.875 -17.141 -13.164 1 98.75 267 ALA B C 1
ATOM 4365 O O . ALA B 1 267 ? 17.578 -17.906 -13.82 1 98.75 267 ALA B O 1
ATOM 4366 N N . MET B 1 268 ? 15.844 -16.469 -13.68 1 98.56 268 MET B N 1
ATOM 4367 C CA . MET B 1 268 ? 15.5 -16.578 -15.102 1 98.56 268 MET B CA 1
ATOM 4368 C C . MET B 1 268 ? 16.656 -16.109 -15.977 1 98.56 268 MET B C 1
ATOM 4370 O O . MET B 1 268 ? 16.984 -16.766 -16.969 1 98.56 268 MET B O 1
ATOM 4374 N N . ARG B 1 269 ? 17.266 -15.023 -15.562 1 97.75 269 ARG B N 1
ATOM 4375 C CA . ARG B 1 269 ? 18.422 -14.516 -16.297 1 97.75 269 ARG B CA 1
ATOM 4376 C C . ARG B 1 269 ? 19.547 -15.539 -16.328 1 97.75 269 ARG B C 1
ATOM 4378 O O . ARG B 1 269 ? 20.109 -15.82 -17.391 1 97.75 269 ARG B O 1
ATOM 4385 N N . LEU B 1 270 ? 19.844 -16.094 -15.195 1 97.25 270 LEU B N 1
ATOM 4386 C CA . LEU B 1 270 ? 20.922 -17.078 -15.062 1 97.25 270 LEU B CA 1
ATOM 4387 C C . LEU B 1 270 ? 20.625 -18.328 -15.891 1 97.25 270 LEU B C 1
ATOM 4389 O O . LEU B 1 270 ? 21.547 -19.031 -16.297 1 97.25 270 LEU B O 1
ATOM 4393 N N . GLN B 1 271 ? 19.328 -18.531 -16.188 1 96.81 271 GLN B N 1
ATOM 4394 C CA . GLN B 1 271 ? 18.906 -19.688 -16.969 1 96.81 271 GLN B CA 1
ATOM 4395 C C . GLN B 1 271 ? 18.766 -19.328 -18.453 1 96.81 271 GLN B C 1
ATOM 4397 O O . GLN B 1 271 ? 18.297 -20.141 -19.25 1 96.81 271 GLN B O 1
ATOM 4402 N N . GLY B 1 272 ? 19.094 -18.109 -18.781 1 96.31 272 GLY B N 1
ATOM 4403 C CA . GLY B 1 272 ? 19.188 -17.734 -20.188 1 96.31 272 GLY B CA 1
ATOM 4404 C C . GLY B 1 272 ? 18.016 -16.875 -20.656 1 96.31 272 GLY B C 1
ATOM 4405 O O . GLY B 1 272 ? 17.906 -16.578 -21.844 1 96.31 272 GLY B O 1
ATOM 4406 N N . SER B 1 273 ? 17.156 -16.484 -19.766 1 97 273 SER B N 1
ATOM 4407 C CA . SER B 1 273 ? 16.031 -15.625 -20.094 1 97 273 SER B CA 1
ATOM 4408 C C . SER B 1 273 ? 16.078 -14.328 -19.297 1 97 273 SER B C 1
ATOM 4410 O O . SER B 1 273 ? 15.438 -14.219 -18.25 1 97 273 SER B O 1
ATOM 4412 N N . ASP B 1 274 ? 16.75 -13.352 -19.875 1 97.31 274 ASP B N 1
ATOM 4413 C CA . ASP B 1 274 ? 16.859 -12.062 -19.188 1 97.31 274 ASP B CA 1
ATOM 4414 C C . ASP B 1 274 ? 15.578 -11.25 -19.344 1 97.31 274 ASP B C 1
ATOM 4416 O O . ASP B 1 274 ? 15.328 -10.648 -20.391 1 97.31 274 ASP B O 1
ATOM 4420 N N . VAL B 1 275 ? 14.828 -11.148 -18.281 1 98.5 275 VAL B N 1
ATOM 4421 C CA . VAL B 1 275 ? 13.531 -10.484 -18.312 1 98.5 275 VAL B CA 1
ATOM 4422 C C . VAL B 1 275 ? 13.656 -9.07 -17.75 1 98.5 275 VAL B C 1
ATOM 4424 O O . VAL B 1 275 ? 12.648 -8.422 -17.438 1 98.5 275 VAL B O 1
ATOM 4427 N N . GLY B 1 276 ? 14.883 -8.562 -17.609 1 97.62 276 GLY B N 1
ATOM 4428 C CA . GLY B 1 276 ? 15.109 -7.195 -17.156 1 97.62 276 GLY B CA 1
ATOM 4429 C C . GLY B 1 276 ? 15.031 -7.043 -15.656 1 97.62 276 GLY B C 1
ATOM 4430 O O . GLY B 1 276 ? 14.727 -8 -14.938 1 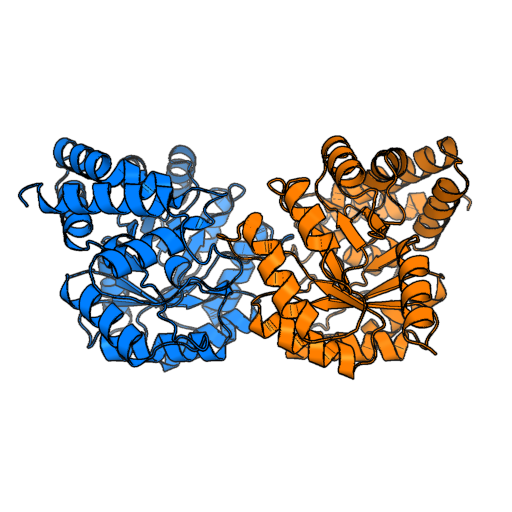97.62 276 GLY B O 1
ATOM 4431 N N . PRO B 1 277 ? 15.336 -5.871 -15.125 1 96.06 277 PRO B N 1
ATOM 4432 C CA . PRO B 1 277 ? 15.375 -5.621 -13.68 1 96.06 277 PRO B CA 1
ATOM 4433 C C . PRO B 1 277 ? 13.984 -5.453 -13.07 1 96.06 277 PRO B C 1
ATOM 4435 O O . PRO B 1 277 ? 12.992 -5.348 -13.805 1 96.06 277 PRO B O 1
ATOM 4438 N N . VAL B 1 278 ? 13.945 -5.559 -11.734 1 96.69 278 VAL B N 1
ATOM 4439 C CA . VAL B 1 278 ? 12.734 -5.207 -11.008 1 96.69 278 VAL B CA 1
ATOM 4440 C C . VAL B 1 278 ? 12.602 -3.688 -10.93 1 96.69 278 VAL B C 1
ATOM 4442 O O . VAL B 1 278 ? 13.586 -2.982 -10.703 1 96.69 278 VAL B O 1
ATOM 4445 N N . ARG B 1 279 ? 11.414 -3.131 -11.141 1 95.31 279 ARG B N 1
ATOM 4446 C CA . ARG B 1 279 ? 11.164 -1.699 -11.016 1 95.31 279 ARG B CA 1
ATOM 4447 C C . ARG B 1 279 ? 11.18 -1.266 -9.555 1 95.31 279 ARG B C 1
ATOM 4449 O O . ARG B 1 279 ? 10.805 -2.039 -8.672 1 95.31 279 ARG B O 1
ATOM 4456 N N . PRO B 1 280 ? 11.602 -0.011 -9.344 1 91.94 280 PRO B N 1
ATOM 4457 C CA . PRO B 1 280 ? 11.375 0.521 -8 1 91.94 280 PRO B CA 1
ATOM 4458 C C . PRO B 1 280 ? 9.906 0.51 -7.598 1 91.94 280 PRO B C 1
ATOM 4460 O O . PRO B 1 280 ? 9.023 0.667 -8.445 1 91.94 280 PRO B O 1
ATOM 4463 N N . PRO B 1 281 ? 9.719 0.089 -6.281 1 91.56 281 PRO B N 1
ATOM 4464 C CA . PRO B 1 281 ? 10.633 0.137 -5.141 1 91.56 281 PRO B CA 1
ATOM 4465 C C . PRO B 1 281 ? 11.211 -1.232 -4.793 1 91.56 281 PRO B C 1
ATOM 4467 O O . PRO B 1 281 ? 11.773 -1.412 -3.709 1 91.56 281 PRO B O 1
ATOM 4470 N N . GLY B 1 282 ? 11.008 -2.285 -5.645 1 92.56 282 GLY B N 1
ATOM 4471 C CA . GLY B 1 282 ? 11.688 -3.553 -5.43 1 92.56 282 GLY B CA 1
ATOM 4472 C C . GLY B 1 282 ? 13.18 -3.486 -5.703 1 92.56 282 GLY B C 1
ATOM 4473 O O . GLY B 1 282 ? 13.648 -2.58 -6.391 1 92.56 282 GLY B O 1
ATOM 4474 N N . VAL B 1 283 ? 13.898 -4.453 -5.172 1 94.56 283 VAL B N 1
ATOM 4475 C CA . VAL B 1 283 ? 15.336 -4.527 -5.426 1 94.56 283 VAL B CA 1
ATOM 4476 C C . VAL B 1 283 ? 15.586 -4.805 -6.906 1 94.56 283 VAL B C 1
ATOM 4478 O O . VAL B 1 283 ? 15.086 -5.793 -7.453 1 94.56 283 VAL B O 1
ATOM 4481 N N . ASP B 1 284 ? 16.328 -3.953 -7.504 1 93.62 284 ASP B N 1
ATOM 4482 C CA . ASP B 1 284 ? 16.5 -4.027 -8.953 1 93.62 284 ASP B CA 1
ATOM 4483 C C . ASP B 1 284 ? 17.297 -5.266 -9.352 1 93.62 284 ASP B C 1
ATOM 4485 O O . ASP B 1 284 ? 16.891 -6.008 -10.25 1 93.62 284 ASP B O 1
ATOM 4489 N N . ARG B 1 285 ? 18.438 -5.465 -8.656 1 94.12 285 ARG B N 1
ATOM 4490 C CA . ARG B 1 285 ? 19.312 -6.609 -8.914 1 94.12 285 ARG B CA 1
ATOM 4491 C C . ARG B 1 285 ? 19.922 -7.137 -7.625 1 94.12 285 ARG B C 1
ATOM 4493 O O . ARG B 1 285 ? 20.094 -6.387 -6.66 1 94.12 285 ARG B O 1
ATOM 4500 N N . LEU B 1 286 ? 20.234 -8.398 -7.613 1 95.81 286 LEU B N 1
ATOM 4501 C CA . LEU B 1 286 ? 20.938 -9 -6.484 1 95.81 286 LEU B CA 1
ATOM 4502 C C . LEU B 1 286 ? 22.391 -8.555 -6.445 1 95.81 286 LEU B C 1
ATOM 4504 O O . LEU B 1 286 ? 22.984 -8.25 -7.488 1 95.81 286 LEU B O 1
ATOM 4508 N N . HIS B 1 287 ? 22.891 -8.5 -5.254 1 93.56 287 HIS B N 1
ATOM 4509 C CA . HIS B 1 287 ? 24.344 -8.32 -5.141 1 93.56 287 HIS B CA 1
ATOM 4510 C C . HIS B 1 287 ? 25.094 -9.539 -5.68 1 93.56 287 HIS B C 1
ATOM 4512 O O . HIS B 1 287 ? 24.516 -10.625 -5.789 1 93.56 287 HIS B O 1
ATOM 4518 N N . ALA B 1 288 ? 26.375 -9.375 -5.969 1 94.94 288 ALA B N 1
ATOM 4519 C CA . ALA B 1 288 ? 27.172 -10.414 -6.602 1 94.94 288 ALA B CA 1
ATOM 4520 C C . ALA B 1 288 ? 27.188 -11.695 -5.766 1 94.94 288 ALA B C 1
ATOM 4522 O O . ALA B 1 288 ? 27.062 -12.797 -6.301 1 94.94 288 ALA B O 1
ATOM 4523 N N . SER B 1 289 ? 27.328 -11.57 -4.492 1 96.06 289 SER B N 1
ATOM 4524 C CA . SER B 1 289 ? 27.359 -12.734 -3.609 1 96.06 289 SER B CA 1
ATOM 4525 C C . SER B 1 289 ? 26.031 -13.477 -3.617 1 96.06 289 SER B C 1
ATOM 4527 O O . SER B 1 289 ? 26 -14.711 -3.619 1 96.06 289 SER B O 1
ATOM 4529 N N . GLN B 1 290 ? 24.938 -12.734 -3.617 1 96.25 290 GLN B N 1
ATOM 4530 C CA . GLN B 1 290 ? 23.609 -13.336 -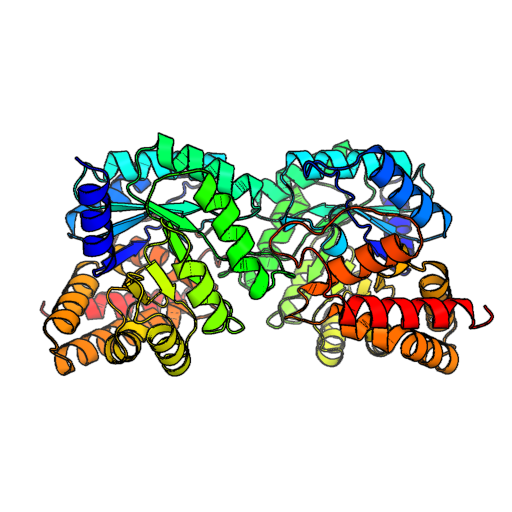3.67 1 96.25 290 GLN B CA 1
ATOM 4531 C C . GLN B 1 290 ? 23.375 -14.023 -5.012 1 96.25 290 GLN B C 1
ATOM 4533 O O . GLN B 1 290 ? 22.781 -15.102 -5.066 1 96.25 290 GLN B O 1
ATOM 4538 N N . ALA B 1 291 ? 23.844 -13.391 -6.062 1 96.88 291 ALA B N 1
ATOM 4539 C CA . ALA B 1 291 ? 23.703 -13.977 -7.391 1 96.88 291 ALA B CA 1
ATOM 4540 C C . ALA B 1 291 ? 24.469 -15.297 -7.484 1 96.88 291 ALA B C 1
ATOM 4542 O O . ALA B 1 291 ? 24.016 -16.25 -8.109 1 96.88 291 ALA B O 1
ATOM 4543 N N . GLN B 1 292 ? 25.609 -15.328 -6.871 1 97.62 292 GLN B N 1
ATOM 4544 C CA . GLN B 1 292 ? 26.406 -16.547 -6.852 1 97.62 292 GLN B CA 1
ATOM 4545 C C . GLN B 1 292 ? 25.688 -17.656 -6.074 1 97.62 292 GLN B C 1
ATOM 4547 O O . GLN B 1 292 ? 25.672 -18.812 -6.504 1 97.62 292 GLN B O 1
ATOM 4552 N N . SER B 1 293 ? 25.188 -17.266 -4.965 1 97.75 293 SER B N 1
ATOM 4553 C CA . SER B 1 293 ? 24.406 -18.219 -4.188 1 97.75 293 SER B CA 1
ATOM 4554 C C . SER B 1 293 ? 23.234 -18.766 -4.992 1 97.75 293 SER B C 1
ATOM 4556 O O . SER B 1 293 ? 22.953 -19.969 -4.965 1 97.75 293 SER B O 1
ATOM 4558 N N . LEU B 1 294 ? 22.562 -17.906 -5.664 1 98.44 294 LEU B N 1
ATOM 4559 C CA . LEU B 1 294 ? 21.422 -18.297 -6.492 1 98.44 294 LEU B CA 1
ATOM 4560 C C . LEU B 1 294 ? 21.859 -19.25 -7.598 1 98.44 294 LEU B C 1
ATOM 4562 O O . LEU B 1 294 ? 21.172 -20.25 -7.875 1 98.44 294 LEU B O 1
ATOM 4566 N N . ASN B 1 295 ? 22.969 -18.953 -8.211 1 97.88 295 ASN B N 1
ATOM 4567 C CA . ASN B 1 295 ? 23.5 -19.812 -9.25 1 97.88 295 ASN B CA 1
ATOM 4568 C C . ASN B 1 295 ? 23.766 -21.219 -8.719 1 97.88 295 ASN B C 1
ATOM 4570 O O . ASN B 1 295 ? 23.516 -22.219 -9.406 1 97.88 295 ASN B O 1
ATOM 4574 N N . ASN B 1 296 ? 24.297 -21.312 -7.531 1 97.31 296 ASN B N 1
ATOM 4575 C CA . ASN B 1 296 ? 24.547 -22.609 -6.906 1 97.31 296 ASN B CA 1
ATOM 4576 C C . ASN B 1 296 ? 23.25 -23.391 -6.668 1 97.31 296 ASN B C 1
ATOM 4578 O O . ASN B 1 296 ? 23.219 -24.594 -6.852 1 97.31 296 ASN B O 1
ATOM 4582 N N . ILE B 1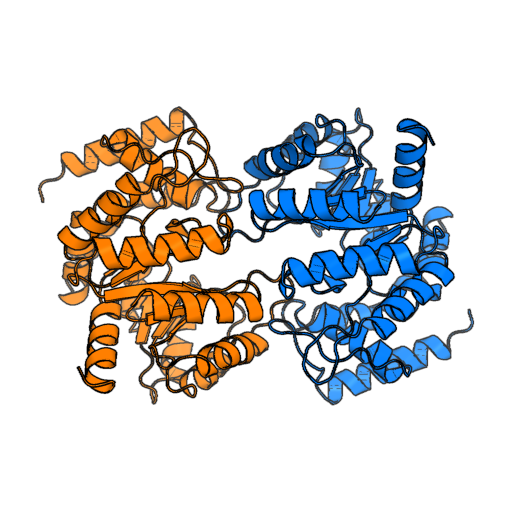 297 ? 22.234 -22.703 -6.238 1 97.25 297 ILE B N 1
ATOM 4583 C CA . ILE B 1 297 ? 20.938 -23.312 -6.012 1 97.25 297 ILE B CA 1
ATOM 4584 C C . ILE B 1 297 ? 20.406 -23.891 -7.316 1 97.25 297 ILE B C 1
ATOM 4586 O O . ILE B 1 297 ? 19.984 -25.062 -7.359 1 97.25 297 ILE B O 1
ATOM 4590 N N . LEU B 1 298 ? 20.484 -23.141 -8.406 1 97.56 298 LEU B N 1
ATOM 4591 C CA . LEU B 1 298 ? 19.969 -23.547 -9.711 1 97.56 298 LEU B CA 1
ATOM 4592 C C . LEU B 1 298 ? 20.734 -24.75 -10.25 1 97.56 298 LEU B C 1
ATOM 4594 O O . LEU B 1 298 ? 20.125 -25.672 -10.82 1 97.56 298 LEU B O 1
ATOM 4598 N N . LYS B 1 299 ? 22.047 -24.766 -10.047 1 96 299 LYS B N 1
ATOM 4599 C CA . LYS B 1 299 ? 22.859 -25.891 -10.469 1 96 299 LYS B CA 1
ATOM 4600 C C . LYS B 1 299 ? 22.484 -27.156 -9.688 1 96 299 LYS B C 1
ATOM 4602 O O . LYS B 1 299 ? 22.5 -28.266 -10.242 1 96 299 LYS B O 1
ATOM 4607 N N . GLY B 1 300 ? 22.203 -26.906 -8.438 1 94.25 300 GLY B N 1
ATOM 4608 C CA . GLY B 1 300 ? 21.75 -28.031 -7.617 1 94.25 300 GLY B CA 1
ATOM 4609 C C . GLY B 1 300 ? 20.453 -28.656 -8.117 1 94.25 300 GLY B C 1
ATOM 4610 O O . GLY B 1 300 ? 20.297 -29.875 -8.078 1 94.25 300 GLY B O 1
ATOM 4611 N N . TRP B 1 301 ? 19.484 -27.844 -8.57 1 94.5 301 TRP B N 1
ATOM 4612 C CA . TRP B 1 301 ? 18.219 -28.344 -9.102 1 94.5 301 TRP B CA 1
ATOM 4613 C C . TRP B 1 301 ? 18.453 -29.156 -10.375 1 94.5 301 TRP B C 1
ATOM 4615 O O . TRP B 1 301 ? 17.766 -30.156 -10.617 1 94.5 301 TRP B O 1
ATOM 4625 N N . ALA B 1 302 ? 19.406 -28.75 -11.18 1 88.25 302 ALA B N 1
ATOM 4626 C CA . ALA B 1 302 ? 19.688 -29.391 -12.461 1 88.25 302 ALA B CA 1
ATOM 4627 C C . ALA B 1 302 ? 20.297 -30.766 -12.266 1 88.25 302 ALA B C 1
ATOM 4629 O O . ALA B 1 302 ? 20.109 -31.672 -13.094 1 88.25 302 ALA B O 1
ATOM 4630 N N . SER B 1 303 ? 21 -30.906 -11.172 1 83.12 303 SER B N 1
ATOM 4631 C CA . SER B 1 303 ? 21.703 -32.156 -10.906 1 83.12 303 SER B CA 1
ATOM 4632 C C . SER B 1 303 ? 20.797 -33.156 -10.203 1 83.12 303 SER B C 1
ATOM 4634 O O . SER B 1 303 ? 21.156 -34.344 -10.07 1 83.12 303 SER B O 1
ATOM 4636 N N . THR B 1 304 ? 19.719 -32.656 -9.68 1 70.12 304 THR B N 1
ATOM 4637 C CA . THR B 1 304 ? 18.797 -33.562 -8.992 1 70.12 304 THR B CA 1
ATOM 4638 C C . THR B 1 304 ? 17.875 -34.25 -9.984 1 70.12 304 THR B C 1
ATOM 4640 O O . THR B 1 304 ? 17.156 -33.594 -10.742 1 70.12 304 THR B O 1
ATOM 4643 N N . PRO B 1 305 ? 18.047 -35.594 -10.219 1 57.38 305 PRO B N 1
ATOM 4644 C CA . PRO B 1 305 ? 17.203 -36.344 -11.141 1 57.38 305 PRO B CA 1
ATOM 4645 C C . PRO B 1 305 ? 15.711 -36.188 -10.852 1 57.38 305 PRO B C 1
ATOM 4647 O O . PRO B 1 305 ? 15.32 -36.062 -9.688 1 57.38 305 PRO B O 1
ATOM 4650 N N . ALA B 1 306 ? 14.891 -35.75 -11.969 1 51.81 306 ALA B N 1
ATOM 4651 C CA . ALA B 1 306 ? 13.438 -35.656 -11.867 1 51.81 306 ALA B CA 1
ATOM 4652 C C . ALA B 1 306 ? 12.836 -36.969 -11.367 1 51.81 306 ALA B C 1
ATOM 4654 O O . ALA B 1 306 ? 13.367 -38.062 -11.648 1 51.81 306 ALA B O 1
#

Solvent-accessible surface area (backbone atoms only — not comparable to full-atom values): 30668 Å² total; per-residue (Å²): 130,55,73,66,57,50,46,50,53,47,55,57,22,53,46,32,44,30,31,26,44,64,58,24,28,41,95,86,66,44,73,28,62,71,57,34,30,48,53,39,30,53,40,32,72,68,63,41,29,19,40,29,38,49,29,74,52,25,41,40,59,50,45,53,72,69,54,47,51,52,46,41,37,42,44,46,63,36,32,70,76,68,34,46,34,29,34,42,27,34,63,15,58,67,52,19,42,51,43,46,53,47,35,55,75,42,60,47,60,26,35,30,40,48,61,59,61,45,82,33,39,16,58,80,22,46,47,58,43,49,49,64,44,51,74,73,53,83,51,40,26,30,42,38,44,54,62,82,75,56,50,40,66,52,53,41,56,41,52,68,38,85,42,42,44,29,33,33,43,40,48,102,40,55,68,59,50,34,52,31,50,64,61,35,65,92,46,82,60,40,42,20,25,46,62,23,72,81,46,32,62,63,32,42,74,60,64,33,39,26,28,32,30,57,55,37,74,68,42,36,65,61,52,51,51,37,50,50,22,57,77,67,63,35,58,68,60,31,50,50,49,45,60,71,45,40,65,64,55,53,52,22,48,38,64,69,26,8,26,38,50,22,48,48,36,49,49,24,32,77,72,73,45,74,36,46,61,39,61,49,37,26,32,43,66,71,52,72,70,56,48,51,52,49,51,52,52,55,52,50,57,72,69,48,82,131,129,54,72,65,55,51,47,50,51,47,53,57,21,53,46,32,43,29,31,26,44,64,58,25,28,40,95,85,67,46,73,28,63,72,58,34,30,49,52,40,30,53,40,33,72,68,63,42,30,19,39,30,37,49,27,74,50,25,41,41,60,49,45,52,73,69,54,48,50,52,48,42,37,41,45,44,64,37,33,70,76,67,33,46,35,30,32,41,27,35,65,16,57,67,52,18,41,52,42,47,52,47,33,56,76,42,60,48,62,26,35,30,40,46,60,59,59,45,82,32,39,15,56,82,22,48,48,56,43,49,48,64,45,49,76,72,53,82,52,39,27,29,42,37,42,57,63,82,77,56,49,39,66,52,51,41,57,41,56,68,39,84,42,40,44,29,34,32,42,40,48,100,40,55,68,59,50,37,53,31,48,62,61,34,63,91,46,81,59,40,42,21,24,44,63,22,73,81,46,32,64,63,32,41,74,59,64,32,38,27,28,32,30,56,55,37,72,67,40,37,66,62,53,53,50,37,51,50,22,58,76,68,63,35,57,69,60,30,51,51,50,45,60,71,44,41,66,62,56,53,52,22,47,40,63,69,27,9,25,38,51,22,51,48,39,50,50,24,32,78,72,73,46,73,35,46,61,41,60,50,36,26,33,43,68,72,53,71,70,55,46,51,51,50,51,52,52,54,53,51,57,71,69,47,83,131

pLDDT: mean 96.03, std 5.28, range [51.06, 98.94]

Foldseek 3Di:
DDLVVLLVLVLVLQLAEEEEFAFFADPVGHTPLVLLLVLLLLLLVLQRAEYEQLDVLNVNVLDDLVNSLSRLLSNVVSNVPSHQYEYEAEEDLVRRLVSLVSNVVSPGQAYEYDDYPDPPDDLQCLLVSVLSNLVNDQHAYEYEDADPPHALVSVCSNLPRVRDQEYQYAHLDLPRVLRNCVSNVVGNYAYEDANALLSVLSNVVSPHGYYYHNCSSQPVPLSNQLRVCSVVVVVVVNVVSCVLCVVLSVQCCPPNSLCVSQSSQLSCVLVPRRSAFDDPPGDGHDDPVVSVVSNVSSVSVVPDDD/DDLVVLLVLVLVLQLAEEEEFAFFADPVGHTPLVLLLVLLLLLLVLQRAEYEQLDVLNVNVLDDLVNSLSRLLSNVVSSVPSHQYEYEAEEDLVRRLVSLVSNVVSPGSAYEYDDYPDPPDDLQCLLVSVLSSLVNDQHAYEYEDADPPHALVSVCSNLPRVRDQEYQYAHLDLPRVLRNCVSNVVGNYAYEDANALLSVLSNVVSPHGYYYHNCSSQPVPLSNVLRVCSVVVVVVVNVVSCVLCVVLSVQCCPPNSLCVSQSSQLSCVLVPRRSAFDDPPGDGHDDPVVSVVSNVSSVSVVPDDD

Nearest PDB structures (foldseek):
  5j5d-assembly1_A  TM=9.144E-01  e=7.286E-18  Mycobacterium tuberculosis H37Rv
  3l21-assembly3_F  TM=9.212E-01  e=2.231E-17  Mycobacterium tuberculosis
  3cpr-assembly1_A  TM=9.176E-01  e=1.195E-16  Corynebacterium glutamicum
  4n4q-assembly1_D  TM=8.669E-01  e=2.564E-16  Mycoplasmopsis synoviae 53
  5zka-assembly1_B  TM=8.992E-01  e=6.152E-13  Fusobacterium nucleatum subsp. nucleatum ATCC 25586

Secondary structure (DSSP, 8-state):
--HHHHHHHHHHHHTSEEEE----B-TTSSB-HHHHHHHHHHHHHTT-SEEEES-TTTTGGGS-HHHHHHHHHHHHHHHTTSSEEEEEE-SSHHHHHHHHHHHHHHT-SEEEEPPP--TT--HHHHHHHHHHHHTT--S-EEEEE--TT--HHHHHHHHTSTTEEEEEE--S-HHHHHHHHHHTTTS--EEEE-S-HHHHHHHHHTT---EEESTHHHHHHHHHHHHHHHHTT-HHHHHHHHHHHHHHHHHTTHHHHTTHHHHHHHHHHHTT----PPPTTS--S--HHHHHHHHHHHHHHHHS--/--HHHHHHHHHHHHTSEEEEPP--B-TTSSB-HHHHHHHHHHHHHTT-SEEEES-TTTTGGGS-HHHHHHHHHHHHHHHTTSSEEEEEE-SSHHHHHHHHHHHHHHT-SEEEEPPP--TT--HHHHHHHHHHHHTT--S-EEEEE--TT--HHHHHHHHTSTTEEEEEE--S-HHHHHHHHHHTTTS--EEEE-S-HHHHHHHHHTT---EEESTHHHHHHHHHHHHHHHHTT-HHHHHHHHHHHHHHHHHTTHHHHTTHHHHHHHHHHHTT----PPPTTS--S--HHHHHHHHHHHHHHHHS--

InterPro domains:
  IPR002220 DapA-like [PF00701] (14-299)
  IPR002220 DapA-like [PIRSF001365] (14-299)
  IPR002220 DapA-like [PTHR12128] (13-300)
  IPR002220 DapA-like [SM01130] (13-302)
  IPR013785 Aldolase-type TIM barrel [G3DSA:3.20.20.70] (5-303)

Sequence (612 aa):
MSKQESRSRVEQALAGVSGVHVTPYQENGQINHPLLSKVVDDIAQSGVHNIVTGGNTGEFYALTLDEIETIYRLAVDSNKGRSVVTAGVGRSQADAIHLTHAAQAAGVDAIMVHQPPDPFASPRMLTSYIRGIADETDLPIIA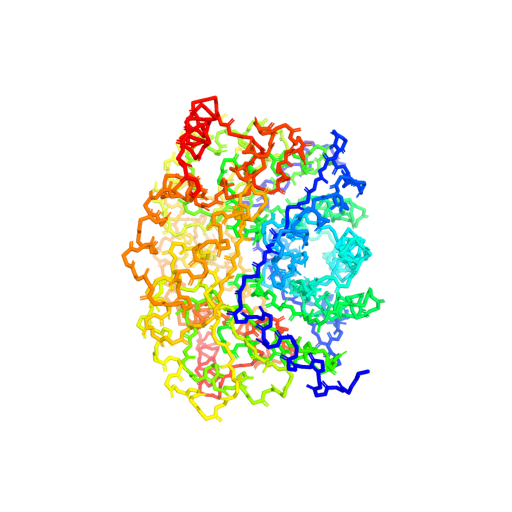YARNPGLTPDDFATLADIDNVVAIKYAVPDPLRMAECIRATQGSSLLWICGLAESWALPFYAYGARGFTSGLVNVNAGLTMQFHRALESQRWEEARQLIDLIAEFEEMRTLEQNGTNVTVVKEAMRLQGSDVGPVRPPGVDRLHASQAQSLNNILKGWASTPAMSKQESRSRVEQALAGVSGVHVTPYQENGQINHPLLSKVVDDIAQSGVHNIVTGGNTGEFYALTLDEIETIYRLAVDSNKGRSVVTAGVGRSQADAIHLTHAAQAAGVDAIMVHQPPDPFASPRMLTSYIRGIADETDLPIIAYARNPGLTPDDFATLADIDNVVAIKYAVPDPLRMAECIRATQGSSLLWICGLAESWALPFYAYGARGFTSGLVNVNAGLTMQFHRALESQRWEEARQLIDLIAEFEEMRTLEQNGTNVTVVKEAMRLQGSDVGPVRPPGVDRLHASQAQSLNNILKGWASTPA

Organism: NCBI:txid1178482